Protein AF-A0AAD5WZT0-F1 (afdb_monomer_lite)

InterPro domains:
  IPR005130 Serine dehydratase-like, alpha subunit [PF03313] (280-378)
  IPR051318 Iron-sulphur-dependent L-serine dehydratase [PTHR30182] (271-378)

Organism: NCBI:txid64517

pLDDT: mean 71.78, std 17.79, range [30.52, 96.62]

Structure (mmCIF, N/CA/C/O backbone):
data_AF-A0AAD5WZT0-F1
#
_entry.id   AF-A0AAD5WZT0-F1
#
loop_
_atom_site.group_PDB
_atom_site.id
_atom_site.type_symbol
_atom_site.label_atom_id
_atom_site.label_alt_id
_atom_site.label_comp_id
_atom_site.label_asym_id
_atom_site.label_entity_id
_atom_site.label_seq_id
_atom_site.pdbx_PDB_ins_code
_atom_site.Cartn_x
_atom_site.Cartn_y
_atom_site.Cartn_z
_atom_site.occupancy
_atom_site.B_iso_or_equiv
_atom_site.auth_seq_id
_atom_site.auth_comp_id
_atom_site.auth_asym_id
_atom_site.auth_atom_id
_atom_site.pdbx_PDB_model_num
ATOM 1 N N . MET A 1 1 ? 1.501 -7.948 -23.771 1.00 43.03 1 MET A N 1
ATOM 2 C CA . MET A 1 1 ? 2.107 -7.926 -22.420 1.00 43.03 1 MET A CA 1
ATOM 3 C C . MET A 1 1 ? 1.478 -6.806 -21.620 1.00 43.03 1 MET A C 1
ATOM 5 O O . MET A 1 1 ? 1.046 -5.829 -22.219 1.00 43.03 1 MET A O 1
ATOM 9 N N . PHE A 1 2 ? 1.388 -6.992 -20.305 1.00 45.94 2 PHE A N 1
ATOM 10 C CA . PHE A 1 2 ? 0.489 -6.227 -19.450 1.00 45.94 2 PHE A CA 1
ATOM 11 C C . PHE A 1 2 ? 0.896 -4.751 -19.252 1.00 45.94 2 PHE A C 1
ATOM 13 O O . PHE A 1 2 ? 2.072 -4.440 -19.060 1.00 45.94 2 PHE A O 1
ATOM 20 N N . LYS A 1 3 ? -0.096 -3.854 -19.256 1.00 44.06 3 LYS A N 1
ATOM 21 C CA . LYS A 1 3 ? -0.034 -2.410 -18.982 1.00 44.06 3 LYS A CA 1
ATOM 22 C C . LYS A 1 3 ? -0.928 -2.079 -17.770 1.00 44.06 3 LYS A C 1
ATOM 24 O O . LYS A 1 3 ? -2.095 -1.733 -17.944 1.00 44.06 3 LYS A O 1
ATOM 29 N N . GLY A 1 4 ? -0.418 -2.193 -16.541 1.00 41.69 4 GLY A N 1
ATOM 30 C CA . GLY A 1 4 ? -1.174 -1.859 -15.317 1.00 41.69 4 GLY A CA 1
ATOM 31 C C . GLY A 1 4 ? -0.284 -1.428 -14.149 1.00 41.69 4 GLY A C 1
ATOM 32 O O . GLY A 1 4 ? 0.937 -1.514 -14.263 1.00 41.69 4 GLY A O 1
ATOM 33 N N . HIS A 1 5 ? -0.892 -0.963 -13.053 1.00 44.78 5 HIS A N 1
ATOM 34 C CA . HIS A 1 5 ? -0.182 -0.528 -11.845 1.00 44.78 5 HIS A CA 1
ATOM 35 C C . HIS A 1 5 ? 0.191 -1.741 -10.970 1.00 44.78 5 HIS A C 1
ATOM 37 O O . HIS A 1 5 ? -0.662 -2.558 -10.604 1.00 44.78 5 HIS A O 1
ATOM 43 N N . TYR A 1 6 ? 1.476 -1.887 -10.644 1.00 52.75 6 TYR A N 1
ATOM 44 C CA . TYR A 1 6 ? 2.005 -3.051 -9.920 1.00 52.75 6 TYR A CA 1
ATOM 45 C C . TYR A 1 6 ? 2.142 -2.732 -8.424 1.00 52.75 6 TYR A C 1
ATOM 47 O O . TYR A 1 6 ? 2.812 -1.769 -8.075 1.00 52.75 6 TYR A O 1
ATOM 55 N N . ARG A 1 7 ? 1.534 -3.531 -7.530 1.00 47.78 7 ARG A N 1
ATOM 56 C CA . ARG A 1 7 ? 1.687 -3.385 -6.064 1.00 47.78 7 ARG A CA 1
ATOM 57 C C . ARG A 1 7 ? 2.906 -4.170 -5.533 1.00 47.78 7 ARG A C 1
ATOM 59 O O . ARG A 1 7 ? 3.398 -5.050 -6.239 1.00 47.78 7 ARG A O 1
ATOM 66 N N . PRO A 1 8 ? 3.354 -3.890 -4.285 1.00 41.97 8 PRO A N 1
ATOM 67 C CA . PRO A 1 8 ? 4.613 -4.344 -3.711 1.00 41.97 8 PRO A CA 1
ATOM 68 C C . PRO A 1 8 ? 4.934 -5.815 -3.912 1.00 41.97 8 PRO A C 1
ATOM 70 O O . PRO A 1 8 ? 4.170 -6.701 -3.526 1.00 41.97 8 PRO A O 1
ATOM 73 N N . TYR A 1 9 ? 6.135 -6.049 -4.414 1.00 51.06 9 TYR A N 1
ATOM 74 C CA . TYR A 1 9 ? 6.823 -7.322 -4.298 1.00 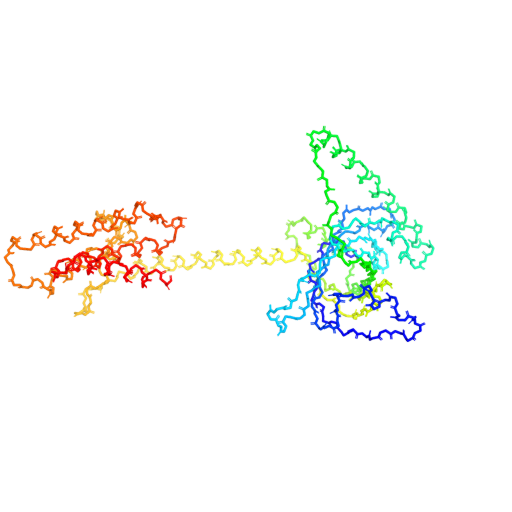51.06 9 TYR A CA 1
ATOM 75 C C . TYR A 1 9 ? 7.472 -7.429 -2.918 1.00 51.06 9 TYR A C 1
ATOM 77 O O . TYR A 1 9 ? 7.848 -6.420 -2.324 1.00 51.06 9 TYR A O 1
ATOM 85 N N . ASN A 1 10 ? 7.589 -8.648 -2.402 1.00 41.19 10 ASN A N 1
ATOM 86 C CA . ASN A 1 10 ? 8.390 -8.924 -1.220 1.00 41.19 10 ASN A CA 1
ATOM 87 C C . ASN A 1 10 ? 9.636 -9.679 -1.681 1.00 41.19 10 ASN A C 1
ATOM 89 O O . ASN A 1 10 ? 9.571 -10.867 -1.989 1.00 41.19 10 ASN A O 1
ATOM 93 N N . LEU A 1 11 ? 10.735 -8.952 -1.844 1.00 43.78 11 LEU A N 1
ATOM 94 C CA . LEU A 1 11 ? 12.017 -9.512 -2.253 1.00 43.78 11 LEU A CA 1
ATOM 95 C C . LEU A 1 11 ? 12.833 -9.902 -1.028 1.00 43.78 11 LEU A C 1
ATOM 97 O O . LEU A 1 11 ? 13.084 -9.049 -0.196 1.00 43.78 11 LEU A O 1
ATOM 101 N N . THR A 1 12 ? 13.311 -11.142 -0.966 1.00 41.50 12 THR A N 1
ATOM 102 C CA . THR A 1 12 ? 14.372 -11.572 -0.046 1.00 41.50 12 THR A CA 1
ATOM 103 C C . THR A 1 12 ? 15.619 -11.850 -0.882 1.00 41.50 12 THR A C 1
ATOM 105 O O . THR A 1 12 ? 15.670 -12.868 -1.572 1.00 41.50 12 THR A O 1
ATOM 108 N N . SER A 1 13 ? 16.602 -10.945 -0.894 1.00 39.56 13 SER A N 1
ATOM 109 C CA . SER A 1 13 ? 17.816 -11.119 -1.710 1.00 39.56 13 SER A CA 1
ATOM 110 C C . SER A 1 13 ? 19.032 -11.495 -0.866 1.00 39.56 13 SER A C 1
ATOM 112 O O . SER A 1 13 ? 19.280 -10.867 0.163 1.00 39.56 13 SER A O 1
ATOM 114 N N . HIS A 1 14 ? 19.841 -12.437 -1.355 1.00 37.50 14 HIS A N 1
ATOM 115 C CA . HIS A 1 14 ? 21.229 -12.598 -0.929 1.00 37.50 14 HIS A CA 1
ATOM 116 C C . HIS A 1 14 ? 22.108 -11.674 -1.781 1.00 37.50 14 HIS A C 1
ATOM 118 O O . HIS A 1 14 ? 22.153 -11.804 -3.002 1.00 37.50 14 HIS A O 1
ATOM 124 N N . ALA A 1 15 ? 22.783 -10.711 -1.153 1.00 37.06 15 ALA A N 1
ATOM 125 C CA . ALA A 1 15 ? 23.763 -9.873 -1.835 1.00 37.06 15 ALA A CA 1
ATOM 126 C C . ALA A 1 15 ? 25.022 -10.706 -2.120 1.00 37.06 15 ALA A C 1
ATOM 128 O O . ALA A 1 15 ? 25.668 -11.182 -1.185 1.00 37.06 15 ALA A O 1
ATOM 129 N N . HIS A 1 16 ? 25.392 -10.882 -3.389 1.00 37.31 16 HIS A N 1
ATOM 130 C CA . HIS A 1 16 ? 26.709 -11.424 -3.714 1.00 37.31 16 HIS A CA 1
ATOM 131 C C . HIS A 1 16 ? 27.761 -10.319 -3.551 1.00 37.31 16 HIS A C 1
ATOM 133 O O . HIS A 1 16 ? 27.573 -9.219 -4.078 1.00 37.31 16 HIS A O 1
ATOM 139 N N . PRO A 1 17 ? 28.862 -10.564 -2.819 1.00 39.62 17 PRO A N 1
ATOM 140 C CA . PRO A 1 17 ? 29.916 -9.577 -2.701 1.00 39.62 17 PRO A CA 1
ATOM 141 C C . PRO A 1 17 ? 30.639 -9.388 -4.042 1.00 39.62 17 PRO A C 1
ATOM 143 O O . PRO A 1 17 ? 30.932 -10.335 -4.765 1.00 39.62 17 PRO A O 1
ATOM 146 N N . PHE A 1 18 ? 30.884 -8.109 -4.308 1.00 47.28 18 PHE A N 1
ATOM 147 C CA . PHE A 1 18 ? 31.734 -7.445 -5.294 1.00 47.28 18 PHE A CA 1
ATOM 148 C C . PHE A 1 18 ? 32.728 -8.294 -6.121 1.00 47.28 18 PHE A C 1
ATOM 150 O O . PHE A 1 18 ? 33.499 -9.093 -5.592 1.00 47.28 18 PHE A O 1
ATOM 157 N N . HIS A 1 19 ? 32.801 -8.006 -7.427 1.00 41.81 19 HIS A N 1
ATOM 158 C CA . HIS A 1 19 ? 33.835 -8.514 -8.338 1.00 41.81 19 HIS A CA 1
ATOM 159 C C . HIS A 1 19 ? 35.207 -7.866 -8.009 1.00 41.81 19 HIS A C 1
ATOM 161 O O . HIS A 1 19 ? 35.283 -6.641 -7.908 1.00 41.81 19 HIS A O 1
ATOM 167 N N . PRO A 1 20 ? 36.316 -8.622 -7.876 1.00 43.50 20 PRO A N 1
ATOM 168 C CA . PRO A 1 20 ? 37.558 -8.167 -7.222 1.00 43.50 20 PRO A CA 1
ATOM 169 C C . PRO A 1 20 ? 38.440 -7.168 -8.006 1.00 43.50 20 PRO A C 1
ATOM 171 O O . PRO A 1 20 ? 39.596 -6.966 -7.647 1.00 43.50 20 PRO A O 1
ATOM 174 N N . THR A 1 21 ? 37.952 -6.540 -9.079 1.00 44.75 21 THR A N 1
ATOM 175 C CA . THR A 1 21 ? 38.800 -5.794 -10.034 1.00 44.75 21 THR A CA 1
ATOM 176 C C . THR A 1 21 ? 38.774 -4.267 -9.906 1.00 44.75 21 THR A C 1
ATOM 178 O O . THR A 1 21 ? 39.481 -3.603 -10.660 1.00 44.75 21 THR A O 1
ATOM 181 N N . TYR A 1 22 ? 38.008 -3.680 -8.979 1.00 46.09 22 TYR A N 1
ATOM 182 C CA . TYR A 1 22 ? 37.923 -2.217 -8.823 1.00 46.09 22 TYR A CA 1
ATOM 183 C C . TYR A 1 22 ? 38.594 -1.702 -7.539 1.00 46.09 22 TYR A C 1
ATOM 185 O O . TYR A 1 22 ? 38.475 -2.289 -6.466 1.00 46.09 22 TYR A O 1
ATOM 193 N N . ASN A 1 23 ? 39.315 -0.584 -7.675 1.00 42.88 23 ASN A N 1
ATOM 194 C CA . ASN A 1 23 ? 40.132 0.048 -6.637 1.00 42.88 23 ASN A CA 1
ATOM 195 C C . ASN A 1 23 ? 39.247 0.603 -5.494 1.00 42.88 23 ASN A C 1
ATOM 197 O O . ASN A 1 23 ? 38.398 1.465 -5.715 1.00 42.88 23 ASN A O 1
ATOM 201 N N . SER A 1 24 ? 39.418 0.082 -4.277 1.00 49.34 24 SER A N 1
ATOM 202 C CA . SER A 1 24 ? 38.421 0.080 -3.187 1.00 49.34 24 SER A CA 1
ATOM 203 C C . SER A 1 24 ? 38.476 1.266 -2.208 1.00 49.34 24 SER A C 1
ATOM 205 O O . SER A 1 24 ? 37.649 1.363 -1.295 1.00 49.34 24 SER A O 1
ATOM 207 N N . THR A 1 25 ? 39.427 2.187 -2.368 1.00 49.66 25 THR A N 1
ATOM 208 C CA . THR A 1 25 ? 39.723 3.231 -1.368 1.00 49.66 25 THR A CA 1
ATOM 209 C C . THR A 1 25 ? 38.843 4.481 -1.463 1.00 49.66 25 THR A C 1
ATOM 211 O O . THR A 1 25 ? 38.571 5.101 -0.438 1.00 49.66 25 THR A O 1
ATOM 214 N N . LEU A 1 26 ? 38.338 4.839 -2.649 1.00 49.28 26 LEU A N 1
ATOM 215 C CA . LEU A 1 26 ? 37.422 5.983 -2.824 1.00 49.28 26 LEU A CA 1
ATOM 216 C C . LEU A 1 26 ? 35.949 5.620 -2.545 1.00 49.28 26 LEU A C 1
ATOM 218 O O . LEU A 1 26 ? 35.176 6.467 -2.104 1.00 49.28 26 LEU A O 1
ATOM 222 N N . LEU A 1 27 ? 35.578 4.350 -2.736 1.00 43.47 27 LEU A N 1
ATOM 223 C CA . LEU A 1 27 ? 34.204 3.837 -2.612 1.00 43.47 27 LEU A CA 1
ATOM 224 C C . LEU A 1 27 ? 33.793 3.565 -1.152 1.00 43.47 27 LEU A C 1
ATOM 226 O O . LEU A 1 27 ? 32.646 3.748 -0.758 1.00 43.47 27 LEU A O 1
ATOM 230 N N . THR A 1 28 ? 34.746 3.195 -0.296 1.00 48.09 28 THR A N 1
ATOM 231 C CA . THR A 1 28 ? 34.508 3.016 1.149 1.00 48.09 28 THR A CA 1
ATOM 232 C C . THR A 1 28 ? 34.277 4.343 1.883 1.00 48.09 28 THR A C 1
ATOM 234 O O . THR A 1 28 ? 33.621 4.363 2.924 1.00 48.09 28 THR A O 1
ATOM 237 N N . GLN A 1 29 ? 34.750 5.473 1.337 1.00 45.12 29 GLN A N 1
ATOM 238 C CA . GLN A 1 29 ? 34.430 6.810 1.851 1.00 45.12 29 GLN A CA 1
ATOM 239 C C . GLN A 1 29 ? 33.045 7.316 1.416 1.00 45.12 29 GLN A C 1
ATOM 241 O O . GLN A 1 29 ? 32.442 8.071 2.183 1.00 45.12 29 GLN A O 1
ATOM 246 N N . SER A 1 30 ? 32.529 6.900 0.249 1.00 44.91 30 SER A N 1
ATOM 247 C CA . SER A 1 30 ? 31.166 7.226 -0.206 1.00 44.91 30 SER A CA 1
ATOM 248 C C . SER A 1 30 ? 30.092 6.342 0.447 1.00 44.91 30 SER A C 1
ATOM 250 O O . SER A 1 30 ? 28.985 6.811 0.696 1.00 44.91 30 SER A O 1
ATOM 252 N N . LEU A 1 31 ? 30.435 5.105 0.829 1.00 46.53 31 LEU A N 1
ATOM 253 C CA . LEU A 1 31 ? 29.558 4.119 1.486 1.00 46.53 31 LEU A CA 1
ATOM 254 C C . LEU A 1 31 ? 29.286 4.355 2.988 1.00 46.53 31 LEU A C 1
ATOM 256 O O . LEU A 1 31 ? 28.848 3.448 3.693 1.00 46.53 31 LEU A O 1
ATOM 260 N N . LYS A 1 32 ? 29.521 5.554 3.528 1.00 42.56 32 LYS A N 1
ATOM 261 C CA . LYS A 1 32 ? 29.589 5.771 4.988 1.00 42.56 32 LYS A CA 1
ATOM 262 C C . LYS A 1 32 ? 28.296 5.551 5.800 1.00 42.56 32 LYS A C 1
ATOM 264 O O . LYS A 1 32 ? 28.360 5.672 7.023 1.00 42.56 32 LYS A O 1
ATOM 269 N N . SER A 1 33 ? 27.149 5.207 5.209 1.00 45.69 33 SER A N 1
ATOM 270 C CA . SER A 1 33 ? 25.930 4.949 6.004 1.00 45.69 33 SER A CA 1
ATOM 271 C C . SER A 1 33 ? 24.906 3.955 5.452 1.00 45.69 33 SER A C 1
ATOM 273 O O . SER A 1 33 ? 24.003 3.593 6.207 1.00 45.69 33 SER A O 1
ATOM 275 N N . PHE A 1 34 ? 25.016 3.479 4.207 1.00 50.03 34 PHE A N 1
ATOM 276 C CA . PHE A 1 34 ? 24.033 2.551 3.640 1.00 50.03 34 PHE A CA 1
ATOM 277 C C . PHE A 1 34 ? 24.668 1.193 3.350 1.00 50.03 34 PHE A C 1
ATOM 279 O O . PHE A 1 34 ? 25.454 1.041 2.419 1.00 50.03 34 PHE A O 1
ATOM 286 N N . ASN A 1 35 ? 24.319 0.207 4.174 1.00 52.12 35 ASN A N 1
ATOM 287 C CA . ASN A 1 35 ? 24.775 -1.166 4.042 1.00 52.12 35 ASN A CA 1
ATOM 288 C C . ASN A 1 35 ? 23.557 -2.097 3.925 1.00 52.12 35 ASN A C 1
ATOM 290 O O . ASN A 1 35 ? 23.021 -2.564 4.929 1.00 52.12 35 ASN A O 1
ATOM 294 N N . PHE A 1 36 ? 23.107 -2.345 2.692 1.00 55.59 36 PHE A N 1
ATOM 295 C CA . PHE A 1 36 ? 22.033 -3.297 2.379 1.00 55.59 36 PHE A CA 1
ATOM 296 C C . PHE A 1 36 ? 22.609 -4.700 2.112 1.00 55.59 36 PHE A C 1
ATOM 298 O O . PHE A 1 36 ? 22.368 -5.312 1.076 1.00 55.59 36 PHE A O 1
ATOM 305 N N . HIS A 1 37 ? 23.435 -5.203 3.035 1.00 53.94 37 HIS A N 1
ATOM 306 C CA . HIS A 1 37 ? 23.923 -6.589 3.008 1.00 53.94 37 HIS A CA 1
ATOM 307 C C . HIS A 1 37 ? 22.951 -7.593 3.666 1.00 53.94 37 HIS A C 1
ATOM 309 O O . HIS A 1 37 ? 23.225 -8.791 3.642 1.00 53.94 37 HIS A O 1
ATOM 315 N N . SER A 1 38 ? 21.834 -7.143 4.255 1.00 53.12 38 SER A N 1
ATOM 316 C CA . SER A 1 38 ? 20.868 -8.001 4.961 1.00 53.12 38 SER A CA 1
ATOM 317 C C . SER A 1 38 ? 19.730 -8.518 4.069 1.00 53.12 38 SER A C 1
ATOM 319 O O . SER A 1 38 ? 19.461 -7.991 2.991 1.00 53.12 38 SER A O 1
ATOM 321 N N . THR A 1 39 ? 19.031 -9.548 4.556 1.00 58.81 39 THR A N 1
ATOM 322 C CA . THR A 1 39 ? 17.792 -10.125 4.002 1.00 58.81 39 THR A CA 1
ATOM 323 C C . THR A 1 39 ? 16.598 -9.179 4.195 1.00 58.81 39 THR A C 1
ATOM 325 O O . THR A 1 39 ? 15.615 -9.515 4.846 1.00 58.81 39 THR A O 1
ATOM 328 N N . GLY A 1 40 ? 16.712 -7.950 3.690 1.00 62.50 40 GLY A N 1
ATOM 329 C CA . GLY A 1 40 ? 15.646 -6.950 3.714 1.00 62.50 40 GLY A CA 1
ATOM 330 C C . GLY A 1 40 ? 14.566 -7.214 2.667 1.00 62.50 40 GLY A C 1
ATOM 331 O O . GLY A 1 40 ? 14.758 -8.028 1.767 1.00 62.50 40 GLY A O 1
ATOM 332 N N . THR A 1 41 ? 13.455 -6.483 2.777 1.00 68.69 41 THR A N 1
ATOM 333 C CA . THR A 1 41 ? 12.340 -6.525 1.821 1.00 68.69 41 THR A CA 1
ATOM 334 C C . THR A 1 41 ? 12.433 -5.354 0.845 1.00 68.69 41 THR A C 1
ATOM 336 O O . THR A 1 41 ? 12.494 -4.195 1.258 1.00 68.69 41 THR A O 1
ATOM 339 N N . LEU A 1 42 ? 12.462 -5.635 -0.459 1.00 75.00 42 LEU A N 1
ATOM 340 C CA . LEU A 1 42 ? 12.353 -4.606 -1.500 1.00 75.00 42 LEU A CA 1
ATOM 341 C C . LEU A 1 42 ? 10.947 -4.630 -2.093 1.00 75.00 42 LEU A C 1
ATOM 343 O O . LEU A 1 42 ? 10.497 -5.644 -2.611 1.00 75.00 42 LEU A O 1
ATOM 347 N N . THR A 1 43 ? 10.287 -3.483 -2.034 1.00 76.56 43 THR A N 1
ATOM 348 C CA . THR A 1 43 ? 8.967 -3.213 -2.592 1.00 76.56 43 THR A CA 1
ATOM 349 C C . THR A 1 43 ? 9.117 -2.272 -3.775 1.00 76.56 43 THR A C 1
ATOM 351 O O . THR A 1 43 ? 9.718 -1.215 -3.629 1.00 76.56 43 THR A O 1
ATOM 354 N N . ILE A 1 44 ? 8.556 -2.624 -4.930 1.00 79.31 44 ILE A N 1
ATOM 355 C CA . ILE A 1 44 ? 8.540 -1.771 -6.122 1.00 79.31 44 ILE A CA 1
ATOM 356 C C . ILE A 1 44 ? 7.086 -1.505 -6.504 1.00 79.31 44 ILE A C 1
ATOM 358 O O . ILE A 1 44 ? 6.328 -2.451 -6.709 1.00 79.31 44 ILE A O 1
ATOM 362 N N . ASP A 1 45 ? 6.730 -0.229 -6.597 1.00 80.06 45 ASP A N 1
ATOM 363 C CA . ASP A 1 45 ? 5.461 0.263 -7.124 1.00 80.06 45 ASP A CA 1
ATOM 364 C C . ASP A 1 45 ? 5.738 0.999 -8.434 1.00 80.06 45 ASP A C 1
ATOM 366 O O . ASP A 1 45 ? 6.570 1.907 -8.486 1.00 80.06 45 ASP A O 1
ATOM 370 N N . ILE A 1 46 ? 5.089 0.561 -9.506 1.00 80.56 46 ILE A N 1
ATOM 371 C CA . ILE A 1 46 ? 5.322 1.041 -10.865 1.00 80.56 46 ILE A CA 1
ATOM 372 C C . ILE A 1 46 ? 3.985 1.418 -11.494 1.00 80.56 46 ILE A C 1
ATOM 374 O O . ILE A 1 46 ? 3.039 0.629 -11.528 1.00 80.56 46 ILE A O 1
ATOM 378 N N . SER A 1 47 ? 3.964 2.616 -12.065 1.00 77.75 47 SER A N 1
ATOM 379 C CA . SER A 1 47 ? 2.849 3.248 -12.745 1.00 77.75 47 SER A CA 1
ATOM 380 C C . SER A 1 47 ? 3.253 3.645 -14.165 1.00 77.75 47 SER A C 1
ATOM 382 O O . SER A 1 47 ? 4.330 4.193 -14.396 1.00 77.75 47 SER A O 1
ATOM 384 N N . SER A 1 48 ? 2.396 3.371 -15.148 1.00 73.69 48 SER A N 1
ATOM 385 C CA . SER A 1 48 ? 2.605 3.868 -16.510 1.00 73.69 48 SER A CA 1
ATOM 386 C C . SER A 1 48 ? 1.734 5.095 -16.732 1.00 73.69 48 SER A C 1
ATOM 388 O O . SER A 1 48 ? 0.516 5.004 -16.614 1.00 73.69 48 SER A O 1
ATOM 390 N N . ASN A 1 49 ? 2.361 6.223 -17.074 1.00 63.97 49 ASN A N 1
ATOM 391 C CA . ASN A 1 49 ? 1.675 7.506 -17.272 1.00 63.97 49 ASN A CA 1
ATOM 392 C C . ASN A 1 49 ? 1.256 7.755 -18.741 1.00 63.97 49 ASN A C 1
ATOM 394 O O . ASN A 1 49 ? 0.788 8.826 -19.091 1.00 63.97 49 ASN A O 1
ATOM 398 N N . SER A 1 50 ? 1.377 6.733 -19.600 1.00 58.25 50 SER A N 1
ATOM 399 C CA . SER A 1 50 ? 1.191 6.783 -21.060 1.00 58.25 50 SER A CA 1
ATOM 400 C C . SER A 1 50 ? 2.361 7.402 -21.845 1.00 58.25 50 SER A C 1
ATOM 402 O O . SER A 1 50 ? 2.806 8.506 -21.581 1.00 58.25 50 SER A O 1
ATOM 404 N N . THR A 1 51 ? 2.837 6.660 -22.849 1.00 54.34 51 THR A N 1
ATOM 405 C CA . THR A 1 51 ? 3.364 7.163 -24.127 1.00 54.34 51 THR A CA 1
ATOM 406 C C . THR A 1 51 ? 3.210 6.025 -25.137 1.00 54.34 51 THR A C 1
ATOM 408 O O . THR A 1 51 ? 3.531 4.878 -24.835 1.00 54.34 51 THR A O 1
ATOM 411 N N . VAL A 1 52 ? 2.642 6.296 -26.316 1.00 56.91 52 VAL A N 1
ATOM 412 C CA . VAL A 1 52 ? 2.521 5.312 -27.407 1.00 56.91 52 VAL A CA 1
ATOM 413 C C . VAL A 1 52 ? 3.222 5.883 -28.625 1.00 56.91 52 VAL A C 1
ATOM 415 O O . VAL A 1 52 ? 2.613 6.387 -29.563 1.00 56.91 52 VAL A O 1
ATOM 418 N N . ILE A 1 53 ? 4.545 5.792 -28.595 1.00 56.75 53 ILE A N 1
ATOM 419 C CA . ILE A 1 53 ? 5.335 5.779 -29.816 1.00 56.75 53 ILE A CA 1
ATOM 420 C C . ILE A 1 53 ? 5.910 4.364 -29.896 1.00 56.75 53 ILE A C 1
ATOM 422 O O . ILE A 1 53 ? 6.773 4.001 -29.104 1.00 56.75 53 ILE A O 1
ATOM 426 N N . SER A 1 54 ? 5.383 3.554 -30.823 1.00 59.44 54 SER A N 1
ATOM 427 C CA . SER A 1 54 ? 5.917 2.234 -31.209 1.00 59.44 54 SER A CA 1
ATOM 428 C C . SER A 1 54 ? 6.201 1.255 -30.050 1.00 59.44 54 SER A C 1
ATOM 430 O O . SER A 1 54 ? 7.358 0.994 -29.745 1.00 59.44 54 SER A O 1
ATOM 432 N N . ASP A 1 55 ? 5.155 0.697 -29.423 1.00 75.12 55 ASP A N 1
ATOM 433 C CA . ASP A 1 55 ? 5.216 -0.374 -28.397 1.00 75.12 55 ASP A CA 1
ATOM 434 C C . ASP A 1 55 ? 6.017 -0.079 -27.112 1.00 75.12 55 ASP A C 1
ATOM 436 O O . ASP A 1 55 ? 6.150 -0.952 -26.249 1.00 75.12 55 ASP A O 1
ATOM 440 N N . THR A 1 56 ? 6.504 1.146 -26.943 1.00 80.12 56 THR A N 1
ATOM 441 C CA . THR A 1 56 ? 7.315 1.564 -25.802 1.00 80.12 56 THR A CA 1
ATOM 442 C C . THR A 1 56 ? 6.545 2.550 -24.937 1.00 80.12 56 THR A C 1
ATOM 444 O O . THR A 1 56 ? 6.037 3.542 -25.450 1.00 80.12 56 THR A O 1
ATOM 447 N N . SER A 1 57 ? 6.473 2.285 -23.631 1.00 83.12 57 SER A N 1
ATOM 448 C CA . SER A 1 57 ? 5.769 3.125 -22.657 1.00 83.12 57 SER A CA 1
ATOM 449 C C . SER A 1 57 ? 6.712 3.655 -21.586 1.00 83.12 57 SER A C 1
ATOM 451 O O . SER A 1 57 ? 7.487 2.885 -21.012 1.00 83.12 57 SER A O 1
ATOM 453 N N . TYR A 1 58 ? 6.594 4.940 -21.266 1.00 85.31 58 TYR A N 1
ATOM 454 C CA . TYR A 1 58 ? 7.244 5.532 -20.103 1.00 85.31 58 TYR A CA 1
ATOM 455 C C . TYR A 1 58 ? 6.605 5.038 -18.799 1.00 85.31 58 TYR A C 1
ATOM 457 O O . TYR A 1 58 ? 5.389 4.816 -18.707 1.00 85.31 58 TYR A O 1
ATOM 465 N N . ILE A 1 59 ? 7.456 4.838 -17.799 1.00 85.31 59 ILE A N 1
ATOM 466 C CA . ILE A 1 59 ? 7.105 4.338 -16.480 1.00 85.31 59 ILE A CA 1
ATOM 467 C C . ILE A 1 59 ? 7.699 5.256 -15.416 1.00 85.31 59 ILE A C 1
ATOM 469 O O . ILE A 1 59 ? 8.880 5.597 -15.463 1.00 85.31 59 ILE A O 1
ATOM 473 N N . GLN A 1 60 ? 6.885 5.553 -14.410 1.00 85.38 60 GLN A N 1
ATOM 474 C CA . GLN A 1 60 ? 7.287 6.201 -13.171 1.00 85.38 60 GLN A CA 1
ATOM 475 C C . GLN A 1 60 ? 6.870 5.345 -11.978 1.00 85.38 60 GLN A C 1
ATOM 477 O O . GLN A 1 60 ? 5.915 4.574 -12.055 1.00 85.38 60 GLN A O 1
ATOM 482 N N . GLY A 1 61 ? 7.564 5.450 -10.858 1.00 85.00 61 GLY A N 1
ATOM 483 C CA . GLY A 1 61 ? 7.264 4.611 -9.711 1.00 85.00 61 GLY A CA 1
ATOM 484 C C . GLY A 1 61 ? 8.057 4.977 -8.476 1.00 85.00 61 GLY A C 1
ATOM 485 O O . GLY A 1 61 ? 8.816 5.942 -8.459 1.00 85.00 61 GLY A O 1
ATOM 486 N N . SER A 1 62 ? 7.904 4.169 -7.438 1.00 85.25 62 SER A N 1
ATOM 487 C CA . SER A 1 62 ? 8.738 4.260 -6.250 1.00 85.25 62 SER A CA 1
ATOM 488 C C . SER A 1 62 ? 9.174 2.876 -5.794 1.00 85.25 62 SER A C 1
ATOM 490 O O . SER A 1 62 ? 8.414 1.913 -5.872 1.00 85.25 62 SER A O 1
ATOM 492 N N . ALA A 1 63 ? 10.409 2.766 -5.317 1.00 82.81 63 ALA A N 1
ATOM 493 C CA . ALA A 1 63 ? 10.889 1.581 -4.626 1.00 82.81 63 ALA A CA 1
ATOM 494 C C . ALA A 1 63 ? 11.133 1.898 -3.156 1.00 82.81 63 ALA A C 1
ATOM 496 O O . ALA A 1 63 ? 11.619 2.971 -2.813 1.00 82.81 63 ALA A O 1
ATOM 497 N N . ARG A 1 64 ? 10.815 0.949 -2.283 1.00 79.69 64 ARG A N 1
ATOM 498 C CA . ARG A 1 64 ? 11.102 1.012 -0.852 1.00 79.69 64 ARG A CA 1
ATOM 499 C C . ARG A 1 64 ? 11.967 -0.177 -0.480 1.00 79.69 64 ARG A C 1
ATOM 501 O O . ARG A 1 64 ? 11.559 -1.317 -0.690 1.00 79.69 64 ARG A O 1
ATOM 508 N N . LEU A 1 65 ? 13.146 0.097 0.062 1.00 75.81 65 LEU A N 1
ATOM 509 C CA . LEU A 1 65 ? 14.045 -0.903 0.628 1.00 75.81 65 LEU A CA 1
ATOM 510 C C . LEU A 1 65 ? 13.908 -0.847 2.144 1.00 75.81 65 LEU A C 1
ATOM 512 O O . LEU A 1 65 ? 14.333 0.123 2.773 1.00 75.81 65 LEU A O 1
ATOM 516 N N . ASN A 1 66 ? 13.292 -1.880 2.714 1.00 72.12 66 ASN A N 1
ATOM 517 C CA . ASN A 1 66 ? 13.154 -2.025 4.154 1.00 72.12 66 ASN A CA 1
ATOM 518 C C . ASN A 1 66 ? 14.222 -3.011 4.656 1.00 72.12 66 ASN A C 1
ATOM 520 O O . ASN A 1 66 ? 14.163 -4.191 4.290 1.00 72.12 66 ASN A O 1
ATOM 524 N N . PRO A 1 67 ? 15.223 -2.567 5.435 1.00 67.31 67 PRO A N 1
ATOM 525 C CA . PRO A 1 67 ? 16.196 -3.478 6.022 1.00 67.31 67 PRO A CA 1
ATOM 526 C C . PRO A 1 67 ? 15.510 -4.421 7.020 1.00 67.31 67 PRO A C 1
ATOM 528 O O . PRO A 1 67 ? 14.537 -4.048 7.674 1.00 67.31 67 PRO A O 1
ATOM 531 N N . ASP A 1 68 ? 16.018 -5.648 7.150 1.00 62.84 68 ASP A N 1
ATOM 532 C CA . ASP A 1 68 ? 15.458 -6.624 8.089 1.00 62.84 68 ASP A CA 1
ATOM 533 C C . ASP A 1 68 ? 15.434 -6.058 9.523 1.00 62.84 68 ASP A C 1
ATOM 535 O O . ASP A 1 68 ? 16.464 -5.642 10.069 1.00 62.84 68 ASP A O 1
ATOM 539 N N . LYS A 1 69 ? 14.243 -6.014 10.131 1.00 60.38 69 LYS A N 1
ATOM 540 C CA . LYS A 1 69 ? 13.980 -5.401 11.444 1.00 60.38 69 LYS A CA 1
ATOM 541 C C . LYS A 1 69 ? 14.313 -6.362 12.585 1.00 60.38 69 LYS A C 1
ATOM 543 O O . LYS A 1 69 ? 13.565 -6.474 13.551 1.00 60.38 69 LYS A O 1
ATOM 548 N N . SER A 1 70 ? 15.456 -7.040 12.505 1.00 59.09 70 SER A N 1
ATOM 549 C CA . SER A 1 70 ? 15.970 -7.872 13.605 1.00 59.09 70 SER A CA 1
ATOM 550 C C . SER A 1 70 ? 16.335 -7.047 14.848 1.00 59.09 70 SER A C 1
ATOM 552 O O . SER A 1 70 ? 16.533 -7.590 15.931 1.00 59.09 70 SER A O 1
ATOM 554 N N . SER A 1 71 ? 16.375 -5.720 14.710 1.00 51.53 71 SER A N 1
ATOM 555 C CA . SER A 1 71 ? 16.645 -4.778 15.778 1.00 51.53 71 SER A CA 1
ATOM 556 C C . SER A 1 71 ? 15.674 -3.589 15.746 1.00 51.53 71 SER A C 1
ATOM 558 O O . SER A 1 71 ? 15.519 -2.935 14.713 1.00 51.53 71 SER A O 1
ATOM 560 N N . TRP A 1 72 ? 15.091 -3.257 16.906 1.00 51.72 72 TRP A N 1
ATOM 561 C CA . TRP A 1 72 ? 14.232 -2.078 17.125 1.00 51.72 72 TRP A CA 1
ATOM 562 C C . TRP A 1 72 ? 14.932 -0.760 16.725 1.00 51.72 72 TRP A C 1
ATOM 564 O O . TRP A 1 72 ? 14.268 0.197 16.342 1.00 51.72 72 TRP A O 1
ATOM 574 N N . TRP A 1 73 ? 16.269 -0.700 16.760 1.00 46.62 73 TRP A N 1
ATOM 575 C CA . TRP A 1 73 ? 17.066 0.487 16.407 1.00 46.62 73 TRP A CA 1
ATOM 576 C C . TRP A 1 73 ? 17.560 0.512 14.948 1.00 46.62 73 TRP A C 1
ATOM 578 O O . TRP A 1 73 ? 18.388 1.357 14.598 1.00 46.62 73 TRP A O 1
ATOM 588 N N . SER A 1 74 ? 17.108 -0.416 14.096 1.00 49.06 74 SER A N 1
ATOM 589 C CA . SER A 1 74 ? 17.516 -0.461 12.686 1.00 49.06 74 SER A CA 1
ATOM 590 C C . SER A 1 74 ? 16.988 0.756 11.911 1.00 49.06 74 SER A C 1
ATOM 592 O O . SER A 1 74 ? 15.819 1.126 12.028 1.00 49.06 74 SER A O 1
ATOM 594 N N . LYS A 1 75 ? 17.889 1.415 11.169 1.00 54.78 75 LYS A N 1
ATOM 595 C CA . LYS A 1 75 ? 17.692 2.732 10.541 1.00 54.78 75 LYS A CA 1
ATOM 596 C C . LYS A 1 75 ? 16.713 2.716 9.357 1.00 54.78 75 LYS A C 1
ATOM 598 O O . LYS A 1 75 ? 16.582 1.722 8.656 1.00 54.78 75 LYS A O 1
ATOM 603 N N . SER A 1 76 ? 16.111 3.896 9.180 1.00 57.22 76 SER A N 1
ATOM 604 C CA . SER A 1 76 ? 15.300 4.448 8.081 1.00 57.22 76 SER A CA 1
ATOM 605 C C . SER A 1 76 ? 15.163 3.627 6.793 1.00 57.22 76 SER A C 1
ATOM 607 O O . SER A 1 76 ? 16.155 3.326 6.128 1.00 57.22 76 SER A O 1
ATOM 609 N N . ASP A 1 77 ? 13.907 3.414 6.392 1.00 68.62 77 ASP A N 1
ATOM 610 C CA . ASP A 1 77 ? 13.512 2.942 5.063 1.00 68.62 77 ASP A CA 1
ATOM 611 C C . ASP A 1 77 ? 14.153 3.819 3.968 1.00 68.62 77 ASP A C 1
ATOM 613 O O . ASP A 1 77 ? 14.026 5.045 3.995 1.00 68.62 77 ASP A O 1
ATOM 617 N N . LEU A 1 78 ? 14.817 3.204 2.982 1.00 75.88 78 LEU A N 1
ATOM 618 C CA . LEU A 1 78 ? 15.301 3.929 1.805 1.00 75.88 78 LEU A CA 1
ATOM 619 C C . LEU A 1 78 ? 14.199 3.944 0.747 1.00 75.88 78 LEU A C 1
ATOM 621 O O . LEU A 1 78 ? 13.782 2.890 0.258 1.00 75.88 78 LEU A O 1
ATOM 625 N N . VAL A 1 79 ? 13.748 5.143 0.379 1.00 81.19 79 VAL A N 1
ATOM 626 C CA . VAL A 1 79 ? 12.746 5.341 -0.671 1.00 81.19 79 VAL A CA 1
ATOM 627 C C . VAL A 1 79 ? 13.413 5.912 -1.918 1.00 81.19 79 VAL A C 1
ATOM 629 O O . VAL A 1 79 ? 14.050 6.965 -1.873 1.00 81.19 79 VAL A O 1
ATOM 632 N N . LEU A 1 80 ? 13.251 5.211 -3.037 1.00 84.44 80 LEU A N 1
ATOM 633 C CA . LEU A 1 80 ? 13.757 5.592 -4.349 1.00 84.44 80 LEU A CA 1
ATOM 634 C C . LEU A 1 80 ? 12.600 6.034 -5.247 1.00 84.44 80 LEU A C 1
ATOM 636 O O . LEU A 1 80 ? 11.582 5.347 -5.320 1.00 84.44 80 LEU A O 1
ATOM 640 N N . SER A 1 81 ? 12.771 7.138 -5.967 1.00 87.62 81 SER A N 1
ATOM 641 C CA . SER A 1 81 ? 11.938 7.497 -7.116 1.00 87.62 81 SER A CA 1
ATOM 642 C C . SER A 1 81 ? 12.449 6.762 -8.348 1.00 87.62 81 SER A C 1
ATOM 644 O O . SER A 1 81 ? 13.640 6.838 -8.648 1.00 87.62 81 SER A O 1
ATOM 646 N N . LEU A 1 82 ? 11.571 6.039 -9.041 1.00 88.06 82 LEU A N 1
ATOM 647 C CA . LEU A 1 82 ? 11.896 5.240 -10.220 1.00 88.06 82 LEU A CA 1
ATOM 648 C C . LEU A 1 82 ? 11.372 5.914 -11.482 1.00 88.06 82 LEU A C 1
ATOM 650 O O . LEU A 1 82 ? 10.192 6.244 -11.558 1.00 88.06 82 LEU A O 1
ATOM 654 N N . HIS A 1 83 ? 12.218 6.034 -12.497 1.00 88.75 83 HIS A N 1
ATOM 655 C CA . HIS A 1 83 ? 11.827 6.530 -13.813 1.00 88.75 83 HIS A CA 1
ATOM 656 C C . HIS A 1 83 ? 12.440 5.650 -14.889 1.00 88.75 83 HIS A C 1
ATOM 658 O O . HIS A 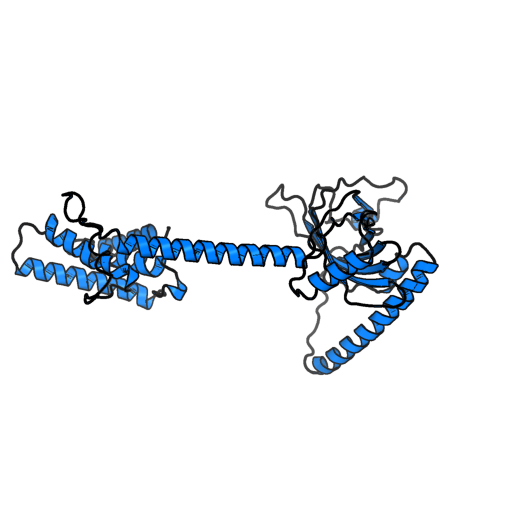1 83 ? 13.592 5.231 -14.780 1.00 88.75 83 HIS A O 1
ATOM 664 N N . GLY A 1 84 ? 11.689 5.361 -15.944 1.00 89.00 84 GLY A N 1
ATOM 665 C CA . GLY A 1 84 ? 12.225 4.546 -17.014 1.00 89.00 84 GLY A CA 1
ATOM 666 C C . GLY A 1 84 ? 11.242 4.187 -18.105 1.00 89.00 84 GLY A C 1
ATOM 667 O O . GLY A 1 84 ? 10.256 4.876 -18.349 1.00 89.00 84 GLY A O 1
ATOM 668 N N . VAL A 1 85 ? 11.560 3.112 -18.814 1.00 88.06 85 VAL A N 1
ATOM 669 C CA . VAL A 1 85 ? 10.908 2.742 -20.064 1.00 88.06 85 VAL A CA 1
ATOM 670 C C . VAL A 1 85 ? 10.633 1.243 -20.087 1.00 88.06 85 VAL A C 1
ATOM 672 O O . VAL A 1 85 ? 11.475 0.425 -19.717 1.00 88.06 85 VAL A O 1
ATOM 675 N N . HIS A 1 86 ? 9.449 0.879 -20.566 1.00 86.88 86 HIS A N 1
ATOM 676 C CA . HIS A 1 86 ? 9.035 -0.498 -20.795 1.00 86.88 86 HIS A CA 1
ATOM 677 C C . HIS A 1 86 ? 8.809 -0.755 -22.277 1.00 86.88 86 HIS A C 1
ATOM 679 O O . HIS A 1 86 ? 8.081 -0.027 -22.950 1.00 86.88 86 HIS A O 1
ATOM 685 N N . PHE A 1 87 ? 9.422 -1.827 -22.767 1.00 86.31 87 PHE A N 1
ATOM 686 C CA . PHE A 1 87 ? 9.291 -2.304 -24.135 1.00 86.31 87 PHE A CA 1
ATOM 687 C C . PHE A 1 87 ? 8.238 -3.411 -24.188 1.00 86.31 87 PHE A C 1
ATOM 689 O O . PHE A 1 87 ? 8.519 -4.557 -23.842 1.00 86.31 87 PHE A O 1
ATOM 696 N N . GLY A 1 88 ? 7.034 -3.097 -24.662 1.00 78.19 88 GLY A N 1
ATOM 697 C CA . GLY A 1 88 ? 5.899 -4.023 -24.650 1.00 78.19 88 GLY A CA 1
ATOM 698 C C . GLY A 1 88 ? 6.076 -5.270 -25.522 1.00 78.19 88 GLY A C 1
ATOM 699 O O . GLY A 1 88 ? 5.473 -6.301 -25.227 1.00 78.19 88 GLY A O 1
ATOM 700 N N . ARG A 1 89 ? 6.915 -5.208 -26.568 1.00 78.31 89 ARG A N 1
ATOM 701 C CA . ARG A 1 89 ? 7.198 -6.353 -27.454 1.00 78.31 89 ARG A CA 1
ATOM 702 C C . ARG A 1 89 ? 8.092 -7.404 -26.789 1.00 78.31 89 ARG A C 1
ATOM 704 O O . ARG A 1 89 ? 7.829 -8.594 -26.925 1.00 78.31 89 ARG A O 1
ATOM 711 N N . ASN A 1 90 ? 9.120 -6.963 -26.064 1.00 81.12 90 ASN A N 1
ATOM 712 C CA . ASN A 1 90 ? 10.108 -7.853 -25.443 1.00 81.12 90 ASN A CA 1
ATOM 713 C C . ASN A 1 90 ? 9.844 -8.084 -23.947 1.00 81.12 90 ASN A C 1
ATOM 715 O O . ASN A 1 90 ? 10.433 -8.989 -23.365 1.00 81.12 90 ASN A O 1
ATOM 719 N N . GLY A 1 91 ? 8.999 -7.269 -23.310 1.00 80.50 91 GLY A N 1
ATOM 720 C CA . GLY A 1 91 ? 8.717 -7.334 -21.872 1.00 80.50 91 GLY A CA 1
ATOM 721 C C . GLY A 1 91 ? 9.854 -6.855 -20.984 1.00 80.50 91 GLY A C 1
ATOM 722 O O . GLY A 1 91 ? 9.823 -7.079 -19.775 1.00 80.50 91 GLY A O 1
ATOM 723 N N . SER A 1 92 ? 10.871 -6.230 -21.573 1.00 87.19 92 SER A N 1
ATOM 724 C CA . SER A 1 92 ? 11.993 -5.661 -20.840 1.00 87.19 92 SER A CA 1
ATOM 725 C C . SER A 1 92 ? 11.613 -4.287 -20.302 1.00 87.19 92 SER A C 1
ATOM 727 O O . SER A 1 92 ? 11.077 -3.444 -21.026 1.00 87.19 92 SER A O 1
ATOM 729 N N . VAL A 1 93 ? 11.926 -4.055 -19.039 1.00 88.25 93 VAL A N 1
ATOM 730 C CA . VAL A 1 93 ? 11.671 -2.827 -18.295 1.00 88.25 93 VAL A CA 1
ATOM 731 C C . VAL A 1 93 ? 13.013 -2.327 -17.775 1.00 88.25 93 VAL A C 1
ATOM 733 O O . VAL A 1 93 ? 13.741 -3.060 -17.107 1.00 88.25 93 VAL A O 1
ATOM 736 N N . VAL A 1 94 ? 13.355 -1.090 -18.112 1.00 90.31 94 VAL A N 1
ATOM 737 C CA . VAL A 1 94 ? 14.612 -0.446 -17.719 1.00 90.31 94 VAL A CA 1
ATOM 738 C C . VAL A 1 94 ? 14.264 0.777 -16.894 1.00 90.31 94 VAL A C 1
ATOM 740 O O . VAL A 1 94 ? 13.535 1.641 -17.375 1.00 90.31 94 VAL A O 1
ATOM 743 N N . LEU A 1 95 ? 14.753 0.839 -15.660 1.00 90.19 95 LEU A N 1
ATOM 744 C CA . LEU A 1 95 ? 14.435 1.892 -14.700 1.00 90.19 95 LEU A CA 1
ATOM 745 C C . LEU A 1 95 ? 15.715 2.436 -14.067 1.00 90.19 95 LEU A C 1
ATOM 747 O O . LEU A 1 95 ? 16.684 1.711 -13.843 1.00 90.19 95 LEU A O 1
ATOM 751 N N . VAL A 1 96 ? 15.676 3.714 -13.723 1.00 90.38 96 VAL A N 1
ATOM 752 C CA . VAL A 1 96 ? 16.667 4.395 -12.899 1.00 90.38 96 VAL A CA 1
ATOM 753 C C . VAL A 1 96 ? 15.984 4.821 -11.608 1.00 90.38 96 VAL A C 1
ATOM 755 O O . VAL A 1 96 ? 14.924 5.443 -11.637 1.00 90.38 96 VAL A O 1
ATOM 758 N N . GLY A 1 97 ? 16.577 4.441 -10.483 1.00 88.94 97 GLY A N 1
ATOM 759 C CA . GLY A 1 97 ? 16.148 4.778 -9.137 1.00 88.94 97 GLY A CA 1
ATOM 760 C C . GLY A 1 97 ? 17.089 5.785 -8.493 1.00 88.94 97 GLY A C 1
ATOM 761 O O . GLY A 1 97 ? 18.296 5.556 -8.441 1.00 88.94 97 GLY A O 1
ATOM 762 N N . VAL A 1 98 ? 16.549 6.877 -7.961 1.00 87.12 98 VAL A N 1
ATOM 763 C CA . VAL A 1 98 ? 17.306 7.863 -7.167 1.00 87.12 98 VAL A CA 1
ATOM 764 C C . VAL A 1 98 ? 16.623 8.079 -5.821 1.00 87.12 98 VAL A C 1
ATOM 766 O O . VAL A 1 98 ? 15.406 7.919 -5.746 1.00 87.12 98 VAL A O 1
ATOM 769 N N . PRO A 1 99 ? 17.346 8.442 -4.751 1.00 84.00 99 PRO A N 1
ATOM 770 C CA . PRO A 1 99 ? 16.717 8.770 -3.473 1.00 84.00 99 PRO A CA 1
ATOM 771 C C . PRO A 1 99 ? 15.721 9.934 -3.611 1.00 84.00 99 PRO A C 1
ATOM 773 O O . PRO A 1 99 ? 15.941 10.865 -4.392 1.00 84.00 99 PRO A O 1
ATOM 776 N N . GLN A 1 100 ? 14.619 9.876 -2.854 1.00 72.69 100 GLN A N 1
ATOM 777 C CA . GLN A 1 100 ? 13.611 10.943 -2.840 1.00 72.69 100 GLN A CA 1
ATOM 778 C C . GLN A 1 100 ? 14.236 12.309 -2.513 1.00 72.69 100 GLN A C 1
ATOM 780 O O . GLN A 1 100 ? 15.073 12.423 -1.623 1.00 72.69 100 GLN A O 1
ATOM 785 N N . GLY A 1 101 ? 13.823 13.346 -3.248 1.00 65.25 101 GLY A N 1
ATOM 786 C CA . GLY A 1 101 ? 14.366 14.706 -3.137 1.00 65.25 101 GLY A CA 1
ATOM 787 C C . GLY A 1 101 ? 15.407 15.064 -4.204 1.00 65.25 101 GLY A C 1
ATOM 788 O O . GLY A 1 101 ? 15.695 16.243 -4.394 1.00 65.25 101 GLY A O 1
ATOM 789 N N . ARG A 1 102 ? 15.924 14.085 -4.961 1.00 69.25 102 ARG A N 1
ATOM 790 C CA . ARG A 1 102 ? 16.722 14.329 -6.171 1.00 69.25 102 ARG A CA 1
ATOM 791 C C . ARG A 1 102 ? 15.863 14.121 -7.418 1.00 69.25 102 ARG A C 1
ATOM 793 O O . ARG A 1 102 ? 15.214 13.090 -7.557 1.00 69.25 102 ARG A O 1
ATOM 800 N N . GLY A 1 103 ? 15.884 15.085 -8.338 1.00 68.31 103 GLY A N 1
ATOM 801 C CA . GLY A 1 103 ? 15.274 14.915 -9.658 1.00 68.31 103 GLY A CA 1
ATOM 802 C C . GLY A 1 103 ? 16.029 13.868 -10.481 1.00 68.31 103 GLY A C 1
ATOM 803 O O . GLY A 1 103 ? 17.263 13.865 -10.491 1.00 68.31 103 GLY A O 1
ATOM 804 N N . VAL A 1 104 ? 15.303 12.979 -11.161 1.00 73.88 104 VAL A N 1
ATOM 805 C CA . VAL A 1 104 ? 15.899 12.042 -12.125 1.00 73.88 104 VAL A CA 1
ATOM 806 C C . VAL A 1 104 ? 16.088 12.749 -13.456 1.00 73.88 104 VAL A C 1
ATOM 808 O O . VAL A 1 104 ? 15.128 13.272 -14.019 1.00 73.88 104 VAL A O 1
ATOM 811 N N . SER A 1 105 ? 17.312 12.735 -13.983 1.00 76.44 105 SER A N 1
ATOM 812 C CA . SER A 1 105 ? 17.548 13.184 -15.351 1.00 76.44 105 SER A CA 1
ATOM 813 C C . SER A 1 105 ? 17.053 12.117 -16.323 1.00 76.44 105 SER A C 1
ATOM 815 O O . SER A 1 105 ? 17.401 10.941 -16.207 1.00 76.44 105 SER A O 1
ATOM 817 N N . LEU A 1 106 ? 16.279 12.518 -17.336 1.00 78.69 106 LEU A N 1
ATOM 818 C CA . LEU A 1 106 ? 15.881 11.609 -18.418 1.00 78.69 106 LEU A CA 1
ATOM 819 C C . LEU A 1 106 ? 17.104 11.070 -19.185 1.00 78.69 106 LEU A C 1
ATOM 821 O O . LEU A 1 106 ? 17.018 10.008 -19.798 1.00 78.69 106 LEU A O 1
ATOM 825 N N . GLN A 1 107 ? 18.249 11.761 -19.122 1.00 80.00 107 GLN A N 1
ATOM 826 C CA . GLN A 1 107 ? 19.505 11.303 -19.723 1.00 80.00 107 GLN A CA 1
ATOM 827 C C . GLN A 1 107 ? 20.021 10.026 -19.046 1.00 80.00 107 GLN A C 1
ATOM 829 O O . GLN A 1 107 ? 20.391 9.086 -19.744 1.00 80.00 107 GLN A O 1
ATOM 834 N N . ASP A 1 108 ? 19.921 9.928 -17.716 1.00 81.88 108 ASP A N 1
ATOM 835 C CA . ASP A 1 108 ? 20.365 8.751 -16.955 1.00 81.88 108 ASP A CA 1
ATOM 836 C C . ASP A 1 108 ? 19.598 7.486 -17.387 1.00 81.88 108 ASP A C 1
ATOM 838 O O . ASP A 1 108 ? 20.140 6.377 -17.445 1.00 81.88 108 ASP A O 1
ATOM 842 N N . VAL A 1 109 ? 18.319 7.654 -17.740 1.00 83.69 109 VAL A N 1
ATOM 843 C CA . VAL A 1 109 ? 17.462 6.579 -18.263 1.00 83.69 109 VAL A CA 1
ATOM 844 C C . VAL A 1 109 ? 17.947 6.109 -19.634 1.00 83.69 109 VAL A C 1
ATOM 846 O O . VAL A 1 109 ? 18.000 4.906 -19.895 1.00 83.69 109 VAL A O 1
ATOM 849 N N . VAL A 1 110 ? 18.318 7.045 -20.508 1.00 84.38 110 VAL A N 1
ATOM 850 C CA . VAL A 1 110 ? 18.809 6.753 -21.861 1.00 84.38 110 VAL A CA 1
ATOM 851 C C . VAL A 1 110 ? 20.174 6.060 -21.819 1.00 84.38 110 VAL A C 1
ATOM 853 O O . VAL A 1 110 ? 20.388 5.087 -22.541 1.00 84.38 110 VAL A O 1
ATOM 856 N N . GLU A 1 111 ? 21.075 6.494 -20.938 1.00 82.69 111 GLU A N 1
ATOM 857 C CA . GLU A 1 111 ? 22.402 5.887 -20.750 1.00 82.69 111 GLU A CA 1
ATOM 858 C C . GLU A 1 111 ? 22.349 4.452 -20.215 1.00 82.69 111 GLU A C 1
ATOM 860 O O . GLU A 1 111 ? 23.300 3.683 -20.358 1.00 82.69 111 GLU A O 1
ATOM 865 N N . THR A 1 112 ? 21.229 4.071 -19.601 1.00 82.69 112 THR A N 1
ATOM 866 C CA . THR A 1 112 ? 21.020 2.720 -19.072 1.00 82.69 112 THR A CA 1
ATOM 867 C C . THR A 1 112 ? 20.638 1.717 -20.181 1.00 82.69 112 THR A C 1
ATOM 869 O O . THR A 1 112 ? 20.605 0.507 -19.952 1.00 82.69 112 THR A O 1
ATOM 872 N N . MET A 1 113 ? 20.381 2.181 -21.410 1.00 82.88 113 MET A N 1
ATOM 873 C CA . MET A 1 113 ? 19.985 1.328 -22.535 1.00 82.88 113 MET A CA 1
ATOM 874 C C . MET A 1 113 ? 21.141 0.461 -23.051 1.00 82.88 113 MET A C 1
ATOM 876 O O . MET A 1 113 ? 22.260 0.924 -23.248 1.00 82.88 113 MET A O 1
ATOM 880 N N . ARG A 1 114 ? 20.856 -0.818 -23.334 1.00 75.44 114 ARG A N 1
ATOM 881 C CA . ARG A 1 114 ? 21.878 -1.810 -23.725 1.00 75.44 114 ARG A CA 1
ATOM 882 C C . ARG A 1 114 ? 22.260 -1.766 -25.208 1.00 75.44 114 ARG A C 1
ATOM 884 O O . ARG A 1 114 ? 23.362 -2.163 -25.566 1.00 75.44 114 ARG A O 1
ATOM 891 N N . THR A 1 115 ? 21.330 -1.378 -26.081 1.00 81.50 115 THR A N 1
ATOM 892 C CA . THR A 1 115 ? 21.510 -1.439 -27.543 1.00 81.50 115 THR A CA 1
ATOM 893 C C . THR A 1 115 ? 21.207 -0.101 -28.203 1.00 81.50 115 THR A C 1
ATOM 895 O O . THR A 1 115 ? 20.353 0.650 -27.725 1.00 81.50 115 THR A O 1
ATOM 898 N N . ASN A 1 116 ? 21.848 0.165 -29.342 1.00 81.69 116 ASN A N 1
ATOM 899 C CA . ASN A 1 116 ? 21.620 1.390 -30.114 1.00 81.69 116 ASN A CA 1
ATOM 900 C C . ASN A 1 116 ? 20.158 1.520 -30.576 1.00 81.69 116 ASN A C 1
ATOM 902 O O . ASN A 1 116 ? 19.607 2.615 -30.574 1.00 81.69 116 ASN A O 1
ATOM 906 N N . GLU A 1 117 ? 19.488 0.412 -30.902 1.00 80.56 117 GLU A N 1
ATOM 907 C CA . GLU A 1 117 ? 18.065 0.428 -31.269 1.00 80.56 117 GLU A CA 1
ATOM 908 C C . GLU A 1 117 ? 17.173 0.793 -30.077 1.00 80.56 117 GLU A C 1
ATOM 910 O O . GLU A 1 117 ? 16.339 1.694 -30.177 1.00 80.56 117 GLU A O 1
ATOM 915 N N . SER A 1 118 ? 17.388 0.153 -28.918 1.00 81.00 118 SER A N 1
ATOM 916 C CA . SER A 1 118 ? 16.658 0.495 -27.689 1.00 81.00 118 SER A CA 1
ATOM 917 C C . SER A 1 118 ? 16.891 1.944 -27.264 1.00 81.00 118 SER A C 1
ATOM 919 O O . SER A 1 118 ? 15.965 2.582 -26.771 1.00 81.00 118 SER A O 1
ATOM 921 N N . PHE A 1 119 ? 18.096 2.472 -27.500 1.00 84.44 119 PHE A N 1
ATOM 922 C CA . PHE A 1 119 ? 18.452 3.860 -27.225 1.00 84.44 119 PHE A CA 1
ATOM 923 C C . PHE A 1 119 ? 17.623 4.825 -28.077 1.00 84.44 119 PHE A C 1
ATOM 925 O O . PHE A 1 119 ? 16.977 5.709 -27.525 1.00 84.44 119 PHE A O 1
ATOM 932 N N . VAL A 1 120 ? 17.571 4.630 -29.400 1.00 84.25 120 VAL A N 1
ATOM 933 C CA . VAL A 1 120 ? 16.830 5.525 -30.311 1.00 84.25 120 VAL A CA 1
ATOM 934 C C . VAL A 1 120 ? 15.332 5.515 -30.000 1.00 84.25 120 VAL A C 1
ATOM 936 O O . VAL A 1 120 ? 14.691 6.568 -29.960 1.00 84.25 120 VAL A O 1
ATOM 939 N N . VAL A 1 121 ? 14.765 4.333 -29.741 1.00 83.31 121 VAL A N 1
ATOM 940 C CA . VAL A 1 121 ? 13.341 4.194 -29.403 1.00 83.31 121 VAL A CA 1
ATOM 941 C C . VAL A 1 121 ? 13.031 4.836 -28.047 1.00 83.31 121 VAL A C 1
ATOM 943 O O . VAL A 1 121 ? 12.068 5.597 -27.936 1.00 83.31 121 VAL A O 1
ATOM 946 N N . ALA A 1 122 ? 13.861 4.590 -27.029 1.00 81.44 122 ALA A N 1
ATOM 947 C CA . ALA A 1 122 ? 13.684 5.186 -25.708 1.00 81.44 122 ALA A CA 1
ATOM 948 C C . ALA A 1 122 ? 13.855 6.708 -25.735 1.00 81.44 122 ALA A C 1
ATOM 950 O O . ALA A 1 122 ? 13.035 7.418 -25.161 1.00 81.44 122 ALA A O 1
ATOM 951 N N . GLN A 1 123 ? 14.860 7.220 -26.449 1.00 84.62 123 GLN A N 1
ATOM 952 C CA . GLN A 1 123 ? 15.086 8.654 -26.613 1.00 84.62 123 GLN A CA 1
ATOM 953 C C . GLN A 1 123 ? 13.857 9.334 -27.223 1.00 84.62 123 GLN A C 1
ATOM 955 O O . GLN A 1 123 ? 13.410 10.366 -26.730 1.00 84.62 123 GLN A O 1
ATOM 960 N N . LYS A 1 124 ? 13.250 8.729 -28.252 1.00 81.75 124 LYS A N 1
ATOM 961 C CA . LYS A 1 124 ? 12.031 9.259 -28.873 1.00 81.75 124 LYS A CA 1
ATOM 962 C C . LYS A 1 124 ? 10.841 9.277 -27.908 1.00 81.75 124 LYS A C 1
ATOM 964 O O . LYS A 1 124 ? 10.101 10.258 -27.888 1.00 81.75 124 LYS A O 1
ATOM 969 N N . ALA A 1 125 ? 10.667 8.224 -27.108 1.00 78.00 125 ALA A N 1
ATOM 970 C CA . ALA A 1 125 ? 9.615 8.165 -26.094 1.00 78.00 125 ALA A CA 1
ATOM 971 C C . ALA A 1 125 ? 9.822 9.216 -24.987 1.00 78.00 125 ALA A C 1
ATOM 973 O O . ALA A 1 125 ? 8.868 9.879 -24.586 1.00 78.00 125 ALA A O 1
ATOM 974 N N . LEU A 1 126 ? 11.066 9.415 -24.541 1.00 79.56 126 LEU A N 1
ATOM 975 C CA . LEU A 1 126 ? 11.419 10.361 -23.478 1.00 79.56 126 LEU A CA 1
ATOM 976 C C . LEU A 1 126 ? 11.335 11.822 -23.930 1.00 79.56 126 LEU A C 1
ATOM 978 O O . LEU A 1 126 ? 10.915 12.662 -23.144 1.00 79.56 126 LEU A O 1
ATOM 982 N N . ILE A 1 127 ? 11.647 12.131 -25.195 1.00 80.38 127 ILE A N 1
ATOM 983 C CA . ILE A 1 127 ? 11.407 13.469 -25.769 1.00 80.38 127 ILE A CA 1
ATOM 984 C C . ILE A 1 127 ? 9.913 13.817 -25.722 1.00 80.38 127 ILE A C 1
ATOM 986 O O . ILE A 1 127 ? 9.565 14.967 -25.468 1.00 80.38 127 ILE A O 1
ATOM 990 N N . GLY A 1 128 ? 9.032 12.836 -25.954 1.00 74.19 128 GLY A N 1
ATOM 991 C CA . GLY A 1 128 ? 7.585 13.024 -25.827 1.00 74.19 128 GLY A CA 1
ATOM 992 C C . GLY A 1 128 ? 7.181 13.458 -24.417 1.00 74.19 128 GLY A C 1
ATOM 993 O O . GLY A 1 128 ? 6.486 14.456 -24.269 1.00 74.19 128 GLY A O 1
ATOM 994 N N . VAL A 1 129 ? 7.699 12.764 -23.400 1.00 75.94 129 VAL A N 1
ATOM 995 C CA . VAL A 1 129 ? 7.443 13.071 -21.982 1.00 75.94 129 VAL A CA 1
ATOM 996 C C . VAL A 1 129 ? 8.058 14.407 -21.568 1.00 75.94 129 VAL A C 1
ATOM 998 O O . VAL A 1 129 ? 7.418 15.169 -20.856 1.00 75.94 129 VAL A O 1
ATOM 1001 N N . SER A 1 130 ? 9.273 14.723 -22.032 1.00 76.50 130 SER A N 1
ATOM 1002 C CA . SER A 1 130 ? 9.958 15.982 -21.699 1.00 76.50 130 SER A CA 1
ATOM 1003 C C . SER A 1 130 ? 9.127 17.201 -22.094 1.00 76.50 130 SER A C 1
ATOM 1005 O O . SER A 1 130 ? 9.009 18.127 -21.305 1.00 76.50 130 SER A O 1
ATOM 1007 N N . ARG A 1 131 ? 8.502 17.184 -23.280 1.00 76.75 131 ARG A N 1
ATOM 1008 C CA . ARG A 1 131 ? 7.641 18.293 -23.730 1.00 76.75 131 ARG A CA 1
ATOM 1009 C C . ARG A 1 131 ? 6.379 18.441 -22.888 1.00 76.75 131 ARG A C 1
ATOM 1011 O O . ARG A 1 131 ? 5.896 19.550 -22.705 1.00 76.75 131 ARG A O 1
ATOM 1018 N N . GLU A 1 132 ? 5.820 17.327 -22.427 1.00 73.81 132 GLU A N 1
ATOM 1019 C CA . GLU A 1 132 ? 4.641 17.336 -21.559 1.00 73.81 132 GLU A CA 1
ATOM 1020 C C . GLU A 1 132 ? 4.991 17.892 -20.174 1.00 73.81 132 GLU A C 1
ATOM 1022 O O . GLU A 1 132 ? 4.289 18.764 -19.672 1.00 73.81 132 GLU A O 1
ATOM 1027 N N . TYR A 1 133 ? 6.146 17.496 -19.633 1.00 71.38 133 TYR A N 1
ATOM 1028 C CA . TYR A 1 133 ? 6.691 18.025 -18.382 1.00 71.38 133 TYR A CA 1
ATOM 1029 C C . TYR A 1 133 ? 7.044 19.517 -18.471 1.00 71.38 133 TYR A C 1
ATOM 1031 O O . TYR A 1 133 ? 6.777 20.268 -17.541 1.00 71.38 133 TYR A O 1
ATOM 1039 N N . GLU A 1 134 ? 7.626 19.963 -19.590 1.00 75.56 134 GLU A N 1
ATOM 1040 C CA . GLU A 1 134 ? 7.879 21.386 -19.860 1.00 75.56 134 GLU A CA 1
ATOM 1041 C C . GLU A 1 134 ? 6.570 22.187 -19.853 1.00 75.56 134 GLU A C 1
ATOM 1043 O O . GLU A 1 134 ? 6.513 23.247 -19.237 1.00 75.56 134 GLU A O 1
ATOM 1048 N N . ARG A 1 135 ? 5.496 21.648 -20.447 1.00 74.56 135 ARG A N 1
ATOM 1049 C CA . ARG A 1 135 ? 4.169 22.283 -20.464 1.00 74.56 135 ARG A CA 1
ATOM 1050 C C . ARG A 1 135 ? 3.559 22.400 -19.063 1.00 74.56 135 ARG A C 1
ATOM 1052 O O . ARG A 1 135 ? 3.011 23.444 -18.726 1.00 74.56 135 ARG A O 1
ATOM 1059 N N . GLU A 1 136 ? 3.659 21.347 -18.252 1.00 70.81 136 GLU A N 1
ATOM 1060 C CA . GLU A 1 136 ? 3.193 21.360 -16.856 1.00 70.81 136 GLU A CA 1
ATOM 1061 C C . GLU A 1 136 ? 4.009 22.327 -15.988 1.00 70.81 136 GLU A C 1
ATOM 1063 O O . GLU A 1 136 ? 3.447 23.048 -15.166 1.00 70.81 136 GLU A O 1
ATOM 1068 N N . LEU A 1 137 ? 5.331 22.385 -16.186 1.00 69.00 137 LEU A N 1
ATOM 1069 C CA . LEU A 1 137 ? 6.202 23.298 -15.450 1.00 69.00 137 LEU A CA 1
ATOM 1070 C C . LEU A 1 137 ? 5.943 24.761 -15.838 1.00 69.00 137 LEU A C 1
ATOM 1072 O O . LEU A 1 137 ? 5.970 25.626 -14.970 1.00 69.00 137 LEU A O 1
ATOM 1076 N N . GLU A 1 138 ? 5.668 25.051 -17.113 1.00 73.06 138 GLU A N 1
ATOM 1077 C CA . GLU A 1 138 ? 5.244 26.383 -17.566 1.00 73.06 138 GLU A CA 1
ATOM 1078 C C . GLU A 1 138 ? 3.898 26.798 -16.950 1.00 73.06 138 GLU A C 1
ATOM 1080 O O . GLU A 1 138 ? 3.747 27.950 -16.539 1.00 73.06 138 GLU A O 1
ATOM 1085 N N . GLU A 1 139 ? 2.943 25.868 -16.822 1.00 72.06 139 GLU A N 1
ATOM 1086 C CA . GLU A 1 139 ? 1.670 26.105 -16.126 1.00 72.06 139 GLU A CA 1
ATOM 1087 C C . GLU A 1 139 ? 1.889 26.379 -14.623 1.00 72.06 139 GLU A C 1
ATOM 1089 O O . GLU A 1 139 ? 1.313 27.324 -14.085 1.00 72.06 139 GLU A O 1
ATOM 1094 N N . GLN A 1 140 ? 2.778 25.632 -13.957 1.00 65.75 140 GLN A N 1
ATOM 1095 C CA . GLN A 1 140 ? 3.118 25.853 -12.544 1.00 65.75 140 GLN A CA 1
ATOM 1096 C C . GLN A 1 140 ? 3.900 27.152 -12.317 1.00 65.75 140 GLN A C 1
ATOM 1098 O O . GLN A 1 140 ? 3.597 27.895 -11.389 1.00 65.75 140 GLN A O 1
ATOM 1103 N N . LEU A 1 141 ? 4.866 27.481 -13.177 1.00 68.19 141 LEU A N 1
ATOM 1104 C CA . LEU A 1 141 ? 5.620 28.739 -13.116 1.00 68.19 141 LEU A CA 1
ATOM 1105 C C . LEU A 1 141 ? 4.724 29.963 -13.365 1.00 68.19 141 LEU A C 1
ATOM 1107 O O . LEU A 1 141 ? 5.009 31.043 -12.842 1.00 68.19 141 LEU A O 1
ATOM 1111 N N . ALA A 1 142 ? 3.629 29.804 -14.117 1.00 64.44 142 ALA A N 1
ATOM 1112 C CA . ALA A 1 142 ? 2.610 30.839 -14.271 1.00 64.44 142 ALA A CA 1
ATOM 1113 C C . ALA A 1 142 ? 1.778 31.065 -12.987 1.00 64.44 142 ALA A C 1
ATOM 1115 O O . ALA A 1 142 ? 1.266 32.169 -12.788 1.00 64.44 142 ALA A O 1
ATOM 1116 N N . GLU A 1 143 ? 1.669 30.069 -12.097 1.00 60.94 143 GLU A N 1
ATOM 1117 C CA . GLU A 1 143 ? 1.033 30.199 -10.775 1.00 60.94 143 GLU A CA 1
ATOM 1118 C C . GLU A 1 143 ? 2.014 30.652 -9.674 1.00 60.94 143 GLU A C 1
ATOM 1120 O O . GLU A 1 143 ? 1.650 31.469 -8.822 1.00 60.94 143 GLU A O 1
ATOM 1125 N N . ASP A 1 144 ? 3.269 30.192 -9.718 1.00 55.38 144 ASP A N 1
ATOM 1126 C CA . ASP A 1 144 ? 4.280 30.402 -8.669 1.00 55.38 144 ASP A CA 1
ATOM 1127 C C . ASP A 1 144 ? 4.942 31.792 -8.700 1.00 55.38 144 ASP A C 1
ATOM 1129 O O . ASP A 1 144 ? 5.660 32.183 -7.775 1.00 55.38 144 ASP A O 1
ATOM 1133 N N . SER A 1 145 ? 4.621 32.631 -9.695 1.00 53.75 145 SER A N 1
ATOM 1134 C CA . SER A 1 145 ? 5.038 34.042 -9.728 1.00 53.75 145 SER A CA 1
ATOM 1135 C C . SER A 1 145 ? 4.444 34.896 -8.584 1.00 53.75 145 SER A C 1
ATOM 1137 O O . SER A 1 145 ? 4.580 36.121 -8.598 1.00 53.75 145 SER A O 1
ATOM 1139 N N . LYS A 1 146 ? 3.760 34.285 -7.603 1.00 51.81 146 LYS A N 1
ATOM 1140 C CA . LYS A 1 146 ? 3.164 34.930 -6.420 1.00 51.81 146 LYS A CA 1
ATOM 1141 C C . LYS A 1 146 ? 3.756 34.501 -5.073 1.00 51.81 146 LYS A C 1
ATOM 1143 O O . LYS A 1 146 ? 3.395 35.114 -4.070 1.00 51.81 146 LYS A O 1
ATOM 1148 N N . ALA A 1 147 ? 4.668 33.532 -5.015 1.00 46.28 147 ALA A N 1
ATOM 1149 C CA . ALA A 1 147 ? 5.249 33.088 -3.747 1.00 46.28 147 ALA A CA 1
ATOM 1150 C C . ALA A 1 147 ? 6.750 32.799 -3.881 1.00 46.28 147 ALA A C 1
ATOM 1152 O O . ALA A 1 147 ? 7.186 31.661 -3.995 1.00 46.28 147 ALA A O 1
ATOM 1153 N N . GLN A 1 148 ? 7.578 33.844 -3.822 1.00 43.91 148 GLN A N 1
ATOM 1154 C CA . GLN A 1 148 ? 9.004 33.649 -3.560 1.00 43.91 148 GLN A CA 1
ATOM 1155 C C . GLN A 1 148 ? 9.199 33.261 -2.093 1.00 43.91 148 GLN A C 1
ATOM 1157 O O . GLN A 1 148 ? 8.892 34.042 -1.191 1.00 43.91 148 GLN A O 1
ATOM 1162 N N . THR A 1 149 ? 9.762 32.085 -1.832 1.00 35.91 149 THR A N 1
ATOM 1163 C CA . THR A 1 149 ? 10.474 31.834 -0.576 1.00 35.91 149 THR A CA 1
ATOM 1164 C C . THR A 1 149 ? 11.658 30.902 -0.813 1.00 35.91 149 THR A C 1
ATOM 1166 O O . THR A 1 149 ? 11.585 29.921 -1.545 1.00 35.91 149 THR A O 1
ATOM 1169 N N . GLU A 1 150 ? 12.769 31.297 -0.206 1.00 41.47 150 GLU A N 1
ATOM 1170 C CA . GLU A 1 150 ? 14.112 30.738 -0.283 1.00 41.47 150 GLU A CA 1
ATOM 1171 C C . GLU A 1 150 ? 14.162 29.226 -0.008 1.00 41.47 150 GLU A C 1
ATOM 1173 O O . GLU A 1 150 ? 13.741 28.756 1.050 1.00 41.47 150 GLU A O 1
ATOM 1178 N N . VAL A 1 151 ? 14.765 28.459 -0.923 1.00 38.38 151 VAL A N 1
ATOM 1179 C CA . VAL A 1 151 ? 15.125 27.058 -0.667 1.00 38.38 151 VAL A CA 1
ATOM 1180 C C . VAL A 1 151 ? 16.565 27.014 -0.172 1.00 38.38 151 VAL A C 1
ATOM 1182 O O . VAL A 1 151 ? 17.527 27.067 -0.939 1.00 38.38 151 VAL A O 1
ATOM 1185 N N . SER A 1 152 ? 16.692 26.933 1.149 1.00 32.31 152 SER A N 1
ATOM 1186 C CA . SER A 1 152 ? 17.956 26.725 1.844 1.00 32.31 152 SER A CA 1
ATOM 1187 C C . SER A 1 152 ? 18.498 25.326 1.535 1.00 32.31 152 SER A C 1
ATOM 1189 O O . SER A 1 152 ? 17.887 24.302 1.847 1.00 32.31 152 SER A O 1
ATOM 1191 N N . SER A 1 153 ? 19.656 25.278 0.879 1.00 42.91 153 SER A N 1
ATOM 1192 C CA . SER A 1 153 ? 20.368 24.059 0.513 1.00 42.91 153 SER A CA 1
ATOM 1193 C C . SER A 1 153 ? 21.056 23.443 1.734 1.00 42.91 153 SER A C 1
ATOM 1195 O O . SER A 1 153 ? 22.231 23.708 1.996 1.00 42.91 153 SER A O 1
ATOM 1197 N N . THR A 1 154 ? 20.356 22.594 2.481 1.00 35.72 154 THR A N 1
ATOM 1198 C CA . THR A 1 154 ? 20.973 21.816 3.564 1.00 35.72 154 THR A CA 1
ATOM 1199 C C . THR A 1 154 ? 20.438 20.394 3.599 1.00 35.72 154 THR A C 1
ATOM 1201 O O . THR A 1 154 ? 19.405 20.145 4.210 1.00 35.72 154 THR A O 1
ATOM 1204 N N . THR A 1 155 ? 21.149 19.468 2.948 1.00 34.94 155 THR A N 1
ATOM 1205 C CA . THR A 1 155 ? 21.636 18.177 3.493 1.00 34.94 155 THR A CA 1
ATOM 1206 C C . THR A 1 155 ? 22.141 17.299 2.341 1.00 34.94 155 THR A C 1
ATOM 1208 O O . THR A 1 155 ? 21.387 16.820 1.503 1.00 34.94 155 THR A O 1
ATOM 1211 N N . ARG A 1 156 ? 23.466 17.115 2.258 1.00 49.03 156 ARG A N 1
ATOM 1212 C CA . ARG A 1 156 ? 24.080 16.097 1.393 1.00 49.03 156 ARG A CA 1
ATOM 1213 C C . ARG A 1 156 ? 24.012 14.762 2.126 1.00 49.03 156 ARG A C 1
ATOM 1215 O O . ARG A 1 156 ? 24.918 14.446 2.892 1.00 49.03 156 ARG A O 1
ATOM 1222 N N . GLU A 1 157 ? 22.961 13.994 1.878 1.00 51.78 157 GLU A N 1
ATOM 1223 C CA . GLU A 1 157 ? 22.840 12.616 2.353 1.00 51.78 157 GLU A CA 1
ATOM 1224 C C . GLU A 1 157 ? 22.798 11.659 1.149 1.00 51.78 157 GLU A C 1
ATOM 1226 O O . GLU A 1 157 ? 21.943 11.768 0.282 1.00 51.78 157 GLU A O 1
ATOM 1231 N N . VAL A 1 158 ? 23.823 10.800 1.079 1.00 53.53 158 VAL A N 1
ATOM 1232 C CA . VAL A 1 158 ? 24.060 9.632 0.198 1.00 53.53 158 VAL A CA 1
ATOM 1233 C C . VAL A 1 158 ? 23.484 9.691 -1.232 1.00 53.53 158 VAL A C 1
ATOM 1235 O O . VAL A 1 158 ? 22.307 9.461 -1.486 1.00 53.53 158 VAL A O 1
ATOM 1238 N N . LEU A 1 159 ? 24.381 9.898 -2.202 1.00 63.25 159 LEU A N 1
ATOM 1239 C CA . LEU A 1 159 ? 24.089 10.135 -3.620 1.00 63.25 159 LEU A CA 1
ATOM 1240 C C . LEU A 1 159 ? 24.382 8.885 -4.469 1.00 63.25 159 LEU A C 1
ATOM 1242 O O . LEU A 1 159 ? 25.350 8.896 -5.220 1.00 63.25 159 LEU A O 1
ATOM 1246 N N . CYS A 1 160 ? 23.592 7.816 -4.339 1.00 75.19 160 CYS A N 1
ATOM 1247 C CA . CYS A 1 160 ? 23.722 6.661 -5.236 1.00 75.19 160 CYS A CA 1
ATOM 1248 C C . CYS A 1 160 ? 22.529 6.539 -6.175 1.00 75.19 160 CYS A C 1
ATOM 1250 O O . CYS A 1 160 ? 21.373 6.488 -5.751 1.00 75.19 160 CYS A O 1
ATOM 1252 N N . THR A 1 161 ? 22.839 6.469 -7.462 1.00 82.06 161 THR A N 1
ATOM 1253 C CA . THR A 1 161 ? 21.912 6.112 -8.533 1.00 82.06 161 THR A CA 1
ATOM 1254 C C . THR A 1 161 ? 21.845 4.590 -8.677 1.00 82.06 161 THR A C 1
ATOM 1256 O O . THR A 1 161 ? 22.861 3.889 -8.634 1.00 82.06 161 THR A O 1
ATOM 1259 N N . PHE A 1 162 ? 20.637 4.053 -8.825 1.00 85.81 162 PHE A N 1
ATOM 1260 C CA . PHE A 1 162 ? 20.377 2.625 -8.991 1.00 85.81 162 PHE A CA 1
ATOM 1261 C C . PHE A 1 162 ? 19.851 2.368 -10.396 1.00 85.81 162 PHE A C 1
ATOM 1263 O O . PHE A 1 162 ? 18.851 2.943 -10.808 1.00 85.81 162 PHE A O 1
ATOM 1270 N N . ARG A 1 163 ? 20.497 1.476 -11.136 1.00 88.25 163 ARG A N 1
ATOM 1271 C CA . ARG A 1 163 ? 20.017 0.971 -12.422 1.00 88.25 163 ARG A CA 1
ATOM 1272 C C . ARG A 1 163 ? 19.291 -0.337 -12.170 1.00 88.25 163 ARG A C 1
ATOM 1274 O O . ARG A 1 163 ? 19.840 -1.247 -11.552 1.00 88.25 163 ARG A O 1
ATOM 1281 N N . ILE A 1 164 ? 18.049 -0.412 -12.620 1.00 88.50 164 ILE A N 1
ATOM 1282 C CA . ILE A 1 164 ? 17.148 -1.524 -12.358 1.00 88.50 164 ILE A CA 1
ATOM 1283 C C . ILE A 1 164 ? 16.690 -2.088 -13.699 1.00 88.50 164 ILE A C 1
ATOM 1285 O O . ILE A 1 164 ? 16.064 -1.399 -14.505 1.00 88.50 164 ILE A O 1
ATOM 1289 N N . PHE A 1 165 ? 16.981 -3.361 -13.924 1.00 89.44 165 PHE A N 1
ATOM 1290 C CA . PHE A 1 165 ? 16.560 -4.108 -15.099 1.00 89.44 165 PHE A CA 1
ATOM 1291 C C . PHE A 1 165 ? 15.553 -5.159 -14.675 1.00 89.44 165 PHE A C 1
ATOM 1293 O O . PHE A 1 165 ? 15.833 -5.980 -13.804 1.00 89.44 165 PHE A O 1
ATOM 1300 N N . MET A 1 166 ? 14.381 -5.147 -15.295 1.00 87.88 166 MET A N 1
ATOM 1301 C CA . MET A 1 166 ? 13.332 -6.117 -15.032 1.00 87.88 166 MET A CA 1
ATOM 1302 C C . MET A 1 166 ? 12.886 -6.770 -16.338 1.00 87.88 166 MET A C 1
ATOM 1304 O O . MET A 1 166 ? 12.704 -6.105 -17.353 1.00 87.88 166 MET A O 1
ATOM 1308 N N . GLN A 1 167 ? 12.708 -8.086 -16.315 1.00 87.50 167 GLN A N 1
ATOM 1309 C CA . GLN A 1 167 ? 12.228 -8.856 -17.456 1.00 87.50 167 GLN A CA 1
ATOM 1310 C C . GLN A 1 167 ? 10.929 -9.562 -17.078 1.00 87.50 167 GLN A C 1
ATOM 1312 O O . GLN A 1 167 ? 10.915 -10.420 -16.193 1.00 87.50 167 GLN A O 1
ATOM 1317 N N . LEU A 1 168 ? 9.843 -9.210 -17.766 1.00 85.19 168 LEU A N 1
ATOM 1318 C CA . LEU A 1 168 ? 8.555 -9.884 -17.643 1.00 85.19 168 LEU A CA 1
ATOM 1319 C C . LEU A 1 168 ? 8.606 -11.237 -18.348 1.00 85.19 168 LEU A C 1
ATOM 1321 O O . LEU A 1 168 ? 9.085 -11.356 -19.482 1.00 85.19 168 LEU A O 1
ATOM 1325 N N . THR A 1 169 ? 8.090 -12.261 -17.676 1.00 85.56 169 THR A N 1
ATOM 1326 C CA . THR A 1 169 ? 7.837 -13.555 -18.311 1.00 85.56 169 THR A CA 1
ATOM 1327 C C . THR A 1 169 ? 6.583 -13.472 -19.189 1.00 85.56 169 THR A C 1
ATOM 1329 O O . THR A 1 169 ? 5.608 -12.800 -18.832 1.00 85.56 169 THR A O 1
ATOM 1332 N N . PRO A 1 170 ? 6.587 -14.117 -20.367 1.00 83.38 170 PRO A N 1
ATOM 1333 C CA . PRO A 1 170 ? 5.410 -14.161 -21.219 1.00 83.38 170 PRO A CA 1
ATOM 1334 C C . PRO A 1 170 ? 4.303 -15.001 -20.572 1.00 83.38 170 PRO A C 1
ATOM 1336 O O . PRO A 1 170 ? 4.569 -15.969 -19.857 1.00 83.38 170 PRO A O 1
ATOM 1339 N N . ALA A 1 171 ? 3.049 -14.649 -20.863 1.00 81.81 171 ALA A N 1
ATOM 1340 C CA . ALA A 1 171 ? 1.901 -15.433 -20.428 1.00 81.81 171 ALA A CA 1
ATOM 1341 C C . ALA A 1 171 ? 1.936 -16.857 -21.035 1.00 81.81 171 ALA A C 1
ATOM 1343 O O . ALA A 1 171 ? 2.482 -17.048 -22.129 1.00 81.81 171 ALA A O 1
ATOM 1344 N N . PRO A 1 172 ? 1.346 -17.862 -20.359 1.00 83.12 172 PRO A N 1
ATOM 1345 C CA . PRO A 1 172 ? 1.263 -19.225 -20.879 1.00 83.12 172 PRO A CA 1
ATOM 1346 C C . PRO A 1 172 ? 0.636 -19.267 -22.278 1.00 83.12 172 PRO A C 1
ATOM 1348 O O . PRO A 1 172 ? -0.356 -18.588 -22.527 1.00 83.12 172 PRO A O 1
ATOM 1351 N N . HIS A 1 173 ? 1.140 -20.133 -23.165 1.00 80.75 173 HIS A N 1
ATOM 1352 C CA . HIS A 1 173 ? 0.694 -20.236 -24.569 1.00 80.75 173 HIS A CA 1
ATOM 1353 C C . HIS A 1 173 ? -0.793 -20.567 -24.773 1.00 80.75 173 HIS A C 1
ATOM 1355 O O . HIS A 1 173 ? -1.288 -20.488 -25.891 1.00 80.75 173 HIS A O 1
ATOM 1361 N N . ARG A 1 174 ? -1.509 -20.956 -23.714 1.00 85.69 174 ARG A N 1
ATOM 1362 C CA . ARG A 1 174 ? -2.954 -21.212 -23.764 1.00 85.69 174 ARG A CA 1
ATOM 1363 C C . ARG A 1 174 ? -3.797 -19.938 -23.782 1.00 85.69 174 ARG A C 1
ATOM 1365 O O . ARG A 1 174 ? -4.978 -20.032 -24.083 1.00 85.69 174 ARG A O 1
ATOM 1372 N N . ILE A 1 175 ? -3.222 -18.796 -23.414 1.00 85.69 175 ILE A N 1
ATOM 1373 C CA . ILE A 1 175 ? -3.945 -17.533 -23.287 1.00 85.69 175 ILE A CA 1
ATOM 1374 C C . ILE A 1 175 ? -3.670 -16.690 -24.530 1.00 85.69 175 ILE A C 1
ATOM 1376 O O . ILE A 1 175 ? -2.509 -16.403 -24.837 1.00 85.69 175 ILE A O 1
ATOM 1380 N N . LEU A 1 176 ? -4.725 -16.295 -25.243 1.00 87.94 176 LEU A N 1
ATOM 1381 C CA . LEU A 1 176 ? -4.588 -15.458 -26.427 1.00 87.94 176 LEU A CA 1
ATOM 1382 C C . LEU A 1 176 ? -4.325 -13.998 -26.033 1.00 87.94 176 LEU A C 1
ATOM 1384 O O . LEU A 1 176 ? -4.711 -13.532 -24.962 1.00 87.94 176 LEU A O 1
ATOM 1388 N N . ALA A 1 177 ? -3.677 -13.243 -26.922 1.00 82.62 177 ALA A N 1
ATOM 1389 C CA . ALA A 1 177 ? -3.425 -11.822 -26.683 1.00 82.62 177 ALA A CA 1
ATOM 1390 C C . ALA A 1 177 ? -4.725 -11.003 -26.579 1.00 82.62 177 ALA A C 1
ATOM 1392 O O . ALA A 1 177 ? -4.757 -10.021 -25.845 1.00 82.62 177 ALA A O 1
ATOM 1393 N N . THR A 1 178 ? -5.786 -11.413 -27.280 1.00 86.88 178 THR A N 1
ATOM 1394 C CA . THR A 1 178 ? -7.119 -10.794 -27.213 1.00 86.88 178 THR A CA 1
ATOM 1395 C C . THR A 1 178 ? -7.736 -10.937 -25.830 1.00 86.88 178 THR A C 1
ATOM 1397 O O . THR A 1 178 ? -8.177 -9.946 -25.263 1.00 86.88 178 THR A O 1
ATOM 1400 N N . ASP A 1 179 ? -7.663 -12.133 -25.247 1.00 88.12 179 ASP A N 1
ATOM 1401 C CA . ASP A 1 179 ? -8.235 -12.431 -23.930 1.00 88.12 179 ASP A CA 1
ATOM 1402 C C . ASP A 1 179 ? -7.523 -11.627 -22.832 1.00 88.12 179 ASP A C 1
ATOM 1404 O O . ASP A 1 179 ? -8.126 -11.191 -21.853 1.00 88.12 179 ASP A O 1
ATOM 1408 N N . LEU A 1 180 ? -6.215 -11.397 -23.009 1.00 84.38 180 LEU A N 1
ATOM 1409 C CA . LEU A 1 180 ? -5.442 -10.522 -22.133 1.00 84.38 180 LEU A CA 1
ATOM 1410 C C . LEU A 1 180 ? -5.883 -9.063 -22.244 1.00 84.38 180 LEU A C 1
ATOM 1412 O O . LEU A 1 180 ? -5.950 -8.390 -21.222 1.00 84.38 180 LEU A O 1
ATOM 1416 N N . LEU A 1 181 ? -6.156 -8.571 -23.455 1.00 85.00 181 LEU A N 1
ATOM 1417 C CA . LEU A 1 181 ? -6.615 -7.197 -23.667 1.00 85.00 181 LEU A CA 1
ATOM 1418 C C . LEU A 1 181 ? -8.008 -6.978 -23.072 1.00 85.00 181 LEU A C 1
ATOM 1420 O O . LEU A 1 181 ? -8.208 -5.981 -22.387 1.00 85.00 181 LEU A O 1
ATOM 1424 N N . GLU A 1 182 ? -8.919 -7.935 -23.256 1.00 88.69 182 GLU A N 1
ATOM 1425 C CA . GLU A 1 182 ? -10.259 -7.907 -22.660 1.00 88.69 182 GLU A CA 1
ATOM 1426 C C . GLU A 1 182 ? -10.184 -7.886 -21.125 1.00 88.69 182 GLU A C 1
ATOM 1428 O O . GLU A 1 182 ? -10.833 -7.070 -20.471 1.00 88.69 182 GLU A O 1
ATOM 1433 N N . LEU A 1 183 ? -9.311 -8.711 -20.534 1.00 87.38 183 LEU A N 1
ATOM 1434 C CA . LEU A 1 183 ? -9.049 -8.676 -19.095 1.00 87.38 183 LEU A CA 1
ATOM 1435 C C . LEU A 1 183 ? -8.478 -7.320 -18.637 1.00 87.38 183 LEU A C 1
ATOM 1437 O O . LEU A 1 183 ? -8.815 -6.844 -17.555 1.00 87.38 183 LEU A O 1
ATOM 1441 N N . GLU A 1 184 ? -7.580 -6.700 -19.406 1.00 82.31 184 GLU A N 1
ATOM 1442 C CA . GLU A 1 184 ? -7.017 -5.391 -19.048 1.00 82.31 184 GLU A CA 1
ATOM 1443 C C . GLU A 1 184 ? -8.034 -4.259 -19.120 1.00 82.31 184 GLU A C 1
ATOM 1445 O O . GLU A 1 184 ? -7.993 -3.358 -18.280 1.00 82.31 184 GLU A O 1
ATOM 1450 N N . GLU A 1 185 ? -8.922 -4.303 -20.104 1.00 84.38 185 GLU A N 1
ATOM 1451 C CA . GLU A 1 185 ? -10.011 -3.347 -20.245 1.00 84.38 185 GLU A CA 1
ATOM 1452 C C . GLU A 1 185 ? -10.998 -3.478 -19.084 1.00 84.38 185 GLU A C 1
ATOM 1454 O O . GLU A 1 185 ? -11.285 -2.479 -18.426 1.00 84.38 185 GLU A O 1
ATOM 1459 N N . GLU A 1 186 ? -11.391 -4.704 -18.731 1.00 85.81 186 GLU A N 1
ATOM 1460 C CA . GLU A 1 186 ? -12.283 -4.979 -17.598 1.00 85.81 186 GLU A CA 1
ATOM 1461 C C . GLU A 1 186 ? -11.666 -4.585 -16.244 1.00 85.81 186 GLU A C 1
ATOM 1463 O O . GLU A 1 186 ? -12.354 -4.088 -15.353 1.00 85.81 186 GLU A O 1
ATOM 1468 N N . LEU A 1 187 ? -10.351 -4.761 -16.063 1.00 81.12 187 LEU A N 1
ATOM 1469 C CA . LEU A 1 187 ? -9.667 -4.316 -14.842 1.00 81.12 187 LEU A CA 1
ATOM 1470 C C . LEU A 1 187 ? -9.618 -2.787 -14.715 1.00 81.12 187 LEU A C 1
ATOM 1472 O O . LEU A 1 187 ? -9.634 -2.280 -13.593 1.00 81.12 187 LEU A O 1
ATOM 1476 N N . LYS A 1 188 ? -9.540 -2.057 -15.836 1.00 78.31 188 LYS A N 1
ATOM 1477 C CA . LYS A 1 188 ? -9.551 -0.585 -15.853 1.00 78.31 188 LYS A CA 1
ATOM 1478 C C . LYS A 1 188 ? -10.962 -0.022 -15.710 1.00 78.31 188 LYS A C 1
ATOM 1480 O O . LYS A 1 188 ? -11.166 0.930 -14.960 1.00 78.31 188 LYS A O 1
ATOM 1485 N N . PHE A 1 189 ? -11.917 -0.615 -16.415 1.00 85.06 189 PHE A N 1
ATOM 1486 C CA . PHE A 1 189 ? -13.311 -0.197 -16.472 1.00 85.06 189 PHE A CA 1
ATOM 1487 C C . PHE A 1 189 ? -14.201 -1.405 -16.151 1.00 85.06 189 PHE A C 1
ATOM 1489 O O . PHE A 1 189 ? -14.571 -2.142 -17.058 1.00 85.06 189 PHE A O 1
ATOM 1496 N N . PRO A 1 190 ? -14.542 -1.633 -14.870 1.00 83.38 190 PRO A N 1
ATOM 1497 C CA . PRO A 1 190 ? -15.256 -2.839 -14.461 1.00 83.38 190 PRO A CA 1
ATOM 1498 C C . PRO A 1 190 ? -16.700 -2.835 -14.980 1.00 83.38 190 PRO A C 1
ATOM 1500 O O . PRO A 1 190 ? -17.553 -2.135 -14.428 1.00 83.38 190 PRO A O 1
ATOM 1503 N N . THR A 1 191 ? -16.985 -3.632 -16.013 1.00 86.12 191 THR A N 1
ATOM 1504 C CA . THR A 1 191 ? -18.328 -3.816 -16.592 1.00 86.12 191 THR A CA 1
ATOM 1505 C C . THR A 1 191 ? -19.081 -5.006 -15.988 1.00 86.12 191 THR A C 1
ATOM 1507 O O . THR A 1 191 ? -20.309 -5.065 -16.063 1.00 86.12 191 THR A O 1
ATOM 1510 N N . GLY A 1 192 ? -18.371 -5.929 -15.332 1.00 82.50 192 GLY A N 1
ATOM 1511 C CA . GLY A 1 192 ? -18.917 -7.137 -14.714 1.00 82.50 192 GLY A CA 1
ATOM 1512 C C . GLY A 1 192 ? -18.926 -8.368 -15.624 1.00 82.50 192 GLY A C 1
ATOM 1513 O O . GLY A 1 192 ? -19.543 -9.373 -15.266 1.00 82.50 192 GLY A O 1
ATOM 1514 N N . ILE A 1 193 ? -18.262 -8.315 -16.781 1.00 85.81 193 ILE A N 1
ATOM 1515 C CA . ILE A 1 193 ? -18.115 -9.466 -17.679 1.00 85.81 193 ILE A CA 1
ATOM 1516 C C . ILE A 1 193 ? -17.136 -10.476 -17.061 1.00 85.81 193 ILE A C 1
ATOM 1518 O O . ILE A 1 193 ? -16.095 -10.121 -16.507 1.00 85.81 193 ILE A O 1
ATOM 1522 N N . SER A 1 194 ? -17.471 -11.766 -17.143 1.00 82.56 194 SER A N 1
ATOM 1523 C CA . SER A 1 194 ? -16.587 -12.837 -16.677 1.00 82.56 194 SER A CA 1
ATOM 1524 C C . SER A 1 194 ? -15.458 -13.062 -17.682 1.00 82.56 194 SER A C 1
ATOM 1526 O O . SER A 1 194 ? -15.655 -13.739 -18.687 1.00 82.56 194 SER A O 1
ATOM 1528 N N . THR A 1 195 ? -14.274 -12.534 -17.387 1.00 86.56 195 THR A N 1
ATOM 1529 C CA . THR A 1 195 ? -13.054 -12.719 -18.187 1.00 86.56 195 THR A CA 1
ATOM 1530 C C . THR A 1 195 ? -12.196 -13.883 -17.670 1.00 86.56 195 THR A C 1
ATOM 1532 O O . THR A 1 195 ? -12.548 -14.581 -16.712 1.00 86.56 195 THR A O 1
ATOM 1535 N N . ILE A 1 196 ? -11.057 -14.132 -18.325 1.00 88.50 196 ILE A N 1
ATOM 1536 C CA . ILE A 1 196 ? -10.058 -15.108 -17.871 1.00 88.50 196 ILE A CA 1
ATOM 1537 C C . ILE A 1 196 ? -9.508 -14.750 -16.474 1.00 88.50 196 ILE A C 1
ATOM 1539 O O . ILE A 1 196 ? -9.385 -13.572 -16.132 1.00 88.50 196 ILE A O 1
ATOM 1543 N N . PRO A 1 197 ? -9.110 -15.737 -15.650 1.00 83.62 197 PRO A N 1
ATOM 1544 C CA . PRO A 1 197 ? -8.457 -15.441 -14.381 1.00 83.62 197 PRO A CA 1
ATOM 1545 C C . PRO A 1 197 ? -7.123 -14.712 -14.623 1.00 83.62 197 PRO A C 1
ATOM 1547 O O . PRO A 1 197 ? -6.381 -15.093 -15.535 1.00 83.62 197 PRO A O 1
ATOM 1550 N N . PRO A 1 198 ? -6.777 -13.695 -13.809 1.00 81.19 198 PRO A N 1
ATOM 1551 C CA . PRO A 1 198 ? -5.548 -12.938 -13.996 1.00 81.19 198 PRO A CA 1
ATOM 1552 C C . PRO A 1 198 ? -4.336 -13.863 -13.830 1.00 81.19 198 PRO A C 1
ATOM 1554 O O . PRO A 1 198 ? -4.165 -14.450 -12.755 1.00 81.19 198 PRO A O 1
ATOM 1557 N N . PRO A 1 199 ? -3.490 -14.023 -14.866 1.00 82.06 199 PRO A N 1
ATOM 1558 C CA . PRO A 1 199 ? -2.323 -14.880 -14.756 1.00 82.06 199 PRO A CA 1
ATOM 1559 C C . PRO A 1 199 ? -1.299 -14.258 -13.798 1.00 82.06 199 PRO A C 1
ATOM 1561 O O . PRO A 1 199 ? -1.238 -13.030 -13.660 1.00 82.06 199 PRO A O 1
ATOM 1564 N N . PRO A 1 200 ? -0.474 -15.085 -13.135 1.00 78.19 200 PRO A N 1
ATOM 1565 C CA . PRO A 1 200 ? 0.565 -14.580 -12.256 1.00 78.19 200 PRO A CA 1
ATOM 1566 C C . PRO A 1 200 ? 1.575 -13.765 -13.064 1.00 78.19 200 PRO A C 1
ATOM 1568 O O . PRO A 1 200 ? 2.076 -14.205 -14.099 1.00 78.19 200 PRO A O 1
ATOM 1571 N N . LEU A 1 201 ? 1.887 -12.571 -12.572 1.00 77.25 201 LEU A N 1
ATOM 1572 C CA . LEU A 1 201 ? 2.954 -11.745 -13.115 1.00 77.25 201 LEU A CA 1
ATOM 1573 C C . LEU A 1 201 ? 4.270 -12.220 -12.509 1.00 77.25 201 LEU A C 1
ATOM 1575 O O . LEU A 1 201 ? 4.524 -11.958 -11.334 1.00 77.25 201 LEU A O 1
ATOM 1579 N N . LEU A 1 202 ? 5.067 -12.942 -13.299 1.00 81.69 202 LEU A N 1
ATOM 1580 C CA . LEU A 1 202 ? 6.405 -13.373 -12.901 1.00 81.69 202 LEU A CA 1
ATOM 1581 C C . LEU A 1 202 ? 7.459 -12.499 -13.582 1.00 81.69 202 LEU A C 1
ATOM 1583 O O . LEU A 1 202 ? 7.452 -12.350 -14.810 1.00 81.69 202 LEU A O 1
ATOM 1587 N N . THR A 1 203 ? 8.368 -11.935 -12.792 1.00 81.31 203 THR A N 1
ATOM 1588 C CA . THR A 1 203 ? 9.465 -11.090 -13.281 1.00 81.31 203 THR A CA 1
ATOM 1589 C C . THR A 1 203 ? 10.815 -11.538 -12.733 1.00 81.31 203 THR A C 1
ATOM 1591 O O . THR A 1 203 ? 10.914 -12.071 -11.628 1.00 81.31 203 THR A O 1
ATOM 1594 N N . ARG A 1 204 ? 11.865 -11.308 -13.527 1.00 84.31 204 ARG A N 1
ATOM 1595 C CA . ARG A 1 204 ? 13.266 -11.324 -13.077 1.00 84.31 204 ARG A CA 1
ATOM 1596 C C . ARG A 1 204 ? 13.741 -9.898 -12.889 1.00 84.31 204 ARG A C 1
ATOM 1598 O O . ARG A 1 204 ? 13.351 -9.039 -13.679 1.00 84.31 204 ARG A O 1
ATOM 1605 N N . LEU A 1 205 ? 14.571 -9.656 -11.884 1.00 84.88 205 LEU A N 1
ATOM 1606 C CA . LEU A 1 205 ? 15.045 -8.322 -11.524 1.00 84.88 205 LEU A CA 1
ATOM 1607 C C . LEU A 1 205 ? 16.541 -8.340 -11.242 1.00 84.88 205 LEU A C 1
ATOM 1609 O O . LEU A 1 205 ? 17.030 -9.197 -10.510 1.00 84.88 205 LEU A O 1
ATOM 1613 N N . GLN A 1 206 ? 17.236 -7.345 -11.772 1.00 84.94 206 GLN A N 1
ATOM 1614 C CA . GLN A 1 206 ? 18.625 -7.048 -11.464 1.00 84.94 206 GLN A CA 1
ATOM 1615 C C . GLN A 1 206 ? 18.732 -5.576 -11.077 1.00 84.94 206 GLN A C 1
ATOM 1617 O O . GLN A 1 206 ? 18.218 -4.703 -11.776 1.00 84.94 206 GLN A O 1
ATOM 1622 N N . ILE A 1 207 ? 19.386 -5.300 -9.955 1.00 83.88 207 ILE A N 1
ATOM 1623 C CA . ILE A 1 207 ? 19.629 -3.953 -9.445 1.00 83.88 207 ILE A CA 1
ATOM 1624 C C . ILE A 1 207 ? 21.123 -3.777 -9.281 1.00 83.88 207 ILE A C 1
ATOM 1626 O O . ILE A 1 207 ? 21.788 -4.585 -8.640 1.00 83.88 207 ILE A O 1
ATOM 1630 N N . TYR A 1 208 ? 21.638 -2.693 -9.836 1.00 84.06 208 TYR A N 1
ATOM 1631 C CA . TYR A 1 208 ? 23.049 -2.367 -9.809 1.00 84.06 208 TYR A CA 1
ATOM 1632 C C . TYR A 1 208 ? 23.238 -0.879 -9.542 1.00 84.06 208 TYR A C 1
ATOM 1634 O O . TYR A 1 208 ? 22.587 -0.052 -10.176 1.00 84.06 208 TYR A O 1
ATOM 1642 N N . SER A 1 209 ? 24.156 -0.526 -8.647 1.00 83.19 209 SER A N 1
ATOM 1643 C CA . SER A 1 209 ? 24.605 0.858 -8.490 1.00 83.19 209 SER A CA 1
ATOM 1644 C C . SER A 1 209 ? 26.098 0.973 -8.809 1.00 83.19 209 SER A C 1
ATOM 1646 O O . SER A 1 209 ? 26.906 0.375 -8.094 1.00 83.19 209 SER A O 1
ATOM 1648 N N . PRO A 1 210 ? 26.498 1.745 -9.840 1.00 74.44 210 PRO A N 1
ATOM 1649 C CA . PRO A 1 210 ? 27.911 1.980 -10.145 1.00 74.44 210 PRO A CA 1
ATOM 1650 C C . PRO A 1 210 ? 28.629 2.752 -9.034 1.00 74.44 210 PRO A C 1
ATOM 1652 O O . PRO A 1 210 ? 29.778 2.457 -8.721 1.00 74.44 210 PRO A O 1
ATOM 1655 N N . GLU A 1 211 ? 27.946 3.725 -8.430 1.00 73.94 211 GLU A N 1
ATOM 1656 C CA . GLU A 1 211 ? 28.512 4.648 -7.439 1.00 73.94 211 GLU A CA 1
ATOM 1657 C C . GLU A 1 211 ? 28.652 3.997 -6.059 1.00 73.94 211 GLU A C 1
ATOM 1659 O O . GLU A 1 211 ? 29.630 4.233 -5.350 1.00 73.94 211 GLU A O 1
ATOM 1664 N N . CYS A 1 212 ? 27.683 3.151 -5.696 1.00 71.00 212 CYS A N 1
ATOM 1665 C CA . CYS A 1 212 ? 27.684 2.409 -4.438 1.00 71.00 212 CYS A CA 1
ATOM 1666 C C . CYS A 1 212 ? 28.332 1.018 -4.552 1.00 71.00 212 CYS A C 1
ATOM 1668 O O . CYS A 1 212 ? 28.591 0.390 -3.530 1.00 71.00 212 CYS A O 1
ATOM 1670 N N . GLY A 1 213 ? 28.596 0.513 -5.761 1.00 68.06 213 GLY A N 1
ATOM 1671 C CA . GLY A 1 213 ? 29.237 -0.789 -5.956 1.00 68.06 213 GLY A CA 1
ATOM 1672 C C . GLY A 1 213 ? 28.397 -1.975 -5.471 1.00 68.06 213 GLY A C 1
ATOM 1673 O O . GLY A 1 213 ? 28.950 -2.969 -5.009 1.00 68.06 213 GLY A O 1
ATOM 1674 N N . THR A 1 214 ? 27.070 -1.880 -5.545 1.00 72.12 214 THR A N 1
ATOM 1675 C CA . THR A 1 214 ? 26.153 -2.947 -5.117 1.00 72.12 214 THR A CA 1
ATOM 1676 C C . THR A 1 214 ? 25.504 -3.623 -6.319 1.00 72.12 214 THR A C 1
ATOM 1678 O O . THR A 1 214 ? 25.193 -2.971 -7.318 1.00 72.12 214 THR A O 1
ATOM 1681 N N . PHE A 1 215 ? 25.308 -4.939 -6.226 1.00 77.38 215 PHE A N 1
ATOM 1682 C CA . PHE A 1 215 ? 24.620 -5.746 -7.229 1.00 77.38 215 PHE A CA 1
ATOM 1683 C C . PHE A 1 215 ? 23.683 -6.737 -6.537 1.00 77.38 215 PHE A C 1
ATOM 1685 O O . PHE A 1 215 ? 24.093 -7.460 -5.629 1.00 77.38 215 PHE A O 1
ATOM 1692 N N . HIS A 1 216 ? 22.430 -6.765 -6.975 1.00 76.12 216 HIS A N 1
ATOM 1693 C CA . HIS A 1 216 ? 21.395 -7.654 -6.468 1.00 76.12 216 HIS A CA 1
ATOM 1694 C C . HIS A 1 216 ? 20.644 -8.274 -7.639 1.00 76.12 216 HIS A C 1
ATOM 1696 O O . HIS A 1 216 ? 20.260 -7.579 -8.577 1.00 76.12 216 HIS A O 1
ATOM 1702 N N . GLU A 1 217 ? 20.393 -9.573 -7.558 1.00 77.56 217 GLU A N 1
ATOM 1703 C CA . GLU A 1 217 ? 19.671 -10.329 -8.574 1.00 77.56 217 GLU A CA 1
ATOM 1704 C C . GLU A 1 217 ? 18.565 -11.157 -7.921 1.00 77.56 217 GLU A C 1
ATOM 1706 O O . GLU A 1 217 ? 18.676 -11.590 -6.771 1.00 77.56 217 GLU A O 1
ATOM 1711 N N . THR A 1 218 ? 17.448 -11.329 -8.623 1.00 76.06 218 THR A N 1
ATOM 1712 C CA . THR A 1 218 ? 16.335 -12.169 -8.180 1.00 76.06 218 THR A CA 1
ATOM 1713 C C . THR A 1 218 ? 15.637 -12.811 -9.372 1.00 76.06 218 THR A C 1
ATOM 1715 O O . THR A 1 218 ? 15.197 -12.129 -10.301 1.00 76.06 218 THR A O 1
ATOM 1718 N N . ASP A 1 219 ? 15.490 -14.135 -9.302 1.00 72.44 219 ASP A N 1
ATOM 1719 C CA . ASP A 1 219 ? 14.986 -14.960 -10.405 1.00 72.44 219 ASP A CA 1
ATOM 1720 C C . ASP A 1 219 ? 13.461 -15.082 -10.474 1.00 72.44 219 ASP A C 1
ATOM 1722 O O . ASP A 1 219 ? 12.912 -15.364 -11.541 1.00 72.44 219 ASP A O 1
ATOM 1726 N N . HIS A 1 220 ? 12.768 -14.922 -9.345 1.00 73.38 220 HIS A N 1
ATOM 1727 C CA . HIS A 1 220 ? 11.327 -15.144 -9.265 1.00 73.38 220 HIS A CA 1
ATOM 1728 C C . HIS A 1 220 ? 10.671 -14.103 -8.374 1.00 73.38 220 HIS A C 1
ATOM 1730 O O . HIS A 1 220 ? 10.759 -14.152 -7.149 1.00 73.38 220 HIS A O 1
ATOM 1736 N N . ILE A 1 221 ? 9.976 -13.173 -9.013 1.00 72.50 221 ILE A N 1
ATOM 1737 C CA . ILE A 1 221 ? 9.202 -12.139 -8.348 1.00 72.50 221 ILE A CA 1
ATOM 1738 C C . ILE A 1 221 ? 7.749 -12.308 -8.767 1.00 72.50 221 ILE A C 1
ATOM 1740 O O . ILE A 1 221 ? 7.455 -12.367 -9.957 1.00 72.50 221 ILE A O 1
ATOM 1744 N N . SER A 1 222 ? 6.849 -12.401 -7.788 1.00 75.38 222 SER A N 1
ATOM 1745 C CA . SER A 1 222 ? 5.408 -12.531 -8.017 1.00 75.38 222 SER A CA 1
ATOM 1746 C C . SER A 1 222 ? 4.659 -11.410 -7.310 1.00 75.38 222 SER A C 1
ATOM 1748 O O . SER A 1 222 ? 4.977 -11.085 -6.165 1.00 75.38 222 SER A O 1
ATOM 1750 N N . GLY A 1 223 ? 3.689 -10.801 -7.989 1.00 68.81 223 GLY A N 1
ATOM 1751 C CA . GLY A 1 223 ? 2.967 -9.641 -7.469 1.00 68.81 223 GLY A CA 1
ATOM 1752 C C . GLY A 1 223 ? 1.516 -9.611 -7.910 1.00 68.81 223 GLY A C 1
ATOM 1753 O O . GLY A 1 223 ? 1.142 -10.180 -8.939 1.00 68.81 223 GLY A O 1
ATOM 1754 N N . LEU A 1 224 ? 0.693 -8.940 -7.105 1.00 69.06 224 LEU A N 1
ATOM 1755 C CA . LEU A 1 224 ? -0.699 -8.669 -7.437 1.00 69.06 224 LEU A CA 1
ATOM 1756 C C . LEU A 1 224 ? -0.832 -7.289 -8.084 1.00 69.06 224 LEU A C 1
ATOM 1758 O O . LEU A 1 224 ? -0.247 -6.308 -7.626 1.00 69.06 224 LEU A O 1
ATOM 1762 N N . LYS A 1 225 ? -1.690 -7.210 -9.101 1.00 70.75 225 LYS A N 1
ATOM 1763 C CA . LYS A 1 225 ? -2.177 -5.939 -9.638 1.00 70.75 225 LYS A CA 1
ATOM 1764 C C . LYS A 1 225 ? -3.015 -5.196 -8.594 1.00 70.75 225 LYS A C 1
ATOM 1766 O O . LYS A 1 225 ? -3.789 -5.814 -7.852 1.00 70.75 225 LYS A O 1
ATOM 1771 N N . VAL A 1 226 ? -2.871 -3.873 -8.556 1.00 74.56 226 VAL A N 1
ATOM 1772 C CA . VAL A 1 226 ? -3.599 -2.991 -7.626 1.00 74.56 226 VAL A CA 1
ATOM 1773 C C . VAL A 1 226 ? -5.113 -3.146 -7.797 1.00 74.56 226 VAL A C 1
ATOM 1775 O O . VAL A 1 226 ? -5.853 -3.208 -6.815 1.00 74.56 226 VAL A O 1
ATOM 1778 N N . GLU A 1 227 ? -5.566 -3.282 -9.038 1.00 75.12 227 GLU A N 1
ATOM 1779 C CA . GLU A 1 227 ? -6.971 -3.399 -9.421 1.00 75.12 227 GLU A CA 1
ATOM 1780 C C . GLU A 1 227 ? -7.587 -4.697 -8.866 1.00 75.12 227 GLU A C 1
ATOM 1782 O O . GLU A 1 227 ? -8.669 -4.689 -8.276 1.00 75.12 227 GLU A O 1
ATOM 1787 N N . SER A 1 228 ? -6.848 -5.813 -8.938 1.00 74.69 228 SER A N 1
ATOM 1788 C CA . SER A 1 228 ? -7.273 -7.100 -8.362 1.00 74.69 228 SER A CA 1
ATOM 1789 C C . SER A 1 228 ? -7.358 -7.049 -6.832 1.00 74.69 228 SER A C 1
ATOM 1791 O O . SER A 1 228 ? -8.261 -7.633 -6.226 1.00 74.69 228 SER A O 1
ATOM 1793 N N . TYR A 1 229 ? -6.440 -6.319 -6.194 1.00 79.38 229 TYR A N 1
ATOM 1794 C CA . TYR A 1 229 ? -6.446 -6.121 -4.747 1.00 79.38 229 TYR A CA 1
ATOM 1795 C C . TYR A 1 229 ? -7.684 -5.343 -4.278 1.00 79.38 229 TYR A C 1
ATOM 1797 O O . TYR A 1 229 ? -8.381 -5.799 -3.368 1.00 79.38 229 TYR A O 1
ATOM 1805 N N . TYR A 1 230 ? -8.011 -4.220 -4.925 1.00 79.88 230 TYR A N 1
ATOM 1806 C CA . TYR A 1 230 ? -9.222 -3.459 -4.597 1.00 79.88 230 TYR A CA 1
ATOM 1807 C C . TYR A 1 230 ? -10.504 -4.239 -4.896 1.00 79.88 230 TYR A C 1
ATOM 1809 O O . TYR A 1 230 ? -11.457 -4.158 -4.119 1.00 79.88 230 TYR A O 1
ATOM 1817 N N . GLY A 1 231 ? -10.510 -5.064 -5.948 1.00 79.06 231 GLY A N 1
ATOM 1818 C CA . GLY A 1 231 ? -11.597 -6.005 -6.212 1.00 79.06 231 GLY A CA 1
ATOM 1819 C C . GLY A 1 231 ? -11.866 -6.934 -5.022 1.00 79.06 231 GLY A C 1
ATOM 1820 O O . GLY A 1 231 ? -13.007 -7.041 -4.573 1.00 79.06 231 GLY A O 1
ATOM 1821 N N . LYS A 1 232 ? -10.818 -7.541 -4.444 1.00 83.19 232 LYS A N 1
ATOM 1822 C CA . LYS A 1 232 ? -10.945 -8.391 -3.244 1.00 83.19 232 LYS A CA 1
ATOM 1823 C C . LYS A 1 232 ? -11.425 -7.614 -2.022 1.00 83.19 232 LYS A C 1
ATOM 1825 O O . LYS A 1 232 ? -12.309 -8.100 -1.323 1.00 83.19 232 LYS A O 1
ATOM 1830 N N . ILE A 1 233 ? -10.885 -6.415 -1.782 1.00 86.38 233 ILE A N 1
ATOM 1831 C CA . ILE A 1 233 ? -11.340 -5.550 -0.680 1.00 86.38 233 ILE A CA 1
ATOM 1832 C C . ILE A 1 233 ? -12.835 -5.284 -0.796 1.00 86.38 233 ILE A C 1
ATOM 1834 O O . ILE A 1 233 ? -13.554 -5.438 0.188 1.00 86.38 233 ILE A O 1
ATOM 1838 N N . ARG A 1 234 ? -13.312 -4.918 -1.989 1.00 86.25 234 ARG A N 1
ATOM 1839 C CA . ARG A 1 234 ? -14.731 -4.649 -2.222 1.00 86.25 234 ARG A CA 1
ATOM 1840 C C . ARG A 1 234 ? -15.580 -5.877 -1.901 1.00 86.25 234 ARG A C 1
ATOM 1842 O O . ARG A 1 234 ? -16.568 -5.757 -1.185 1.00 86.25 234 ARG A O 1
ATOM 1849 N N . THR A 1 235 ? -15.179 -7.055 -2.375 1.00 87.44 235 THR A N 1
ATOM 1850 C CA . THR A 1 235 ? -15.895 -8.306 -2.087 1.00 87.44 235 THR A CA 1
ATOM 1851 C C . THR A 1 235 ? -15.923 -8.608 -0.590 1.00 87.44 235 THR A C 1
ATOM 1853 O O . THR A 1 235 ? -16.982 -8.922 -0.053 1.00 87.44 235 THR A O 1
ATOM 1856 N N . TYR A 1 236 ? -14.800 -8.451 0.115 1.00 92.50 236 TYR A N 1
ATOM 1857 C CA . TYR A 1 236 ? -14.753 -8.641 1.566 1.00 92.50 236 TYR A CA 1
ATOM 1858 C C . TYR A 1 236 ? -15.602 -7.620 2.323 1.00 92.50 236 TYR A C 1
ATOM 1860 O O . TYR A 1 236 ? -16.282 -7.995 3.273 1.00 92.50 236 TYR A O 1
ATOM 1868 N N . ALA A 1 237 ? -15.626 -6.360 1.887 1.00 92.31 237 ALA A N 1
ATOM 1869 C CA . ALA A 1 237 ? -16.472 -5.329 2.477 1.00 92.31 237 ALA A CA 1
ATOM 1870 C C . ALA A 1 237 ? -17.965 -5.665 2.323 1.00 92.31 237 ALA A C 1
ATOM 1872 O O . ALA A 1 237 ? -18.720 -5.558 3.287 1.00 92.31 237 ALA A O 1
ATOM 1873 N N . VAL A 1 238 ? -18.384 -6.141 1.145 1.00 94.56 238 VAL A N 1
ATOM 1874 C CA . VAL A 1 238 ? -19.770 -6.579 0.899 1.00 94.56 238 VAL A CA 1
ATOM 1875 C C . VAL A 1 238 ? -20.128 -7.793 1.759 1.00 94.56 238 VAL A C 1
ATOM 1877 O O . VAL A 1 238 ? -21.180 -7.800 2.394 1.00 94.56 238 VAL A O 1
ATOM 1880 N N . VAL A 1 239 ? -19.251 -8.798 1.835 1.00 95.81 239 VAL A N 1
ATOM 1881 C CA . VAL A 1 239 ? -19.470 -9.979 2.687 1.00 95.81 239 VAL A CA 1
ATOM 1882 C C . VAL A 1 239 ? -19.573 -9.577 4.159 1.00 95.81 239 VAL A C 1
ATOM 1884 O O . VAL A 1 239 ? -20.503 -10.006 4.836 1.00 95.81 239 VAL A O 1
ATOM 1887 N N . MET A 1 240 ? -18.684 -8.710 4.650 1.00 96.06 240 MET A N 1
ATOM 1888 C CA . MET A 1 240 ? -18.743 -8.203 6.025 1.00 96.06 240 MET A CA 1
ATOM 1889 C C . MET A 1 240 ? -20.038 -7.438 6.298 1.00 96.06 240 MET A C 1
ATOM 1891 O O . MET A 1 240 ? -20.627 -7.611 7.364 1.00 96.06 240 MET A O 1
ATOM 1895 N N . LEU A 1 241 ? -20.528 -6.647 5.341 1.00 96.62 241 LEU A N 1
ATOM 1896 C CA . LEU A 1 241 ? -21.799 -5.935 5.472 1.00 96.62 241 LEU A CA 1
ATOM 1897 C C . LEU A 1 241 ? -22.984 -6.907 5.565 1.00 96.62 241 LEU A C 1
ATOM 1899 O O . LEU A 1 241 ? -23.843 -6.735 6.428 1.00 96.62 241 LEU A O 1
ATOM 1903 N N . LEU A 1 242 ? -23.002 -7.962 4.746 1.00 96.38 242 LEU A N 1
ATOM 1904 C CA . LEU A 1 242 ? -24.033 -9.005 4.799 1.00 96.38 242 LEU A CA 1
ATOM 1905 C C . LEU A 1 242 ? -24.000 -9.789 6.113 1.00 96.38 242 LEU A C 1
ATOM 1907 O O . LEU A 1 242 ? -25.046 -10.002 6.723 1.00 96.38 242 LEU A O 1
ATOM 1911 N N . VAL A 1 243 ? -22.811 -10.183 6.575 1.00 96.38 243 VAL A N 1
ATOM 1912 C CA . VAL A 1 243 ? -22.637 -10.874 7.862 1.00 96.38 243 VAL A CA 1
ATOM 1913 C C . VAL A 1 243 ? -23.093 -9.981 9.013 1.00 96.38 243 VAL A C 1
ATOM 1915 O O . VAL A 1 243 ? -23.836 -10.434 9.879 1.00 96.38 243 VAL A O 1
ATOM 1918 N N . SER A 1 244 ? -22.732 -8.697 8.991 1.00 93.62 244 SER A N 1
ATOM 1919 C CA . SER A 1 244 ? -23.146 -7.730 10.015 1.00 93.62 244 SER A CA 1
ATOM 1920 C C . SER A 1 244 ? -24.664 -7.523 10.019 1.00 93.62 244 SER A C 1
ATOM 1922 O O . SER A 1 244 ? -25.285 -7.502 11.080 1.00 93.62 244 SER A O 1
ATOM 1924 N N . ALA A 1 245 ? -25.290 -7.432 8.841 1.00 95.88 245 ALA A N 1
ATOM 1925 C CA . ALA A 1 245 ? -26.742 -7.337 8.711 1.00 95.88 245 ALA A CA 1
ATOM 1926 C C . ALA A 1 245 ? -27.446 -8.612 9.200 1.00 95.88 245 ALA A C 1
ATOM 1928 O O . ALA A 1 245 ? -28.448 -8.531 9.908 1.00 95.88 245 ALA A O 1
ATOM 1929 N N . MET A 1 246 ? -26.898 -9.788 8.884 1.00 95.44 246 MET A N 1
ATOM 1930 C CA . MET A 1 246 ? -27.392 -11.071 9.383 1.00 95.44 246 MET A CA 1
ATOM 1931 C C . MET A 1 246 ? -27.268 -11.160 10.906 1.00 95.44 246 MET A C 1
ATOM 1933 O O . MET A 1 246 ? -28.214 -11.575 11.571 1.00 95.44 246 MET A O 1
ATOM 1937 N N . GLN A 1 247 ? -26.145 -10.725 11.477 1.00 94.94 247 GLN A N 1
ATOM 1938 C CA . GLN A 1 247 ? -25.942 -10.687 12.922 1.00 94.94 247 GLN A CA 1
ATOM 1939 C C . GLN A 1 247 ? -26.926 -9.728 13.603 1.00 94.94 247 GLN A C 1
ATOM 1941 O O . GLN A 1 247 ? -27.513 -10.077 14.630 1.00 94.94 247 GLN A O 1
ATOM 1946 N N . LEU A 1 248 ? -27.173 -8.556 13.011 1.00 92.25 248 LEU A N 1
ATOM 1947 C CA . LEU A 1 248 ? -28.167 -7.603 13.501 1.00 92.25 248 LEU A CA 1
ATOM 1948 C C . LEU A 1 248 ? -29.588 -8.184 13.429 1.00 92.25 248 LEU A C 1
ATOM 1950 O O . LEU A 1 248 ? -30.350 -8.065 14.387 1.00 92.25 248 LEU A O 1
ATOM 1954 N N . TYR A 1 249 ? -29.926 -8.865 12.332 1.00 92.50 249 TYR A N 1
ATOM 1955 C CA . TYR A 1 249 ? -31.215 -9.531 12.146 1.00 92.50 249 TYR A CA 1
ATOM 1956 C C . TYR A 1 249 ? -31.432 -10.666 13.154 1.00 92.50 249 TYR A C 1
ATOM 1958 O O . TYR A 1 249 ? -32.483 -10.736 13.788 1.00 92.50 249 TYR A O 1
ATOM 1966 N N . LEU A 1 250 ? -30.431 -11.528 13.355 1.00 88.69 250 LEU A N 1
ATOM 1967 C CA . LEU A 1 250 ? -30.495 -12.607 14.342 1.00 88.69 250 LEU A CA 1
ATOM 1968 C C . LEU A 1 250 ? -30.631 -12.055 15.764 1.00 88.69 250 LEU A C 1
ATOM 1970 O O . LEU A 1 250 ? -31.448 -12.562 16.528 1.00 88.69 250 LEU A O 1
ATOM 1974 N N . SER A 1 251 ? -29.907 -10.981 16.090 1.00 81.56 251 SER A N 1
ATOM 1975 C CA . SER A 1 251 ? -30.012 -10.306 17.390 1.00 81.56 251 SER A CA 1
ATOM 1976 C C . SER A 1 251 ? -31.402 -9.692 17.600 1.00 81.56 251 SER A C 1
ATOM 1978 O O . SER A 1 251 ? -31.972 -9.797 18.684 1.00 81.56 251 SER A O 1
ATOM 1980 N N . ALA A 1 252 ? -31.988 -9.092 16.557 1.00 79.75 252 ALA A N 1
ATOM 1981 C CA . ALA A 1 252 ? -33.347 -8.555 16.602 1.00 79.75 252 ALA A CA 1
ATOM 1982 C C . ALA A 1 252 ? -34.401 -9.662 16.773 1.00 79.75 252 ALA A C 1
ATOM 1984 O O . ALA A 1 252 ? -35.307 -9.522 17.590 1.00 79.75 252 ALA A O 1
ATOM 1985 N N . ARG A 1 253 ? -34.248 -10.789 16.066 1.00 82.69 253 ARG A N 1
ATOM 1986 C CA . ARG A 1 253 ? -35.156 -11.940 16.165 1.00 82.69 253 ARG A CA 1
ATOM 1987 C C . ARG A 1 253 ? -35.063 -12.642 17.520 1.00 82.69 253 ARG A C 1
ATOM 1989 O O . ARG A 1 253 ? -36.080 -13.069 18.058 1.00 82.69 253 ARG A O 1
ATOM 1996 N N . GLN A 1 254 ? -33.862 -12.747 18.091 1.00 74.75 254 GLN A N 1
ATOM 1997 C CA . GLN A 1 254 ? -33.686 -13.240 19.457 1.00 74.75 254 GLN A CA 1
ATOM 1998 C C . GLN A 1 254 ? -34.438 -12.348 20.450 1.00 74.75 254 GLN A C 1
ATOM 2000 O O . GLN A 1 254 ? -35.197 -12.881 21.246 1.00 74.75 254 GLN A O 1
ATOM 2005 N N . MET A 1 255 ? -34.352 -11.016 20.345 1.00 66.19 255 MET A N 1
ATOM 2006 C CA . MET A 1 255 ? -35.133 -10.117 21.214 1.00 66.19 255 MET A CA 1
ATOM 2007 C C . MET A 1 255 ? -36.654 -10.308 21.109 1.00 66.19 255 MET A C 1
ATOM 2009 O O . MET A 1 255 ? -37.351 -10.048 22.082 1.00 66.19 255 MET A O 1
ATOM 2013 N N . GLU A 1 256 ? -37.173 -10.745 19.960 1.00 69.00 256 GLU A N 1
ATOM 2014 C CA . GLU A 1 256 ? -38.610 -10.971 19.762 1.00 69.00 256 GLU A CA 1
ATOM 2015 C C . GLU A 1 256 ? -39.082 -12.323 20.329 1.00 69.00 256 GLU A C 1
ATOM 2017 O O . GLU A 1 256 ? -40.187 -12.421 20.859 1.00 69.00 256 GLU A O 1
ATOM 2022 N N . PHE A 1 257 ? -38.244 -13.368 20.254 1.00 58.19 257 PHE A N 1
ATOM 2023 C CA . PHE A 1 257 ? -38.617 -14.728 20.674 1.00 58.19 257 PHE A CA 1
ATOM 2024 C C . PHE A 1 257 ? -38.206 -15.064 22.110 1.00 58.19 257 PHE A C 1
ATOM 2026 O O . PHE A 1 257 ? -38.938 -15.747 22.826 1.00 58.19 257 PHE A O 1
ATOM 2033 N N . THR A 1 258 ? -37.067 -14.550 22.576 1.00 43.78 258 THR A N 1
ATOM 2034 C CA . THR A 1 258 ? -36.793 -14.479 24.009 1.00 43.78 258 THR A CA 1
ATOM 2035 C C . THR A 1 258 ? -37.430 -13.208 24.550 1.00 43.78 258 THR A C 1
ATOM 2037 O O . THR A 1 258 ? -36.744 -12.235 24.849 1.00 43.78 258 THR A O 1
ATOM 2040 N N . ASN A 1 259 ? -38.747 -13.246 24.767 1.00 43.38 259 ASN A N 1
ATOM 2041 C CA . ASN A 1 259 ? -39.264 -12.613 25.972 1.00 43.38 259 ASN A CA 1
ATOM 2042 C C . ASN A 1 259 ? -38.547 -13.326 27.113 1.00 43.38 259 ASN A C 1
ATOM 2044 O O . ASN A 1 259 ? -38.933 -14.426 27.505 1.00 43.38 259 ASN A O 1
ATOM 2048 N N . THR A 1 260 ? -37.435 -12.769 27.588 1.00 40.97 260 THR A N 1
ATOM 2049 C CA . THR A 1 260 ? -36.851 -13.229 28.837 1.00 40.97 260 THR A CA 1
ATOM 2050 C C . THR A 1 260 ? -37.924 -13.049 29.902 1.00 40.97 260 THR A C 1
ATOM 2052 O O . THR A 1 260 ? -38.098 -11.961 30.445 1.00 40.97 260 THR A O 1
ATOM 2055 N N . HIS A 1 261 ? -38.641 -14.127 30.218 1.00 34.00 261 HIS A N 1
ATOM 2056 C CA . HIS A 1 261 ? -39.199 -14.340 31.542 1.00 34.00 261 HIS A CA 1
ATOM 2057 C C . HIS A 1 261 ? -38.014 -14.553 32.493 1.00 34.00 261 HIS A C 1
ATOM 2059 O O . HIS A 1 261 ? -37.773 -15.641 32.994 1.00 34.00 261 HIS A O 1
ATOM 2065 N N . SER A 1 262 ? -37.227 -13.506 32.731 1.00 34.59 262 SER A N 1
ATOM 2066 C CA . SER A 1 262 ? -36.234 -13.464 33.802 1.00 34.59 262 SER A CA 1
ATOM 2067 C C . SER A 1 262 ? -36.897 -12.934 35.075 1.00 34.59 262 SER A C 1
ATOM 2069 O O . SER A 1 262 ? -36.472 -11.940 35.658 1.00 34.59 262 SER A O 1
ATOM 2071 N N . VAL A 1 263 ? -37.990 -13.591 35.482 1.00 35.97 263 VAL A N 1
ATOM 2072 C CA . VAL A 1 263 ? -38.680 -13.341 36.762 1.00 35.97 263 VAL A CA 1
ATOM 2073 C C . VAL A 1 263 ? -38.814 -14.622 37.594 1.00 35.97 263 VAL A C 1
ATOM 2075 O O . VAL A 1 263 ? -39.525 -14.615 38.585 1.00 35.97 263 VAL A O 1
ATOM 2078 N N . ASP A 1 264 ? -38.102 -15.708 37.271 1.00 36.34 264 ASP A N 1
ATOM 2079 C CA . ASP A 1 264 ? -38.117 -16.893 38.146 1.00 36.34 264 ASP A CA 1
ATOM 2080 C C . ASP A 1 264 ? -36.737 -17.518 38.375 1.00 36.34 264 ASP A C 1
ATOM 2082 O O . ASP A 1 264 ? -36.484 -18.698 38.150 1.00 36.34 264 ASP A O 1
ATOM 2086 N N . SER A 1 265 ? -35.802 -16.689 38.841 1.00 30.52 265 SER A N 1
ATOM 2087 C CA . SER A 1 265 ? -34.643 -17.184 39.582 1.00 30.52 265 SER A CA 1
ATOM 2088 C C . SER A 1 265 ? -34.254 -16.163 40.646 1.00 30.52 265 SER A C 1
ATOM 2090 O O . SER A 1 265 ? -33.866 -15.042 40.314 1.00 30.52 265 SER A O 1
ATOM 2092 N N . SER A 1 266 ? -34.347 -16.556 41.920 1.00 36.88 266 SER A N 1
ATOM 2093 C CA . SER A 1 266 ? -34.041 -15.791 43.145 1.00 36.88 266 SER A CA 1
ATOM 2094 C C . SER A 1 266 ? -32.580 -15.325 43.291 1.00 36.88 266 SER A C 1
ATOM 2096 O O . SER A 1 266 ? -32.064 -15.234 44.402 1.00 36.88 266 SER A O 1
ATOM 2098 N N . PHE A 1 267 ? -31.870 -15.052 42.195 1.00 36.84 267 PHE A N 1
ATOM 2099 C CA . PHE A 1 267 ? -30.426 -14.855 42.216 1.00 36.84 267 PHE A CA 1
ATOM 2100 C C . PHE A 1 267 ? -29.928 -13.924 41.100 1.00 36.84 267 PHE A C 1
ATOM 2102 O O . PHE A 1 267 ? -29.113 -14.343 40.293 1.00 36.84 267 PHE A O 1
ATOM 2109 N N . THR A 1 268 ? -30.441 -12.684 41.004 1.00 31.52 268 THR A N 1
ATOM 2110 C CA . THR A 1 268 ? -29.709 -11.458 40.561 1.00 31.52 268 THR A CA 1
ATOM 2111 C C . THR A 1 268 ? -30.665 -10.295 40.223 1.00 31.52 268 THR A C 1
ATOM 2113 O O . THR A 1 268 ? -31.397 -10.374 39.241 1.00 31.52 268 THR A O 1
ATOM 2116 N N . PRO A 1 269 ? -30.618 -9.144 40.927 1.00 40.22 269 PRO A N 1
ATOM 2117 C CA . PRO A 1 269 ? -31.279 -7.916 40.476 1.00 40.22 269 PRO A CA 1
ATOM 2118 C C . PRO A 1 269 ? -30.329 -6.940 39.751 1.00 40.22 269 PRO A C 1
ATOM 2120 O O . PRO A 1 269 ? -30.663 -5.771 39.597 1.00 40.22 269 PRO A O 1
ATOM 2123 N N . GLN A 1 270 ? -29.147 -7.378 39.302 1.00 43.50 270 GLN A N 1
ATOM 2124 C CA . GLN A 1 270 ? -28.131 -6.500 38.691 1.00 43.50 270 GLN A CA 1
ATOM 2125 C C . GLN A 1 270 ? -28.331 -6.221 37.191 1.00 43.50 270 GLN A C 1
ATOM 2127 O O . GLN A 1 270 ? -27.744 -5.274 36.677 1.00 43.50 270 GLN A O 1
ATOM 2132 N N . LEU A 1 271 ? -29.178 -6.986 36.490 1.00 37.69 271 LEU A N 1
ATOM 2133 C CA . LEU A 1 271 ? -29.383 -6.845 35.038 1.00 37.69 271 LEU A CA 1
ATOM 2134 C C . LEU A 1 271 ? -30.706 -6.143 34.657 1.00 37.69 271 LEU A C 1
ATOM 2136 O O . LEU A 1 271 ? -30.935 -5.823 33.491 1.00 37.69 271 LEU A O 1
ATOM 2140 N N . LEU A 1 272 ? -31.601 -5.895 35.624 1.00 37.62 272 LEU A N 1
ATOM 2141 C CA . LEU A 1 272 ? -33.007 -5.582 35.334 1.00 37.62 272 LEU A CA 1
ATOM 2142 C C . LEU A 1 272 ? -33.316 -4.095 35.064 1.00 37.62 272 LEU A C 1
ATOM 2144 O O . LEU A 1 272 ? -34.395 -3.793 34.557 1.00 37.62 272 LEU A O 1
ATOM 2148 N N . THR A 1 273 ? -32.416 -3.149 35.357 1.00 41.31 273 THR A N 1
ATOM 2149 C CA . THR A 1 273 ? -32.658 -1.730 35.004 1.00 41.31 273 THR A CA 1
ATOM 2150 C C . THR A 1 273 ? -32.252 -1.389 33.574 1.00 41.31 273 THR A C 1
ATOM 2152 O O . THR A 1 273 ? -32.776 -0.428 33.017 1.00 41.31 273 THR A O 1
ATOM 2155 N N . THR A 1 274 ? -31.386 -2.187 32.947 1.00 38.47 274 THR A N 1
ATOM 2156 C CA . THR A 1 274 ? -30.959 -1.981 31.553 1.00 38.47 274 THR A CA 1
ATOM 2157 C C . THR A 1 274 ? -31.947 -2.599 30.552 1.00 38.47 274 THR A C 1
ATOM 2159 O O . THR A 1 274 ? -32.074 -2.119 29.432 1.00 38.47 274 THR A O 1
ATOM 2162 N N . ILE A 1 275 ? -32.706 -3.630 30.954 1.00 36.31 275 ILE A N 1
ATOM 2163 C CA . ILE A 1 275 ? -33.590 -4.399 30.052 1.00 36.31 275 ILE A CA 1
ATOM 2164 C C . ILE A 1 275 ? -34.978 -3.756 29.865 1.00 36.31 275 ILE A C 1
ATOM 2166 O O . ILE A 1 275 ? -35.649 -4.016 28.869 1.00 36.31 275 ILE A O 1
ATOM 2170 N N . ARG A 1 276 ? -35.400 -2.813 30.719 1.00 33.97 276 ARG A N 1
ATOM 2171 C CA . ARG A 1 276 ? -36.674 -2.082 30.530 1.00 33.97 276 ARG A CA 1
ATOM 2172 C C . ARG A 1 276 ? -36.590 -0.926 29.515 1.00 33.97 276 ARG A C 1
ATOM 2174 O O . ARG A 1 276 ? -37.443 -0.043 29.520 1.00 33.97 276 ARG A O 1
ATOM 2181 N N . ILE A 1 277 ? -35.567 -0.924 28.653 1.00 41.75 277 ILE A N 1
ATOM 2182 C CA . ILE A 1 277 ? -35.289 0.133 27.661 1.00 41.75 277 ILE A CA 1
ATOM 2183 C C . ILE A 1 277 ? -35.956 -0.143 26.297 1.00 41.75 277 ILE A C 1
ATOM 2185 O O . ILE A 1 277 ? -35.860 0.681 25.389 1.00 41.75 277 ILE A O 1
ATOM 2189 N N . ARG A 1 278 ? -36.729 -1.226 26.120 1.00 35.12 278 ARG A N 1
ATOM 2190 C CA . ARG A 1 278 ? -37.509 -1.409 24.884 1.00 35.12 278 ARG A CA 1
ATOM 2191 C C . ARG A 1 278 ? -39.022 -1.477 25.093 1.00 35.12 278 ARG A C 1
ATOM 2193 O O . ARG A 1 278 ? -39.553 -2.414 25.666 1.00 35.12 278 ARG A O 1
ATOM 2200 N N . GLN A 1 279 ? -39.647 -0.456 24.497 1.00 39.97 279 GLN A N 1
ATOM 2201 C CA . GLN A 1 279 ? -41.033 -0.337 24.044 1.00 39.97 279 GLN A CA 1
ATOM 2202 C C . GLN A 1 279 ? -42.070 0.018 25.131 1.00 39.97 279 GLN A C 1
ATOM 2204 O O . GLN A 1 279 ? -42.615 -0.823 25.831 1.00 39.97 279 GLN A O 1
ATOM 2209 N N . THR A 1 280 ? -42.380 1.326 25.190 1.00 35.19 280 THR A N 1
ATOM 2210 C CA . THR A 1 280 ? -43.478 2.003 25.929 1.00 35.19 280 THR A CA 1
ATOM 2211 C C . THR A 1 280 ? -43.277 2.334 27.418 1.00 35.19 280 THR A C 1
ATOM 2213 O O . THR A 1 280 ? -44.229 2.379 28.192 1.00 35.19 280 THR A O 1
ATOM 2216 N N . GLY A 1 281 ? -42.054 2.683 27.829 1.00 56.38 281 GLY A N 1
ATOM 2217 C CA . GLY A 1 281 ? -41.783 3.280 29.146 1.00 56.38 281 GLY A CA 1
ATOM 2218 C C . GLY A 1 281 ? -41.078 4.636 29.052 1.00 56.38 281 GLY A C 1
ATOM 2219 O O . GLY A 1 281 ? -40.267 4.851 28.155 1.00 56.38 281 GLY A O 1
ATOM 2220 N N . ARG A 1 282 ? -41.368 5.558 29.983 1.00 65.69 282 ARG A N 1
ATOM 2221 C CA . ARG A 1 282 ? -40.600 6.808 30.154 1.00 65.69 282 ARG A CA 1
ATOM 2222 C C . ARG A 1 282 ? -39.190 6.456 30.648 1.00 65.69 282 ARG A C 1
ATOM 2224 O O . ARG A 1 282 ? -39.066 5.780 31.666 1.00 65.69 282 ARG A O 1
ATOM 2231 N N . VAL A 1 283 ? -38.155 6.918 29.947 1.00 68.75 283 VAL A N 1
ATOM 2232 C CA . VAL A 1 283 ? -36.740 6.711 30.306 1.00 68.75 283 VAL A CA 1
ATOM 2233 C C . VAL A 1 283 ? -36.163 8.015 30.847 1.00 68.75 283 VAL A C 1
ATOM 2235 O O . VAL A 1 283 ? -36.467 9.088 30.331 1.00 68.75 283 VAL A O 1
ATOM 2238 N N . VAL A 1 284 ? -35.334 7.919 31.887 1.00 76.38 284 VAL A N 1
ATOM 2239 C CA . VAL A 1 284 ? -34.581 9.050 32.439 1.00 76.38 284 VAL A CA 1
ATOM 2240 C C . VAL A 1 284 ? -33.109 8.847 32.102 1.00 76.38 284 VAL A C 1
ATOM 2242 O O . VAL A 1 284 ? -32.526 7.825 32.453 1.00 76.38 284 VAL A O 1
ATOM 2245 N N . THR A 1 285 ? -32.520 9.807 31.398 1.00 80.00 285 THR A N 1
ATOM 2246 C CA . THR A 1 285 ? -31.109 9.793 30.992 1.00 80.00 285 THR A CA 1
ATOM 2247 C C . THR A 1 285 ? -30.182 9.873 32.202 1.00 80.00 285 THR A C 1
ATOM 2249 O O . THR A 1 285 ? -30.391 10.725 33.068 1.00 80.00 285 THR A O 1
ATOM 2252 N N . ALA A 1 286 ? -29.132 9.048 32.242 1.00 75.19 286 ALA A N 1
ATOM 2253 C CA . ALA A 1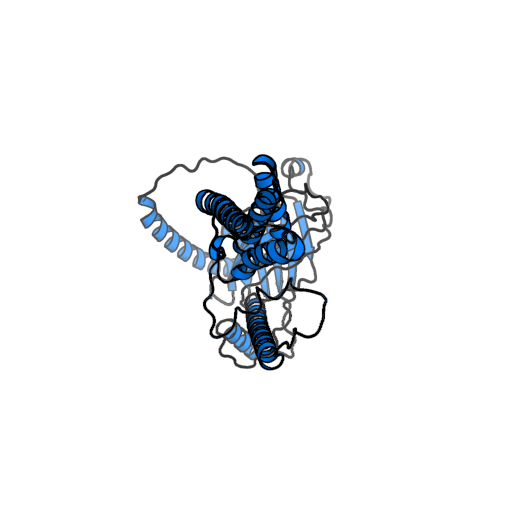 286 ? -28.149 9.080 33.328 1.00 75.19 286 ALA A CA 1
ATOM 2254 C C . ALA A 1 286 ? -26.760 8.535 32.910 1.00 75.19 286 ALA A C 1
ATOM 2256 O O . ALA A 1 286 ? -26.429 7.408 33.274 1.00 75.19 286 ALA A O 1
ATOM 2257 N N . PRO A 1 287 ? -25.919 9.298 32.179 1.00 73.69 287 PRO A N 1
ATOM 2258 C CA . PRO A 1 287 ? -26.183 10.596 31.548 1.00 73.69 287 PRO A CA 1
ATOM 2259 C C . PRO A 1 287 ? -26.770 10.484 30.129 1.00 73.69 287 PRO A C 1
ATOM 2261 O O . PRO A 1 287 ? -27.340 11.452 29.635 1.00 73.69 287 PRO A O 1
ATOM 2264 N N . THR A 1 288 ? -26.681 9.317 29.485 1.00 80.94 288 THR A N 1
ATOM 2265 C CA . THR A 1 288 ? -27.274 9.030 28.166 1.00 80.94 288 THR A CA 1
ATOM 2266 C C . THR A 1 288 ? -28.357 7.957 28.283 1.00 80.94 288 THR A C 1
ATOM 2268 O O . THR A 1 288 ? -28.553 7.360 29.346 1.00 80.94 288 THR A O 1
ATOM 2271 N N . ASN A 1 289 ? -29.080 7.700 27.191 1.00 75.31 289 ASN A N 1
ATOM 2272 C CA . ASN A 1 289 ? -30.054 6.607 27.142 1.00 75.31 289 ASN A CA 1
ATOM 2273 C C . ASN A 1 289 ? -29.379 5.227 27.226 1.00 75.31 289 ASN A C 1
ATOM 2275 O O . ASN A 1 289 ? -29.956 4.314 27.810 1.00 75.31 289 ASN A O 1
ATOM 2279 N N . GLY A 1 290 ? -28.160 5.079 26.688 1.00 70.31 290 GLY A N 1
ATOM 2280 C CA . GLY A 1 290 ? -27.410 3.818 26.705 1.00 70.31 290 GLY A CA 1
ATOM 2281 C C . GLY A 1 290 ? -26.943 3.402 28.103 1.00 70.31 290 GLY A C 1
ATOM 2282 O O . GLY A 1 290 ? -26.897 2.213 28.406 1.00 70.31 290 GLY A O 1
ATOM 2283 N N . ALA A 1 291 ? -26.677 4.373 28.983 1.00 76.06 291 ALA A N 1
ATOM 2284 C CA . ALA A 1 291 ? -26.205 4.140 30.350 1.00 76.06 291 ALA A CA 1
ATOM 2285 C C . ALA A 1 291 ? -27.281 4.337 31.443 1.00 76.06 291 ALA A C 1
ATOM 2287 O O . ALA A 1 291 ? -26.989 4.218 32.636 1.00 76.06 291 ALA A O 1
ATOM 2288 N N . ALA A 1 292 ? -28.541 4.582 31.061 1.00 79.38 292 ALA A N 1
ATOM 2289 C CA . ALA A 1 292 ? -29.638 4.945 31.969 1.00 79.38 292 ALA A CA 1
ATOM 2290 C C . ALA A 1 292 ? -29.899 3.940 33.113 1.00 79.38 292 ALA A C 1
ATOM 2292 O O . ALA A 1 292 ? -30.483 4.298 34.134 1.00 79.38 292 ALA A O 1
ATOM 2293 N N . GLY A 1 293 ? -29.466 2.685 32.969 1.00 79.25 293 GLY A N 1
ATOM 2294 C CA . GLY A 1 293 ? -29.662 1.637 33.969 1.00 79.25 293 GLY A CA 1
ATOM 2295 C C . GLY A 1 293 ? -28.750 1.727 35.200 1.00 79.25 293 GLY A C 1
ATOM 2296 O O . GLY A 1 293 ? -29.131 1.211 36.252 1.00 79.25 293 GLY A O 1
ATOM 2297 N N . VAL A 1 294 ? -27.580 2.370 35.114 1.00 85.81 294 VAL A N 1
ATOM 2298 C CA . VAL A 1 294 ? -26.505 2.250 36.126 1.00 85.81 294 VAL A CA 1
ATOM 2299 C C . VAL A 1 294 ? -26.866 2.933 37.451 1.00 85.81 294 VAL A C 1
ATOM 2301 O O . VAL A 1 294 ? -26.807 2.323 38.524 1.00 85.81 294 VAL A O 1
ATOM 2304 N N . ILE A 1 295 ? -27.298 4.191 37.370 1.00 88.06 295 ILE A N 1
ATOM 2305 C CA . ILE A 1 295 ? -27.724 5.014 38.509 1.00 88.06 295 ILE A CA 1
ATOM 2306 C C . ILE A 1 295 ? -28.917 4.397 39.264 1.00 88.06 295 ILE A C 1
ATOM 2308 O O . ILE A 1 295 ? -28.790 4.169 40.472 1.00 88.06 295 ILE A O 1
ATOM 2312 N N . PRO A 1 296 ? -30.050 4.048 38.614 1.00 86.62 296 PRO A N 1
ATOM 2313 C CA . PRO A 1 296 ? -31.186 3.462 39.322 1.00 86.62 296 PRO A CA 1
ATOM 2314 C C . PRO A 1 296 ? -30.888 2.065 39.880 1.00 86.62 296 PRO A C 1
ATOM 2316 O O . PRO A 1 296 ? -31.408 1.735 40.943 1.00 86.62 296 PRO A O 1
ATOM 2319 N N . SER A 1 297 ? -30.036 1.261 39.227 1.00 82.38 297 SER A N 1
ATOM 2320 C CA . SER A 1 297 ? -29.624 -0.047 39.766 1.00 82.38 297 SER A CA 1
ATOM 2321 C C . SER A 1 297 ? -28.878 0.096 41.086 1.00 82.38 297 SER A C 1
ATOM 2323 O O . SER A 1 297 ? -29.212 -0.562 42.072 1.00 82.38 297 SER A O 1
ATOM 2325 N N . THR A 1 298 ? -27.895 0.994 41.122 1.00 86.38 298 THR A N 1
ATOM 2326 C CA . THR A 1 298 ? -27.046 1.199 42.301 1.00 86.38 298 THR A CA 1
ATOM 2327 C C . THR A 1 298 ? -27.853 1.774 43.463 1.00 86.38 298 THR A C 1
ATOM 2329 O O . THR A 1 298 ? -27.755 1.296 44.594 1.00 86.38 298 THR A O 1
ATOM 2332 N N . LEU A 1 299 ? -28.735 2.735 43.174 1.00 85.44 299 LEU A N 1
ATOM 2333 C CA . LEU A 1 299 ? -29.641 3.299 44.169 1.00 85.44 299 LEU A CA 1
ATOM 2334 C C . LEU A 1 299 ? -30.625 2.248 44.706 1.00 85.44 299 LEU A C 1
ATOM 2336 O O . LEU A 1 299 ? -30.838 2.151 45.914 1.00 85.44 299 LEU A O 1
ATOM 2340 N N . LYS A 1 300 ? -31.210 1.420 43.831 1.00 83.81 300 LYS A N 1
ATOM 2341 C CA . LYS A 1 300 ? -32.132 0.355 44.246 1.00 83.81 300 LYS A CA 1
ATOM 2342 C C . LYS A 1 300 ? -31.429 -0.703 45.095 1.00 83.81 300 LYS A C 1
ATOM 2344 O O . LYS A 1 300 ? -32.025 -1.171 46.066 1.00 83.81 300 LYS A O 1
ATOM 2349 N N . PHE A 1 301 ? -30.189 -1.052 44.758 1.00 85.00 301 PHE A N 1
ATOM 2350 C CA . PHE A 1 301 ? -29.358 -1.955 45.551 1.00 85.00 301 PHE A CA 1
ATOM 2351 C C . PHE A 1 301 ? -29.153 -1.412 46.970 1.00 85.00 301 PHE A C 1
ATOM 2353 O O . PHE A 1 301 ? -29.471 -2.108 47.934 1.00 85.00 301 PHE A O 1
ATOM 2360 N N . TYR A 1 302 ? -28.736 -0.149 47.100 1.00 83.94 302 TYR A N 1
ATOM 2361 C CA . TYR A 1 302 ? -28.572 0.503 48.401 1.00 83.94 302 TYR A CA 1
ATOM 2362 C C . TYR A 1 302 ? -29.870 0.484 49.221 1.00 83.94 302 TYR A C 1
ATOM 2364 O O . TYR A 1 302 ? -29.884 0.023 50.361 1.00 83.94 302 TYR A O 1
ATOM 2372 N N . LEU A 1 303 ? -30.989 0.895 48.616 1.00 83.62 303 LEU A N 1
ATOM 2373 C CA . LEU A 1 303 ? -32.284 0.959 49.298 1.00 83.62 303 LEU A CA 1
ATOM 2374 C C . LEU A 1 303 ? -32.827 -0.409 49.729 1.00 83.62 303 LEU A C 1
ATOM 2376 O O . LEU A 1 303 ? -33.590 -0.480 50.685 1.00 83.62 303 LEU A O 1
ATOM 2380 N N . THR A 1 304 ? -32.488 -1.479 49.009 1.00 79.38 304 THR A N 1
ATOM 2381 C CA . THR A 1 304 ? -33.046 -2.818 49.260 1.00 79.38 304 THR A CA 1
ATOM 2382 C C . THR A 1 304 ? -32.188 -3.622 50.235 1.00 79.38 304 THR A C 1
ATOM 2384 O O . THR A 1 304 ? -32.736 -4.318 51.083 1.00 79.38 304 THR A O 1
ATOM 2387 N N . PHE A 1 305 ? -30.859 -3.532 50.126 1.00 78.62 305 PHE A N 1
ATOM 2388 C CA . PHE A 1 305 ? -29.941 -4.387 50.887 1.00 78.62 305 PHE A CA 1
ATOM 2389 C C . PHE A 1 305 ? -29.205 -3.662 52.014 1.00 78.62 305 PHE A C 1
ATOM 2391 O O . PHE A 1 305 ? -28.872 -4.294 53.012 1.00 78.62 305 PHE A O 1
ATOM 2398 N N . LEU A 1 306 ? -28.945 -2.359 51.876 1.00 76.62 306 LEU A N 1
ATOM 2399 C CA . LEU A 1 306 ? -28.125 -1.599 52.829 1.00 76.62 306 LEU A CA 1
ATOM 2400 C C . LEU A 1 306 ? -28.960 -0.693 53.745 1.00 76.62 306 LEU A C 1
ATOM 2402 O O . LEU A 1 306 ? -28.529 -0.368 54.847 1.00 76.62 306 LEU A O 1
ATOM 2406 N N . HIS A 1 307 ? -30.168 -0.316 53.323 1.00 69.81 307 HIS A N 1
ATOM 2407 C CA . HIS A 1 307 ? -31.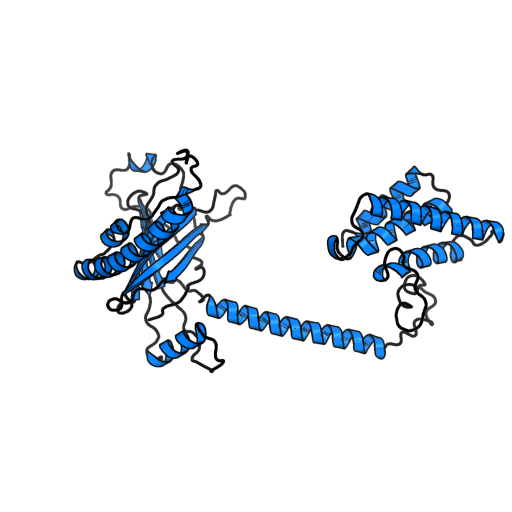044 0.617 54.034 1.00 69.81 307 HIS A CA 1
ATOM 2408 C C . HIS A 1 307 ? -32.231 -0.090 54.722 1.00 69.81 307 HIS A C 1
ATOM 2410 O O . HIS A 1 307 ? -33.388 0.281 54.535 1.00 69.81 307 HIS A O 1
ATOM 2416 N N . THR A 1 308 ? -31.970 -1.162 55.479 1.00 59.38 308 THR A N 1
ATOM 2417 C CA . THR A 1 308 ? -33.018 -2.069 55.995 1.00 59.38 308 THR A CA 1
ATOM 2418 C C . THR A 1 308 ? -33.683 -1.631 57.310 1.00 59.38 308 THR A C 1
ATOM 2420 O O . THR A 1 308 ? -34.684 -2.232 57.682 1.00 59.38 308 THR A O 1
ATOM 2423 N N . ASN A 1 309 ? -33.202 -0.581 57.998 1.00 55.47 309 ASN A N 1
ATOM 2424 C CA . ASN A 1 309 ? -33.635 -0.237 59.370 1.00 55.47 309 ASN A CA 1
ATOM 2425 C C . ASN A 1 309 ? -33.788 1.276 59.651 1.00 55.47 309 ASN A C 1
ATOM 2427 O O . ASN A 1 309 ? -33.458 1.740 60.743 1.00 55.47 309 ASN A O 1
ATOM 2431 N N . THR A 1 310 ? -34.248 2.085 58.693 1.00 63.50 310 THR A N 1
ATOM 2432 C CA . THR A 1 310 ? -34.252 3.556 58.856 1.00 63.50 310 THR A CA 1
ATOM 2433 C C . THR A 1 310 ? -35.609 4.200 58.565 1.00 63.50 310 THR A C 1
ATOM 2435 O O . THR A 1 310 ? -36.420 3.671 57.808 1.00 63.50 310 THR A O 1
ATOM 2438 N N . SER A 1 311 ? -35.884 5.337 59.221 1.00 73.50 311 SER A N 1
ATOM 2439 C CA . SER A 1 311 ? -37.153 6.067 59.099 1.00 73.50 311 SER A CA 1
ATOM 2440 C C . SER A 1 311 ? -37.395 6.565 57.661 1.00 73.50 311 SER A C 1
ATOM 2442 O O . SER A 1 311 ? -36.429 6.812 56.932 1.00 73.50 311 SER A O 1
ATOM 2444 N N . PRO A 1 312 ? -38.659 6.786 57.244 1.00 71.69 312 PRO A N 1
ATOM 2445 C CA . PRO A 1 312 ? -38.983 7.258 55.892 1.00 71.69 312 PRO A CA 1
ATOM 2446 C C . PRO A 1 312 ? -38.223 8.533 55.497 1.00 71.69 312 PRO A C 1
ATOM 2448 O O . PRO A 1 312 ? -37.734 8.648 54.378 1.00 71.69 312 PRO A O 1
ATOM 2451 N N . THR A 1 313 ? -38.038 9.452 56.447 1.00 73.31 313 THR A N 1
ATOM 2452 C CA . THR A 1 313 ? -37.297 10.707 56.258 1.00 73.31 313 THR A CA 1
ATOM 2453 C C . THR A 1 313 ? -35.811 10.478 55.976 1.00 73.31 313 THR A C 1
ATOM 2455 O O . THR A 1 313 ? -35.212 11.187 55.172 1.00 73.31 313 THR A O 1
ATOM 2458 N N . SER A 1 314 ? -35.199 9.467 56.601 1.00 77.81 314 SER A N 1
ATOM 2459 C CA . SER A 1 314 ? -33.795 9.129 56.351 1.00 77.81 314 SER A CA 1
ATOM 2460 C C . SER A 1 314 ? -33.583 8.527 54.965 1.00 77.81 314 SER A C 1
ATOM 2462 O O . SER A 1 314 ? -32.518 8.712 54.376 1.00 77.81 314 SER A O 1
ATOM 2464 N N . ARG A 1 315 ? -34.592 7.824 54.445 1.00 80.88 315 ARG A N 1
ATOM 2465 C CA . ARG A 1 315 ? -34.553 7.232 53.109 1.00 80.88 315 ARG A CA 1
ATOM 2466 C C . ARG A 1 315 ? -34.543 8.300 52.025 1.00 80.88 315 ARG A C 1
ATOM 2468 O O . ARG A 1 315 ? -33.732 8.232 51.105 1.00 80.88 315 ARG A O 1
ATOM 2475 N N . ASP A 1 316 ? -35.419 9.292 52.147 1.00 84.25 316 ASP A N 1
ATOM 2476 C CA . ASP A 1 316 ? -35.529 10.367 51.160 1.00 84.25 316 ASP A CA 1
ATOM 2477 C C . ASP A 1 316 ? -34.272 11.248 51.164 1.00 84.25 316 ASP A C 1
ATOM 2479 O O . ASP A 1 316 ? -33.744 11.569 50.100 1.00 84.25 316 ASP A O 1
ATOM 2483 N N . ASN A 1 317 ? -33.710 11.527 52.346 1.00 85.88 317 ASN A N 1
ATOM 2484 C CA . ASN A 1 317 ? -32.419 12.208 52.460 1.00 85.88 317 ASN A CA 1
ATOM 2485 C C . ASN A 1 317 ? -31.292 11.425 51.772 1.00 85.88 317 ASN A C 1
ATOM 2487 O O . ASN A 1 317 ? -30.521 12.016 51.022 1.00 85.88 317 ASN A O 1
ATOM 2491 N N . ALA A 1 318 ? -31.224 10.101 51.948 1.00 85.94 318 ALA A N 1
ATOM 2492 C CA . ALA A 1 318 ? -30.217 9.281 51.276 1.00 85.94 318 ALA A CA 1
ATOM 2493 C C . ALA A 1 318 ? -30.375 9.297 49.745 1.00 85.94 318 ALA A C 1
ATOM 2495 O O . ALA A 1 318 ? -29.384 9.401 49.025 1.00 85.94 318 ALA A O 1
ATOM 2496 N N . ILE A 1 319 ? -31.610 9.258 49.229 1.00 89.12 319 ILE A N 1
ATOM 2497 C CA . ILE A 1 319 ? -31.879 9.374 47.785 1.00 89.12 319 ILE A CA 1
ATOM 2498 C C . ILE A 1 319 ? -31.402 10.731 47.254 1.00 89.12 319 ILE A C 1
ATOM 2500 O O . ILE A 1 319 ? -30.740 10.787 46.216 1.00 89.12 319 ILE A O 1
ATOM 2504 N N . ILE A 1 320 ? -31.709 11.816 47.968 1.00 91.94 320 ILE A N 1
ATOM 2505 C CA . ILE A 1 320 ? -31.293 13.171 47.593 1.00 91.94 320 ILE A CA 1
ATOM 2506 C C . ILE A 1 320 ? -29.765 13.272 47.585 1.00 91.94 320 ILE A C 1
ATOM 2508 O O . ILE A 1 320 ? -29.195 13.712 46.588 1.00 91.94 320 ILE A O 1
ATOM 2512 N N . THR A 1 321 ? -29.093 12.810 48.643 1.00 91.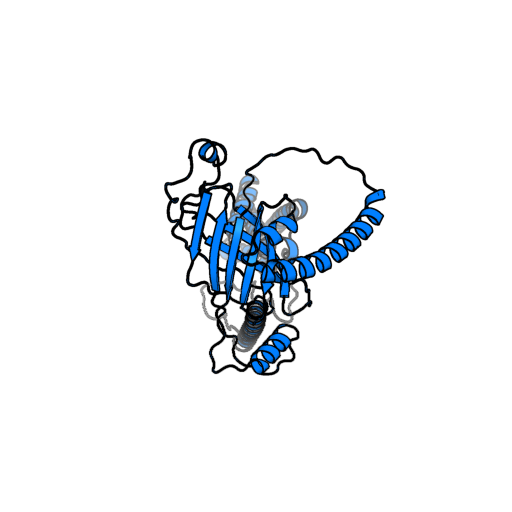44 321 THR A N 1
ATOM 2513 C CA . THR A 1 321 ? -27.627 12.805 48.724 1.00 91.44 321 THR A CA 1
ATOM 2514 C C . THR A 1 321 ? -27.009 11.998 47.583 1.00 91.44 321 THR A C 1
ATOM 2516 O O . THR A 1 321 ? -26.110 12.493 46.909 1.00 91.44 321 THR A O 1
ATOM 2519 N N . PHE A 1 322 ? -27.527 10.800 47.295 1.00 93.31 322 PHE A N 1
ATOM 2520 C CA . PHE A 1 322 ? -27.040 9.968 46.194 1.00 93.31 322 PHE A CA 1
ATOM 2521 C C . PHE A 1 322 ? -27.126 10.690 44.844 1.00 93.31 322 PHE A C 1
ATOM 2523 O O . PHE A 1 322 ? -26.149 10.729 44.091 1.00 93.31 322 PHE A O 1
ATOM 2530 N N . LEU A 1 323 ? -28.293 11.260 44.526 1.00 93.50 323 LEU A N 1
ATOM 2531 C CA . LEU A 1 323 ? -28.542 11.908 43.239 1.00 93.50 323 LEU A CA 1
ATOM 2532 C C . LEU A 1 323 ? -27.753 13.212 43.090 1.00 93.50 323 LEU A C 1
ATOM 2534 O O . LEU A 1 323 ? -27.203 13.456 42.017 1.00 93.50 323 LEU A O 1
ATOM 2538 N N . LEU A 1 324 ? -27.646 14.020 44.150 1.00 94.38 324 LEU A N 1
ATOM 2539 C CA . LEU A 1 324 ? -26.872 15.264 44.130 1.00 94.38 324 LEU A CA 1
ATOM 2540 C C . LEU A 1 324 ? -25.373 14.999 43.972 1.00 94.38 324 LEU A C 1
ATOM 2542 O O . LEU A 1 324 ? -24.733 15.644 43.143 1.00 94.38 324 LEU A O 1
ATOM 2546 N N . THR A 1 325 ? -24.820 14.022 44.695 1.00 94.12 325 THR A N 1
ATOM 2547 C CA . THR A 1 325 ? -23.407 13.647 44.547 1.00 94.12 325 THR A CA 1
ATOM 2548 C C . THR A 1 325 ? -23.131 13.069 43.159 1.00 94.12 325 THR A C 1
ATOM 2550 O O . THR A 1 325 ? -22.168 13.468 42.505 1.00 94.12 325 THR A O 1
ATOM 2553 N N . SER A 1 326 ? -24.012 12.197 42.657 1.00 93.12 326 SER A N 1
ATOM 2554 C CA . SER A 1 326 ? -23.906 11.657 41.294 1.00 93.12 326 SER A CA 1
ATOM 2555 C C . SER A 1 326 ? -23.928 12.776 40.245 1.00 93.12 326 SER A C 1
ATOM 2557 O O . SER A 1 326 ? -23.123 12.777 39.315 1.00 93.12 326 SER A O 1
ATOM 2559 N N . ALA A 1 327 ? -24.819 13.760 40.403 1.00 91.25 327 ALA A N 1
ATOM 2560 C CA . ALA A 1 327 ? -24.913 14.912 39.512 1.00 91.25 327 ALA A CA 1
ATOM 2561 C C . ALA A 1 327 ? -23.670 15.812 39.582 1.00 91.25 327 ALA A C 1
ATOM 2563 O O . ALA A 1 327 ? -23.217 16.291 38.544 1.00 91.25 327 ALA A O 1
ATOM 2564 N N . ALA A 1 328 ? -23.091 16.014 40.770 1.00 91.50 328 ALA A N 1
ATOM 2565 C CA . ALA A 1 328 ? -21.863 16.787 40.945 1.00 91.50 328 ALA A CA 1
ATOM 2566 C C . ALA A 1 328 ? -20.691 16.181 40.158 1.00 91.50 328 ALA A C 1
ATOM 2568 O O . ALA A 1 328 ? -20.036 16.889 39.394 1.00 91.50 328 ALA A O 1
ATOM 2569 N N . ILE A 1 329 ? -20.499 14.863 40.252 1.00 90.62 329 ILE A N 1
ATOM 2570 C CA . ILE A 1 329 ? -19.484 14.146 39.469 1.00 90.62 329 ILE A CA 1
ATOM 2571 C C . ILE A 1 329 ? -19.784 14.208 37.966 1.00 90.62 329 ILE A C 1
ATOM 2573 O O . ILE A 1 329 ? -18.895 14.498 37.168 1.00 90.62 329 ILE A O 1
ATOM 2577 N N . GLY A 1 330 ? -21.045 14.028 37.563 1.00 88.06 330 GLY A N 1
ATOM 2578 C CA . GLY A 1 330 ? -21.445 14.174 36.159 1.00 88.06 330 GLY A CA 1
ATOM 2579 C C . GLY A 1 330 ? -21.153 15.572 35.593 1.00 88.06 330 GLY A C 1
ATOM 2580 O O . GLY A 1 330 ? -20.746 15.709 34.439 1.00 88.06 330 GLY A O 1
ATOM 2581 N N . MET A 1 331 ? -21.300 16.621 36.409 1.00 86.69 331 MET A N 1
ATOM 2582 C CA . MET A 1 331 ? -20.943 17.990 36.026 1.00 86.69 331 MET A CA 1
ATOM 2583 C C . MET A 1 331 ? -19.433 18.194 35.859 1.00 86.69 331 MET A C 1
ATOM 2585 O O . MET A 1 331 ? -19.044 18.966 34.981 1.00 86.69 331 MET A O 1
ATOM 2589 N N . LEU A 1 332 ? -18.590 17.520 36.652 1.00 84.62 332 LEU A N 1
ATOM 2590 C CA . LEU A 1 332 ? -17.132 17.575 36.487 1.00 84.62 332 LEU A CA 1
ATOM 2591 C C . LEU A 1 332 ? -16.719 17.015 35.126 1.00 84.62 332 LEU A C 1
ATOM 2593 O O . LEU A 1 332 ? -16.021 17.698 34.376 1.00 84.62 332 LEU A O 1
ATOM 2597 N N . TYR A 1 333 ? -17.240 15.840 34.757 1.00 82.94 333 TYR A N 1
ATOM 2598 C CA . TYR A 1 333 ? -16.986 15.268 33.435 1.00 82.94 333 TYR A CA 1
ATOM 2599 C C . TYR A 1 333 ? -17.509 16.167 32.320 1.00 82.94 333 TYR A C 1
ATOM 2601 O O . TYR A 1 333 ? -16.804 16.370 31.346 1.00 82.94 333 TYR A O 1
ATOM 2609 N N . LYS A 1 334 ? -18.674 16.806 32.488 1.00 80.06 334 LYS A N 1
ATOM 2610 C CA . LYS A 1 334 ? -19.236 17.702 31.462 1.00 80.06 334 LYS A CA 1
ATOM 2611 C C . LYS A 1 334 ? -18.406 18.970 31.241 1.00 80.06 334 LYS A C 1
ATOM 2613 O O . LYS A 1 334 ? -18.448 19.537 30.154 1.00 80.06 334 LYS A O 1
ATOM 2618 N N . ARG A 1 335 ? -17.713 19.458 32.275 1.00 76.81 335 ARG A N 1
ATOM 2619 C CA . ARG A 1 335 ? -16.880 20.671 32.204 1.00 76.81 335 ARG A CA 1
ATOM 2620 C C . ARG A 1 335 ? -15.447 20.394 31.746 1.00 76.81 335 ARG A C 1
ATOM 2622 O O . ARG A 1 335 ? -14.836 21.302 31.196 1.00 76.81 335 ARG A O 1
ATOM 2629 N N . GLY A 1 336 ? -14.917 19.195 31.996 1.00 63.53 336 GLY A N 1
ATOM 2630 C CA . GLY A 1 336 ? -13.518 18.843 31.721 1.00 63.53 336 GLY A CA 1
ATOM 2631 C C . GLY A 1 336 ? -13.289 17.825 30.597 1.00 63.53 336 GLY A C 1
ATOM 2632 O O . GLY A 1 336 ? -12.151 17.674 30.168 1.00 63.53 336 GLY A O 1
ATOM 2633 N N . ALA A 1 337 ? -14.327 17.128 30.121 1.00 58.09 337 ALA A N 1
ATOM 2634 C CA . ALA A 1 337 ? -14.222 16.077 29.110 1.00 58.09 337 ALA A CA 1
ATOM 2635 C C . ALA A 1 337 ? -15.475 16.001 28.215 1.00 58.09 337 ALA A C 1
ATOM 2637 O O . ALA A 1 337 ? -16.568 16.440 28.574 1.00 58.09 337 ALA A O 1
ATOM 2638 N N . SER A 1 338 ? -15.327 15.422 27.024 1.00 56.03 338 SER A N 1
ATOM 2639 C CA . SER A 1 338 ? -16.467 15.116 26.159 1.00 56.03 338 SER A CA 1
ATOM 2640 C C . SER A 1 338 ? -17.238 13.899 26.692 1.00 56.03 338 SER A C 1
ATOM 2642 O O . SER A 1 338 ? -16.648 12.865 26.986 1.00 56.03 338 SER A O 1
ATOM 2644 N N . ILE A 1 339 ? -18.563 14.025 26.836 1.00 56.41 339 ILE A N 1
ATOM 2645 C CA . ILE A 1 339 ? -19.479 12.941 27.267 1.00 56.41 339 ILE A CA 1
ATOM 2646 C C . ILE A 1 339 ? -20.120 12.242 26.049 1.00 56.41 339 ILE A C 1
ATOM 2648 O O . ILE A 1 339 ? -20.836 11.253 26.185 1.00 56.41 339 ILE A O 1
ATOM 2652 N N . SER A 1 340 ? -19.893 12.750 24.836 1.00 53.53 340 SER A N 1
ATOM 2653 C CA . SER A 1 340 ? -20.536 12.216 23.636 1.00 53.53 340 SER A CA 1
ATOM 2654 C C . SER A 1 340 ? -19.874 10.910 23.195 1.00 53.53 340 SER A C 1
ATOM 2656 O O . SER A 1 340 ? -18.672 10.893 22.917 1.00 53.53 340 SER A O 1
ATOM 2658 N N . ALA A 1 341 ? -20.655 9.835 23.012 1.00 48.44 341 ALA A N 1
ATOM 2659 C CA . ALA A 1 341 ? -20.157 8.618 22.361 1.00 48.44 341 ALA A CA 1
ATOM 2660 C C . ALA A 1 341 ? -19.580 8.877 20.962 1.00 48.44 341 ALA A C 1
ATOM 2662 O O . ALA A 1 341 ? -18.752 8.093 20.504 1.00 48.44 341 ALA A O 1
ATOM 2663 N N . ALA A 1 342 ? -19.983 9.965 20.295 1.00 42.59 342 ALA A N 1
ATOM 2664 C CA . ALA A 1 342 ? -19.448 10.333 18.986 1.00 42.59 342 ALA A CA 1
ATOM 2665 C C . ALA A 1 342 ? -17.977 10.790 19.034 1.00 42.59 342 ALA A C 1
ATOM 2667 O O . ALA A 1 342 ? -17.299 10.718 18.015 1.00 42.59 342 ALA A O 1
ATOM 2668 N N . GLU A 1 343 ? -17.479 11.238 20.192 1.00 53.16 343 GLU A N 1
ATOM 2669 C CA . GLU A 1 343 ? -16.115 11.767 20.347 1.00 53.16 343 GLU A CA 1
ATOM 2670 C C . GLU A 1 343 ? -15.209 10.857 21.194 1.00 53.16 343 GLU A C 1
ATOM 2672 O O . GLU A 1 343 ? -14.002 10.837 20.972 1.00 53.16 343 GLU A O 1
ATOM 2677 N N . VAL A 1 344 ? -15.769 10.083 22.137 1.00 57.50 344 VAL A N 1
ATOM 2678 C CA . VAL A 1 344 ? -14.990 9.274 23.109 1.00 57.50 344 VAL A CA 1
ATOM 2679 C C . VAL A 1 344 ? -15.442 7.800 23.168 1.00 57.50 344 VAL A C 1
ATOM 2681 O O . VAL A 1 344 ? -14.904 6.998 23.929 1.00 57.50 344 VAL A O 1
ATOM 2684 N N . GLY A 1 345 ? -16.424 7.400 22.352 1.00 63.59 345 GLY A N 1
ATOM 2685 C CA . GLY A 1 345 ? -16.954 6.031 22.315 1.00 63.59 345 GLY A CA 1
ATOM 2686 C C . GLY A 1 345 ? -17.803 5.641 23.538 1.00 63.59 345 GLY A C 1
ATOM 2687 O O . GLY A 1 345 ? -18.108 6.454 24.408 1.00 63.59 345 GLY A O 1
ATOM 2688 N N . CYS A 1 346 ? -18.194 4.362 23.617 1.00 63.78 346 CYS A N 1
ATOM 2689 C CA . CYS A 1 346 ? -19.030 3.808 24.702 1.00 63.78 346 CYS A CA 1
ATOM 2690 C C . CYS A 1 346 ? -18.384 3.950 26.100 1.00 63.78 346 CYS A C 1
ATOM 2692 O O . CYS A 1 346 ? -19.082 4.055 27.112 1.00 63.78 346 CYS A O 1
ATOM 2694 N N . GLN A 1 347 ? -17.049 4.023 26.141 1.00 60.97 347 GLN A N 1
ATOM 2695 C CA . GLN A 1 347 ? -16.248 4.263 27.344 1.00 60.97 347 GLN A CA 1
ATOM 2696 C C . GLN A 1 347 ? -16.623 5.594 28.021 1.00 60.97 347 GLN A C 1
ATOM 2698 O O . GLN A 1 347 ? -16.722 5.650 29.248 1.00 60.97 347 GLN A O 1
ATOM 2703 N N . GLY A 1 348 ? -16.933 6.631 27.233 1.00 63.09 348 GLY A N 1
ATOM 2704 C CA . GLY A 1 348 ? -17.375 7.935 27.737 1.00 63.09 348 GLY A CA 1
ATOM 2705 C C . GLY A 1 348 ? -18.792 7.935 28.322 1.00 63.09 348 GLY A C 1
ATOM 2706 O O . GLY A 1 348 ? -19.074 8.698 29.239 1.00 63.09 348 GLY A O 1
ATOM 2707 N N . GLU A 1 349 ? -19.690 7.059 27.863 1.00 73.88 349 GLU A N 1
ATOM 2708 C CA . GLU A 1 349 ? -21.074 7.032 28.359 1.00 73.88 349 GLU A CA 1
ATOM 2709 C C . GLU A 1 349 ? -21.232 6.142 29.598 1.00 73.88 349 GLU A C 1
ATOM 2711 O O . GLU A 1 349 ? -21.752 6.576 30.632 1.00 73.88 349 GLU A O 1
ATOM 2716 N N . VAL A 1 350 ? -20.765 4.893 29.516 1.00 79.62 350 VAL A N 1
ATOM 2717 C CA . VAL A 1 350 ? -20.930 3.907 30.596 1.00 79.62 350 VAL A CA 1
ATOM 2718 C C . VAL A 1 350 ? -19.920 4.149 31.718 1.00 79.62 350 VAL A C 1
ATOM 2720 O O . VAL A 1 350 ? -20.278 4.044 32.893 1.00 79.62 350 VAL A O 1
ATOM 2723 N N . GLY A 1 351 ? -18.686 4.546 31.384 1.00 84.12 351 GLY A N 1
ATOM 2724 C CA . GLY A 1 351 ? -17.648 4.866 32.368 1.00 84.12 351 GLY A CA 1
ATOM 2725 C C . GLY A 1 351 ? -18.033 6.040 33.267 1.00 84.12 351 GLY A C 1
ATOM 2726 O O . GLY A 1 351 ? -17.920 5.945 34.492 1.00 84.12 351 GLY A O 1
ATOM 2727 N N . VAL A 1 352 ? -18.595 7.105 32.683 1.00 85.94 352 VAL A N 1
ATOM 2728 C CA . VAL A 1 352 ? -19.112 8.259 33.436 1.00 85.94 352 VAL A CA 1
ATOM 2729 C C . VAL A 1 352 ? -20.287 7.850 34.324 1.00 85.94 352 VAL A C 1
ATOM 2731 O O . VAL A 1 352 ? -20.297 8.185 35.508 1.00 85.94 352 VAL A O 1
ATOM 2734 N N . ALA A 1 353 ? -21.243 7.066 33.815 1.00 88.00 353 ALA A N 1
ATOM 2735 C CA . ALA A 1 353 ? -22.378 6.603 34.616 1.00 88.00 353 ALA A CA 1
ATOM 2736 C C . ALA A 1 353 ? -21.948 5.737 35.815 1.00 88.00 353 ALA A C 1
ATOM 2738 O O . ALA A 1 353 ? -22.493 5.876 36.913 1.00 88.00 353 ALA A O 1
ATOM 2739 N N . CYS A 1 354 ? -20.953 4.861 35.634 1.00 89.19 354 CYS A N 1
ATOM 2740 C CA . CYS A 1 354 ? -20.400 4.048 36.715 1.00 89.19 354 CYS A CA 1
ATOM 2741 C C . CYS A 1 354 ? -19.644 4.889 37.753 1.00 89.19 354 CYS A C 1
ATOM 2743 O O . CYS A 1 354 ? -19.799 4.639 38.947 1.00 89.19 354 CYS A O 1
ATOM 2745 N N . SER A 1 355 ? -18.878 5.892 37.319 1.00 90.88 355 SER A N 1
ATOM 2746 C CA . SER A 1 355 ? -18.203 6.844 38.210 1.00 90.88 355 SER A CA 1
ATOM 2747 C C . SER A 1 355 ? -19.203 7.647 39.053 1.00 90.88 355 SER A C 1
ATOM 2749 O O . SER A 1 355 ? -19.109 7.672 40.282 1.00 90.88 355 SER A O 1
ATOM 2751 N N . MET A 1 356 ? -20.243 8.197 38.414 1.00 92.62 356 MET A N 1
ATOM 2752 C CA . MET A 1 356 ? -21.335 8.903 39.094 1.00 92.62 356 MET A CA 1
ATOM 2753 C C . MET A 1 356 ? -22.014 8.018 40.151 1.00 92.62 356 MET A C 1
ATOM 2755 O O . MET A 1 356 ? -22.222 8.454 41.283 1.00 92.62 356 MET A O 1
ATOM 2759 N N . ALA A 1 357 ? -22.323 6.764 39.806 1.00 92.56 357 ALA A N 1
ATOM 2760 C CA . ALA A 1 357 ? -22.974 5.826 40.718 1.00 92.56 357 ALA A CA 1
ATOM 2761 C C . ALA A 1 357 ? -22.081 5.414 41.901 1.00 92.56 357 ALA A C 1
ATOM 2763 O O . ALA A 1 357 ? -22.575 5.300 43.024 1.00 92.56 357 ALA A O 1
ATOM 2764 N N . ALA A 1 358 ? -20.780 5.210 41.668 1.00 93.06 358 ALA A N 1
ATOM 2765 C CA . ALA A 1 358 ? -19.817 4.875 42.717 1.00 93.06 358 ALA A CA 1
ATOM 2766 C C . ALA A 1 358 ? -19.666 6.017 43.732 1.00 93.06 358 ALA A C 1
ATOM 2768 O O . ALA A 1 358 ? -19.707 5.780 44.939 1.00 93.06 358 ALA A O 1
ATOM 2769 N N . ALA A 1 359 ? -19.581 7.257 43.248 1.00 93.31 359 ALA A N 1
ATOM 2770 C CA . ALA A 1 359 ? -19.528 8.446 44.089 1.00 93.31 359 ALA A CA 1
ATOM 2771 C C . ALA A 1 359 ? -20.808 8.633 44.917 1.00 93.31 359 ALA A C 1
ATOM 2773 O O . ALA A 1 359 ? -20.748 8.872 46.125 1.00 93.31 359 ALA A O 1
ATOM 2774 N N . GLY A 1 360 ? -21.974 8.475 44.279 1.00 92.56 360 GLY A N 1
ATOM 2775 C CA . GLY A 1 360 ? -23.267 8.519 44.957 1.00 92.56 360 GLY A CA 1
ATOM 2776 C C . GLY A 1 360 ? -23.364 7.479 46.072 1.00 92.56 360 GLY A C 1
ATOM 2777 O O . GLY A 1 360 ? -23.797 7.809 47.176 1.00 92.56 360 GLY A O 1
ATOM 2778 N N . LEU A 1 361 ? -22.915 6.244 45.812 1.00 92.25 361 LEU A N 1
ATOM 2779 C CA . LEU A 1 361 ? -22.928 5.158 46.792 1.00 92.25 361 LEU A CA 1
ATOM 2780 C C . LEU A 1 361 ? -21.976 5.437 47.965 1.00 92.25 361 LEU A C 1
ATOM 2782 O O . LEU A 1 361 ? -22.364 5.268 49.118 1.00 92.25 361 LEU A O 1
ATOM 2786 N N . ALA A 1 362 ? -20.763 5.918 47.683 1.00 92.44 362 ALA A N 1
ATOM 2787 C CA . ALA A 1 362 ? -19.792 6.281 48.712 1.00 92.44 362 ALA A CA 1
ATOM 2788 C C . ALA A 1 362 ? -20.336 7.371 49.652 1.00 92.44 362 ALA A C 1
ATOM 2790 O O . ALA A 1 362 ? -20.190 7.262 50.870 1.00 92.44 362 ALA A O 1
ATOM 2791 N N . ALA A 1 363 ? -21.033 8.376 49.111 1.00 92.31 363 ALA A N 1
ATOM 2792 C CA . ALA A 1 363 ? -21.621 9.448 49.912 1.00 92.31 363 ALA A CA 1
ATOM 2793 C C . ALA A 1 363 ? -22.743 8.951 50.839 1.00 92.31 363 ALA A C 1
ATOM 2795 O O . ALA A 1 363 ? -22.764 9.300 52.018 1.00 92.31 363 ALA A O 1
ATOM 2796 N N . VAL A 1 364 ? -23.650 8.092 50.356 1.00 90.94 364 VAL A N 1
ATOM 2797 C CA . VAL A 1 364 ? -24.736 7.548 51.202 1.00 90.94 364 VAL A CA 1
ATOM 2798 C C . VAL A 1 364 ? -24.276 6.487 52.201 1.00 90.94 364 VAL A C 1
ATOM 2800 O O . VAL A 1 364 ? -25.001 6.175 53.146 1.00 90.94 364 VAL A O 1
ATOM 2803 N N . MET A 1 365 ? -23.077 5.934 52.013 1.00 88.31 365 MET A N 1
ATOM 2804 C CA . MET A 1 365 ? -22.412 5.062 52.983 1.00 88.31 365 MET A CA 1
ATOM 2805 C C . MET A 1 365 ? -21.628 5.842 54.052 1.00 88.31 365 MET A C 1
ATOM 2807 O O . MET A 1 365 ? -21.034 5.226 54.933 1.00 88.31 365 MET A O 1
ATOM 2811 N N . GLY A 1 366 ? -21.642 7.180 54.007 1.00 88.00 366 GLY A N 1
ATOM 2812 C CA . GLY A 1 366 ? -20.959 8.037 54.979 1.00 88.00 366 GLY A CA 1
ATOM 2813 C C . GLY A 1 366 ? -19.493 8.327 54.648 1.00 88.00 366 GLY A C 1
ATOM 2814 O O . GLY A 1 366 ? -18.738 8.716 55.536 1.00 88.00 366 GLY A O 1
ATOM 2815 N N . GLY A 1 367 ? -19.075 8.132 53.395 1.00 90.38 367 GLY A N 1
ATOM 2816 C CA . GLY A 1 367 ? -17.727 8.465 52.945 1.00 90.38 367 GLY A CA 1
ATOM 2817 C C . GLY A 1 367 ? -17.463 9.974 52.934 1.00 90.38 367 GLY A C 1
ATOM 2818 O O . GLY A 1 367 ? -18.332 10.771 52.579 1.00 90.38 367 GLY A O 1
ATOM 2819 N N . GLY A 1 368 ? -16.243 10.373 53.302 1.00 92.31 368 GLY A N 1
ATOM 2820 C CA . GLY A 1 368 ? -15.789 11.764 53.188 1.00 92.31 368 GLY A CA 1
ATOM 2821 C C . GLY A 1 368 ? -15.554 12.186 51.732 1.00 92.31 368 GLY A C 1
ATOM 2822 O O . GLY A 1 368 ? -15.447 11.340 50.847 1.00 92.31 368 GLY A O 1
ATOM 2823 N N . VAL A 1 369 ? -15.400 13.492 51.476 1.00 92.81 369 VAL A N 1
ATOM 2824 C CA . VAL A 1 369 ? -15.230 14.046 50.111 1.00 92.81 369 VAL A CA 1
ATOM 2825 C C . VAL A 1 369 ? -14.095 13.356 49.340 1.00 92.81 369 VAL A C 1
ATOM 2827 O O . VAL A 1 369 ? -14.310 12.889 48.228 1.00 92.81 369 VAL A O 1
ATOM 2830 N N . MET A 1 370 ? -12.933 13.166 49.975 1.00 92.00 370 MET A N 1
ATOM 2831 C CA . MET A 1 370 ? -11.796 12.451 49.373 1.00 92.00 370 MET A CA 1
ATOM 2832 C C . MET A 1 370 ? -12.125 11.004 48.976 1.00 92.00 370 MET A C 1
ATOM 2834 O O . MET A 1 370 ? -11.634 10.506 47.969 1.00 92.00 370 MET A O 1
ATOM 2838 N N . GLN A 1 371 ? -12.946 10.303 49.763 1.00 92.69 371 GLN A N 1
ATOM 2839 C CA . GLN A 1 371 ? -13.334 8.922 49.462 1.00 92.69 371 GLN A CA 1
ATOM 2840 C C . GLN A 1 371 ? -14.348 8.864 48.320 1.00 92.69 371 GLN A C 1
ATOM 2842 O O . GLN A 1 371 ? -14.307 7.935 47.518 1.00 92.69 371 GLN A O 1
ATOM 2847 N N . VAL A 1 372 ? -15.234 9.858 48.236 1.00 93.00 372 VAL A N 1
ATOM 2848 C CA . VAL A 1 372 ? -16.197 10.006 47.140 1.00 93.00 372 VAL A CA 1
ATOM 2849 C C . VAL A 1 372 ? -15.473 10.260 45.817 1.00 93.00 372 VAL A C 1
ATOM 2851 O O . VAL A 1 372 ? -15.779 9.598 44.828 1.00 93.00 372 VAL A O 1
ATOM 2854 N N . GLU A 1 373 ? -14.486 11.158 45.803 1.00 91.25 373 GLU A N 1
ATOM 2855 C CA . GLU A 1 373 ? -13.671 11.439 44.613 1.00 91.25 373 GLU A CA 1
ATOM 2856 C C . GLU A 1 373 ? -12.828 10.228 44.198 1.00 91.25 373 GLU A C 1
ATOM 2858 O O . GLU A 1 373 ? -12.847 9.841 43.031 1.00 91.25 373 GLU A O 1
ATOM 2863 N N . ASN A 1 374 ? -12.181 9.555 45.153 1.00 91.44 374 ASN A N 1
ATOM 2864 C CA . ASN A 1 374 ? -11.411 8.340 44.878 1.00 91.44 374 ASN A CA 1
ATOM 2865 C C . ASN A 1 374 ? -12.299 7.205 44.323 1.00 91.44 374 ASN A C 1
ATOM 2867 O O . ASN A 1 374 ? -11.930 6.507 43.380 1.00 91.44 374 ASN A O 1
ATOM 2871 N N . ALA A 1 375 ? -13.512 7.032 44.860 1.00 90.00 375 ALA A N 1
ATOM 2872 C CA . ALA A 1 375 ? -14.466 6.049 44.343 1.00 90.00 375 ALA A CA 1
ATOM 2873 C C . ALA A 1 375 ? -14.906 6.366 42.901 1.00 90.00 375 ALA A C 1
ATOM 2875 O O . ALA A 1 375 ? -15.061 5.448 42.089 1.00 90.00 375 ALA A O 1
ATOM 2876 N N . ALA A 1 376 ? -15.087 7.652 42.582 1.00 88.56 376 ALA A N 1
ATOM 2877 C CA . ALA A 1 376 ? -15.395 8.120 41.234 1.00 88.56 376 ALA A CA 1
ATOM 2878 C C . ALA A 1 376 ? -14.240 7.818 40.260 1.00 88.56 376 ALA A C 1
ATOM 2880 O O . ALA A 1 376 ? -14.452 7.229 39.197 1.00 88.56 376 ALA A O 1
ATOM 2881 N N . GLU A 1 377 ? -13.010 8.157 40.651 1.00 86.31 377 GLU A N 1
ATOM 2882 C CA . GLU A 1 377 ? -11.796 7.952 39.856 1.00 86.31 377 GLU A CA 1
ATOM 2883 C C . GLU A 1 377 ? -11.577 6.472 39.516 1.00 86.31 377 GLU A C 1
ATOM 2885 O O . GLU A 1 377 ? -11.496 6.102 38.341 1.00 86.31 377 GLU A O 1
ATOM 2890 N N . VAL A 1 378 ? -11.544 5.605 40.534 1.00 83.50 378 VAL A N 1
ATOM 2891 C CA . VAL A 1 378 ? -11.275 4.171 40.355 1.00 83.50 378 VAL A CA 1
ATOM 2892 C C . VAL A 1 378 ? -12.301 3.545 39.416 1.00 83.50 378 VAL A C 1
ATOM 2894 O O . VAL A 1 378 ? -11.955 2.762 38.527 1.00 83.50 378 VAL A O 1
ATOM 2897 N N . ARG A 1 379 ? -13.584 3.887 39.579 1.00 78.75 37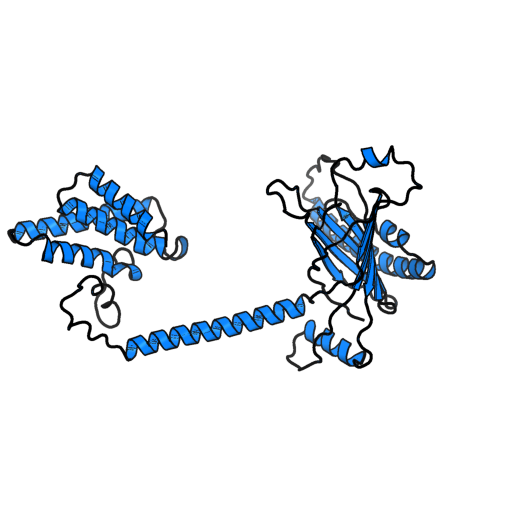9 ARG A N 1
ATOM 2898 C CA . ARG A 1 379 ? -14.634 3.269 38.771 1.00 78.75 379 ARG A CA 1
ATOM 2899 C C . ARG A 1 379 ? -14.630 3.763 37.326 1.00 78.75 379 ARG A C 1
ATOM 2901 O O . ARG A 1 379 ? -14.948 2.968 36.440 1.00 78.75 379 ARG A O 1
ATOM 2908 N N . TYR A 1 380 ? -14.225 5.009 37.085 1.00 75.62 380 TYR A N 1
ATOM 2909 C CA . TYR A 1 380 ? -14.042 5.540 35.736 1.00 75.62 380 TYR A CA 1
ATOM 2910 C C . TYR A 1 380 ? -12.978 4.751 34.960 1.00 75.62 380 TYR A C 1
ATOM 2912 O O . TYR A 1 380 ? -13.261 4.256 33.870 1.00 75.62 380 TYR A O 1
ATOM 2920 N N . PHE A 1 381 ? -11.797 4.536 35.551 1.00 65.50 381 PHE A N 1
ATOM 2921 C CA . PHE A 1 381 ? -10.719 3.774 34.908 1.00 65.50 381 PHE A CA 1
ATOM 2922 C C . PHE A 1 381 ? -11.093 2.309 34.670 1.00 65.50 381 PHE A C 1
ATOM 2924 O O . PHE A 1 381 ? -10.920 1.796 33.569 1.00 65.50 381 PHE A O 1
ATOM 2931 N N . VAL A 1 382 ? -11.660 1.626 35.667 1.00 68.19 382 VAL A N 1
ATOM 2932 C CA . VAL A 1 382 ? -11.965 0.189 35.543 1.00 68.19 382 VAL A CA 1
ATOM 2933 C C . VAL A 1 382 ? -13.043 -0.086 34.490 1.00 68.19 382 VAL A C 1
ATOM 2935 O O . VAL A 1 382 ? -13.003 -1.119 33.827 1.00 68.19 382 VAL A O 1
ATOM 2938 N N . CYS A 1 383 ? -14.015 0.815 34.327 1.00 59.25 383 CYS A N 1
ATOM 2939 C CA . CYS A 1 383 ? -15.060 0.651 33.317 1.00 59.25 383 CYS A CA 1
ATOM 2940 C C . CYS A 1 383 ? -14.670 1.212 31.937 1.00 59.25 383 CYS A C 1
ATOM 2942 O O . CYS A 1 383 ? -15.328 0.876 30.958 1.00 59.25 383 CYS A O 1
ATOM 2944 N N . GLY A 1 384 ? -13.625 2.044 31.860 1.00 52.09 384 GLY A N 1
ATOM 2945 C CA . GLY A 1 384 ? -13.104 2.618 30.616 1.00 52.09 384 GLY A CA 1
ATOM 2946 C C . GLY A 1 384 ? -12.033 1.780 29.905 1.00 52.09 384 GLY A C 1
ATOM 2947 O O . GLY A 1 384 ? -11.773 2.028 28.737 1.00 52.09 384 GLY A O 1
ATOM 2948 N N . VAL A 1 385 ? -11.419 0.788 30.565 1.00 41.38 385 VAL A N 1
ATOM 2949 C CA . VAL A 1 385 ? -10.308 -0.031 30.013 1.00 41.38 385 VAL A CA 1
ATOM 2950 C C . VAL A 1 385 ? -10.794 -1.324 29.316 1.00 41.38 385 VAL A C 1
ATOM 2952 O O . VAL A 1 385 ? -10.033 -2.273 29.156 1.00 41.38 385 VAL A O 1
ATOM 2955 N N . TRP A 1 386 ? -12.053 -1.375 28.871 1.00 38.25 386 TRP A N 1
ATOM 2956 C CA . TRP A 1 386 ? -12.590 -2.490 28.073 1.00 38.25 386 TRP A CA 1
ATOM 2957 C C . TRP A 1 386 ? -12.864 -2.101 26.622 1.00 38.25 386 TRP A C 1
ATOM 2959 O O . TRP A 1 386 ? -13.339 -0.962 26.375 1.00 38.25 386 TRP A O 1
#

Foldseek 3Di:
DDAAKFWWWFDFFQFDDFDPPDDCDVLCVLQVPDDQNARWTKTWIKHFPDDDDPQKTKIWTKIWTGHPPPDPPDDDIFIWIKTEMARRVQQKTKIKTWTPPDDDDLVVRLVLDDDPVSSVSRVVRVVVVVVVVVVVVVVVVVVCVPDDDDDDDDDPDRTWMKIKMKGWDDDPPVDDPVLVVVVNVCLVPPPPDDGDDDDWTWMWMWMATPSNSTIITDRTITTDGPSVVVVVVVVVVVVVVVVVVVVVVVVVVCVVVPPPPPVPDPDDPQCPQQVVLDDDDDFDPLPHSNQRSLQVSLLVCCVPPVVPDDDPVLNVVLVVQLQVQLVVLLVVCVVPHDLDCVVLNPLSPNLSSQLSSQLSNCVSVPHDPVVSNVSSVVSSVVSNPD

Secondary structure (DSSP, 8-state):
---SPBPPP-EE-PPPP--TTS--TTHHHH-SS----S-PEEEEEEEE----BTTEEEEEEEEEEE---SSTT----EEEEEEEEEETTTTEEEEEEEETTSPPPHHHHHHT-SSHHHHHHHHHHHHHHHHHHHHHHHHHHHHHTT---------------EEEEEEEPPPPTTS-HHHHHHHHHHHHS------PPPPPEEEEEEEEETTTTEEEEEEEEEE-BHHHHHHHHHHHHHHHHHHHHHHHHHHHHHHHH------S-SS--SSHHHHTTSSS-----SSSSTTTTHHHHHHHHIIIII-SS--HHHHHHHHHHHHHHHHHHHHHHHHHS---HHHH-HHHHHHHHHHHHHHHHHHHTT--HHHHHHHHHHHHHHHH--

Sequence (386 aa):
MFKGHYRPYNLTSHAHPFHPTYNSTLLTQSLKSFNFHSTGTLTIDISSNSTVISDTSYIQGSARLNPDKSSWWSKSDLVLSLHGVHFGRNGSVVLVGVPQGRGVSLQDVVETMRTNESFVVAQKALIGVSREYERELEEQLAEDSKAQTEVSSTTREVLCTFRIFMQLTPAPHRILATDLLELEEELKFPTGISTIPPPPLLTRLQIYSPECGTFHETDHISGLKVESYYGKIRTYAVVMLLVSAMQLYLSARQMEFTNTHSVDSSFTPQLLTTIRIRQTGRVVTAPTNGAAGVIPSTLKFYLTFLHTNTSPTSRDNAIITFLLTSAAIGMLYKRGASISAAEVGCQGEVGVACSMAAAGLAAVMGGGVMQVENAAEVRYFVCGVW

Radius of gyration: 34.47 Å; chains: 1; bounding box: 84×56×91 Å